Protein AF-A0A2S7PS88-F1 (afdb_monomer_lite)

Secondary structure (DSSP, 8-state):
--STTTSHHHHHHHHHHHTSS-GGGHHHHHHHHEEEEEEEEETTEEEEHHHHHHHHHHHHHHEEEEEEEEEEEEEETTEEEEEEEEEEEETTEEEEEEEEEEEEE-TTT--EEEEEEEEEEEETTS--SBS--------------PEEEEEEP-SS---EEEEEE--SSS----S-EEEEEE-SGGGGSTTHHHHHHHHHHHHTHHHHHHTS-S---EEEEEE----TT--HHHHHHHHHHHHHHHHHH--GGGPPP----TTS---EEEEEEEE-TTTTHHHHS-----SS-----SSSTTSTTSSS-TT--TT-GGGGG-TTEEEEEEE------HHHHHHHHHHTPPPPPTT---PBP---HHHHHHHHHHHHHHHHHHHHT--

Radius of gyration: 30.25 Å; chains: 1; bounding box: 58×51×87 Å

pLDDT: mean 73.88, std 21.84, range [32.78, 97.94]

Foldseek 3Di:
DQCCLPDPVNVQVLQQVLQDDALVCLVVSCVLAADQLEWECEQNDIGGSVRSSVVSSVNNVFWDDWDKDWPDWDDDDQKIWTKIKTWIQGNNAIKIKIKIKIFGADPPRRHTNYIYMYMWMDGPPDATPPDGPPPCPPDPPVPPQDWDKDFADFLVPFTKIKIWTQDDPPRQAQLAEQEEEEAAQCLPPPCPQVVVQHLCRVLLVVLQCVLAPNGTYMYMYTSNYDDLPDDPLNQLVVVVVRVVSCQVPDDDSNHYDPDDFLAWWDDKYKYFSWFAPVLSVLSVDDPPPPPDDDDDDPPCVVPPPPDPDPDDDQPDPCQVVPRGGFMWIFTADGPQHPVNVVVCVVVVNDDDDNSDGSTRGDDRPSVVSSVSNNSRVVRVCVVVVPD

Sequence (387 aa):
MSEYTSTLEGFQRAMEWSLTGPPEDSKLYAEATSLPTFYHIMNGQRLPYDDFIKGIVEWRGKISEYKPVVHEFLRDGDQLAARMSGTIKVDGADTEFESFMFAKVDKESGKMEWLKERSVWGPTGKAPEHGPRQTGGRAPRKIPREIITEEAPSHDGTLTVAAYRRQFEPLVRPLYAHRIYDTTPDAALPGRAVELAKVICEKTKEYREDYGPGESDRIEVVALPMLEAATTEERAEKCKVHHLAELATRTGDWRLPKTYVEDGYQRAIIVIDRLGEDWQEAFDRPSKIDKTGFEPKKVYLDWEWEGKSHRQNLNSPDWATNPYGTYFLAEWELKITGVRQARMDETGETVPSPEEVTPHALVHLDRDLARLRRDIDHAYHVMLGMD

Structure (mmCIF, N/CA/C/O backbone):
data_AF-A0A2S7PS88-F1
#
_entry.id   AF-A0A2S7PS88-F1
#
loop_
_atom_site.group_PDB
_atom_site.id
_atom_site.type_symbol
_atom_site.label_atom_id
_atom_site.label_alt_id
_atom_site.label_comp_id
_atom_site.label_asym_id
_atom_site.label_entity_id
_atom_site.label_seq_id
_atom_site.pdbx_PDB_ins_code
_atom_site.Cartn_x
_atom_site.Cartn_y
_atom_site.Cartn_z
_atom_site.occupancy
_atom_site.B_iso_or_equiv
_atom_site.auth_seq_id
_atom_site.auth_comp_id
_atom_site.auth_asym_id
_atom_site.auth_atom_id
_atom_site.pdbx_PDB_model_num
ATOM 1 N N . MET A 1 1 ? 16.160 11.782 -37.655 1.00 59.19 1 MET A N 1
ATOM 2 C CA . MET A 1 1 ? 14.962 10.920 -37.732 1.00 59.19 1 MET A CA 1
ATOM 3 C C . MET A 1 1 ? 13.894 11.512 -36.827 1.00 59.19 1 MET A C 1
ATOM 5 O O . MET A 1 1 ? 14.082 11.472 -35.623 1.00 59.19 1 MET A O 1
ATOM 9 N N . SER A 1 2 ? 12.832 12.109 -37.366 1.00 58.28 2 SER A N 1
ATOM 10 C CA . SER A 1 2 ? 11.826 12.833 -36.564 1.00 58.28 2 SER A CA 1
ATOM 11 C C . SER A 1 2 ? 10.768 11.941 -35.898 1.00 58.28 2 SER A C 1
ATOM 13 O O . SER A 1 2 ? 10.032 12.429 -35.055 1.00 58.28 2 SER A O 1
ATOM 15 N N . GLU A 1 3 ? 10.688 10.650 -36.243 1.00 75.25 3 GLU A N 1
ATOM 16 C CA . GLU A 1 3 ? 9.587 9.764 -35.808 1.00 75.25 3 GLU A CA 1
ATOM 17 C C . GLU A 1 3 ? 10.023 8.599 -34.909 1.00 75.25 3 GLU A C 1
ATOM 19 O O . GLU A 1 3 ? 9.207 7.744 -34.559 1.00 75.25 3 GLU A O 1
ATOM 24 N N . TYR A 1 4 ? 11.311 8.508 -34.566 1.00 84.12 4 TYR A N 1
ATOM 25 C CA . TYR A 1 4 ? 11.866 7.260 -34.039 1.00 84.12 4 TYR A CA 1
ATOM 26 C C . TYR A 1 4 ? 11.377 6.894 -32.626 1.00 84.12 4 TYR A C 1
ATOM 28 O O . TYR A 1 4 ? 11.338 5.721 -32.285 1.00 84.12 4 TYR A O 1
ATOM 36 N N . THR A 1 5 ? 10.953 7.867 -31.820 1.00 88.81 5 THR A N 1
ATOM 37 C CA . THR A 1 5 ? 10.310 7.653 -30.506 1.00 88.81 5 THR A CA 1
ATOM 38 C C . THR A 1 5 ? 8.798 7.821 -30.555 1.00 88.81 5 THR A C 1
ATOM 40 O O . THR A 1 5 ? 8.142 7.785 -29.516 1.00 88.81 5 THR A O 1
ATOM 43 N N . SER A 1 6 ? 8.228 8.045 -31.737 1.00 89.19 6 SER A N 1
ATOM 44 C CA . SER A 1 6 ? 6.815 8.398 -31.899 1.00 89.19 6 SER A CA 1
ATOM 45 C C . SER A 1 6 ? 5.989 7.266 -32.498 1.00 89.19 6 SER A C 1
ATOM 47 O O . SER A 1 6 ? 4.780 7.230 -32.298 1.00 89.19 6 SER A O 1
ATOM 49 N N . THR A 1 7 ? 6.627 6.345 -33.222 1.00 92.31 7 THR A N 1
ATOM 50 C CA . THR A 1 7 ? 5.966 5.247 -33.942 1.00 92.31 7 THR A CA 1
ATOM 51 C C . THR A 1 7 ? 6.737 3.945 -33.766 1.00 92.31 7 THR A C 1
ATOM 53 O O . THR A 1 7 ? 7.957 3.966 -33.588 1.00 92.31 7 THR A O 1
ATOM 56 N N . LEU A 1 8 ? 6.036 2.812 -33.864 1.00 92.31 8 LEU A N 1
ATOM 57 C CA . LEU A 1 8 ? 6.653 1.486 -33.843 1.00 92.31 8 LEU A CA 1
ATOM 58 C C . LEU A 1 8 ? 7.655 1.333 -34.998 1.00 92.31 8 LEU A C 1
ATOM 60 O O . LEU A 1 8 ? 8.772 0.876 -34.787 1.00 92.31 8 LEU A O 1
ATOM 64 N N . GLU A 1 9 ? 7.293 1.770 -36.204 1.00 94.69 9 GLU A N 1
ATOM 65 C CA . GLU A 1 9 ? 8.127 1.682 -37.407 1.00 94.69 9 GLU A CA 1
ATOM 66 C C . GLU A 1 9 ? 9.356 2.594 -37.314 1.00 94.69 9 GLU A C 1
ATOM 68 O O . GLU A 1 9 ? 10.456 2.245 -37.749 1.00 94.69 9 GLU A O 1
ATOM 73 N N . GLY A 1 10 ? 9.192 3.785 -36.736 1.00 94.19 10 GLY A N 1
ATOM 74 C CA . GLY A 1 10 ? 10.301 4.671 -36.408 1.00 94.19 10 GLY A CA 1
ATOM 75 C C . GLY A 1 10 ? 11.266 4.027 -35.417 1.00 94.19 10 GLY A C 1
ATOM 76 O O . GLY A 1 10 ? 12.477 4.061 -35.643 1.00 94.19 10 GLY A O 1
ATOM 77 N N . PHE A 1 11 ? 10.734 3.419 -34.356 1.00 95.56 11 PHE A N 1
ATOM 78 C CA . PHE A 1 11 ? 11.535 2.778 -33.320 1.00 95.56 11 PHE A CA 1
ATOM 79 C C . PHE A 1 11 ? 12.256 1.534 -33.845 1.00 95.56 11 PHE A C 1
ATOM 81 O O . PHE A 1 11 ? 13.454 1.395 -33.621 1.00 95.56 11 PHE A O 1
ATOM 88 N N . GLN A 1 12 ? 11.577 0.694 -34.631 1.00 96.31 12 GLN A N 1
ATOM 89 C CA . GLN A 1 12 ? 12.163 -0.459 -35.320 1.00 96.31 12 GLN A CA 1
ATOM 90 C C . GLN A 1 12 ? 13.373 -0.046 -36.172 1.00 96.31 12 GLN A C 1
ATOM 92 O O . GLN A 1 12 ? 14.453 -0.609 -36.011 1.00 96.31 12 GLN A O 1
ATOM 97 N N . ARG A 1 13 ? 13.237 0.995 -37.007 1.00 95.38 13 ARG A N 1
ATOM 98 C CA . ARG A 1 13 ? 14.349 1.513 -37.829 1.00 95.38 13 ARG A CA 1
ATOM 99 C C . ARG A 1 13 ? 15.512 2.038 -36.986 1.00 95.38 13 ARG A C 1
ATOM 101 O O . ARG A 1 13 ? 16.669 1.848 -37.350 1.00 95.38 13 ARG A O 1
ATOM 108 N N . ALA A 1 14 ? 15.227 2.703 -35.866 1.00 94.38 14 ALA A N 1
ATOM 109 C CA . ALA A 1 14 ? 16.278 3.161 -34.960 1.00 94.38 14 ALA A CA 1
ATOM 110 C C . ALA A 1 14 ? 16.996 1.997 -34.276 1.00 94.38 14 ALA A C 1
ATOM 112 O O . ALA A 1 14 ? 18.220 2.032 -34.172 1.00 94.38 14 ALA A O 1
ATOM 113 N N . MET A 1 15 ? 16.262 0.964 -33.855 1.00 95.44 15 MET A N 1
ATOM 114 C CA . MET A 1 15 ? 16.869 -0.237 -33.294 1.00 95.44 15 MET A CA 1
ATOM 115 C C . MET A 1 15 ? 17.762 -0.897 -34.334 1.00 95.44 15 MET A C 1
ATOM 117 O O . MET A 1 15 ? 18.936 -1.076 -34.048 1.00 95.44 15 MET A O 1
ATOM 121 N N . GLU A 1 16 ? 17.292 -1.129 -35.560 1.00 94.69 16 GLU A N 1
ATOM 122 C CA . GLU A 1 16 ? 18.122 -1.645 -36.660 1.00 94.69 16 GLU A CA 1
ATOM 123 C C . GLU A 1 16 ? 19.387 -0.808 -36.879 1.00 94.69 16 GLU A C 1
ATOM 125 O O . GLU A 1 16 ? 20.482 -1.365 -36.968 1.00 94.69 16 GLU A O 1
ATOM 130 N N . TRP A 1 17 ? 19.272 0.523 -36.898 1.00 94.75 17 TRP A N 1
ATOM 131 C CA . TRP A 1 17 ? 20.421 1.410 -37.090 1.00 94.75 17 TRP A CA 1
ATOM 132 C C . TRP A 1 17 ? 21.414 1.380 -35.922 1.00 94.75 17 TRP A C 1
ATOM 134 O O . TRP A 1 17 ? 22.608 1.572 -36.136 1.00 94.75 17 TRP A O 1
ATOM 144 N N . SER A 1 18 ? 20.974 1.106 -34.691 1.00 93.75 18 SER A N 1
ATOM 145 C CA . SER A 1 18 ? 21.830 1.177 -33.496 1.00 93.75 18 SER A CA 1
ATOM 146 C C . SER A 1 18 ? 23.130 0.383 -33.642 1.00 93.75 18 SER A C 1
ATOM 148 O O . SER A 1 18 ? 24.214 0.880 -33.335 1.00 93.75 18 SER A O 1
ATOM 150 N N . LEU A 1 19 ? 23.030 -0.804 -34.231 1.00 94.00 19 LEU A N 1
ATOM 151 C CA . LEU A 1 19 ? 24.105 -1.775 -34.358 1.00 94.00 19 LEU A CA 1
ATOM 152 C C . LEU A 1 19 ? 24.365 -2.171 -35.824 1.00 94.00 19 LEU A C 1
ATOM 154 O O . LEU A 1 19 ? 24.999 -3.184 -36.098 1.00 94.00 19 LEU A O 1
ATOM 158 N N . THR A 1 20 ? 23.905 -1.368 -36.786 1.00 90.06 20 THR A N 1
ATOM 159 C CA . THR A 1 20 ? 24.259 -1.533 -38.204 1.00 90.06 20 THR A CA 1
ATOM 160 C C . THR A 1 20 ? 25.022 -0.322 -38.727 1.00 90.06 20 THR A C 1
ATOM 162 O O . THR A 1 20 ? 24.834 0.811 -38.280 1.00 90.06 20 THR A O 1
ATOM 165 N N . GLY A 1 21 ? 25.907 -0.573 -39.690 1.00 90.62 21 GLY A N 1
ATOM 166 C CA . GLY A 1 21 ? 26.825 0.429 -40.220 1.00 90.62 21 GLY A CA 1
ATOM 167 C C . GLY A 1 21 ? 28.180 0.421 -39.511 1.00 90.62 21 GLY A C 1
ATOM 168 O O . GLY A 1 21 ? 28.402 -0.357 -38.579 1.00 90.62 21 GLY A O 1
ATOM 169 N N . PRO A 1 22 ? 29.116 1.254 -39.980 1.00 93.94 22 PRO A N 1
ATOM 170 C CA . PRO A 1 22 ? 30.483 1.200 -39.508 1.00 93.94 22 PRO A CA 1
ATOM 171 C C . PRO A 1 22 ? 30.628 1.832 -38.103 1.00 93.94 22 PRO A C 1
ATOM 173 O O . PRO A 1 22 ? 29.788 2.650 -37.692 1.00 93.94 22 PRO A O 1
ATOM 176 N N . PRO A 1 23 ? 31.659 1.452 -37.319 1.00 95.12 23 PRO A N 1
ATOM 177 C CA . PRO A 1 23 ? 31.848 1.949 -35.954 1.00 95.12 23 PRO A CA 1
ATOM 178 C C . PRO A 1 23 ? 31.985 3.475 -35.850 1.00 95.12 23 PRO A C 1
ATOM 180 O O . PRO A 1 23 ? 31.503 4.063 -34.882 1.00 95.12 23 PRO A O 1
ATOM 183 N N . GLU A 1 24 ? 32.577 4.140 -36.839 1.00 94.56 24 GLU A N 1
ATOM 184 C CA . GLU A 1 24 ? 32.734 5.599 -36.889 1.00 94.56 24 GLU A CA 1
ATOM 185 C C . GLU A 1 24 ? 31.399 6.363 -36.885 1.00 94.56 24 GLU A C 1
ATOM 187 O O . GLU A 1 24 ? 31.314 7.458 -36.324 1.00 94.56 24 GLU A O 1
ATOM 192 N N . ASP A 1 25 ? 30.326 5.751 -37.392 1.00 95.88 25 ASP A N 1
ATOM 193 C CA . ASP A 1 25 ? 28.991 6.356 -37.444 1.00 95.88 25 ASP A CA 1
ATOM 194 C C . ASP A 1 25 ? 28.229 6.242 -36.111 1.00 95.88 25 ASP A C 1
ATOM 196 O O . ASP A 1 25 ? 27.093 6.710 -35.993 1.00 95.88 25 ASP A O 1
ATOM 200 N N . SER A 1 26 ? 28.820 5.627 -35.079 1.00 95.94 26 SER A N 1
ATOM 201 C CA . SER A 1 26 ? 28.163 5.431 -33.774 1.00 95.94 26 SER A CA 1
ATOM 202 C C . SER A 1 26 ? 27.789 6.756 -33.113 1.00 95.94 26 SER A C 1
ATOM 204 O O . SER A 1 26 ? 26.730 6.879 -32.497 1.00 95.94 26 SER A O 1
ATOM 206 N N . LYS A 1 27 ? 28.644 7.774 -33.270 1.00 95.62 27 LYS A N 1
ATOM 207 C CA . LYS A 1 27 ? 28.384 9.115 -32.740 1.00 95.62 27 LYS A CA 1
ATOM 208 C C . LYS A 1 27 ? 27.206 9.779 -33.451 1.00 95.62 27 LYS A C 1
ATOM 210 O O . LYS A 1 27 ? 26.365 10.373 -32.786 1.00 95.62 27 LYS A O 1
ATOM 215 N N . LEU A 1 28 ? 27.112 9.622 -34.773 1.00 95.88 28 LEU A N 1
ATOM 216 C CA . LEU A 1 28 ? 26.000 10.153 -35.562 1.00 95.88 28 LEU A CA 1
ATOM 217 C C . LEU A 1 28 ? 24.666 9.528 -35.132 1.00 95.88 28 LEU A C 1
ATOM 219 O O . LEU A 1 28 ? 23.672 10.238 -34.987 1.00 95.88 28 LEU A O 1
ATOM 223 N N . TYR A 1 29 ? 24.654 8.215 -34.885 1.00 95.06 29 TYR A N 1
ATOM 224 C CA . TYR A 1 29 ? 23.490 7.533 -34.319 1.00 95.06 29 TYR A CA 1
ATOM 225 C C . TYR A 1 29 ? 23.108 8.124 -32.954 1.00 95.06 29 TYR A C 1
ATOM 227 O O . TYR A 1 29 ? 21.976 8.575 -32.783 1.00 95.06 29 TYR A O 1
ATOM 235 N N . ALA A 1 30 ? 24.055 8.201 -32.013 1.00 95.56 30 ALA A N 1
ATOM 236 C CA . ALA A 1 30 ? 23.791 8.711 -30.668 1.00 95.56 30 ALA A CA 1
ATOM 237 C C . ALA A 1 30 ? 23.268 10.158 -30.681 1.00 95.56 30 ALA A C 1
ATOM 239 O O . ALA A 1 30 ? 22.287 10.464 -30.007 1.00 95.56 30 ALA A O 1
ATOM 240 N N . GLU A 1 31 ? 23.848 11.031 -31.506 1.00 95.19 31 GLU A N 1
ATOM 241 C CA . GLU A 1 31 ? 23.392 12.416 -31.659 1.00 95.19 31 GLU A CA 1
ATOM 242 C C . GLU A 1 31 ? 21.992 12.510 -32.278 1.00 95.19 31 GLU A C 1
ATOM 244 O O . GLU A 1 31 ? 21.241 13.446 -31.984 1.00 95.19 31 GLU A O 1
ATOM 249 N N . ALA A 1 32 ? 21.614 11.554 -33.129 1.00 94.69 32 ALA A N 1
ATOM 250 C CA . ALA A 1 32 ? 20.290 11.497 -33.732 1.00 94.69 32 ALA A CA 1
ATOM 251 C C . ALA A 1 32 ? 19.213 10.980 -32.763 1.00 94.69 32 ALA A C 1
ATOM 253 O O . ALA A 1 32 ? 18.056 11.380 -32.905 1.00 94.69 32 ALA A O 1
ATOM 254 N N . THR A 1 33 ? 19.573 10.128 -31.796 1.00 95.44 33 THR A N 1
ATOM 255 C CA . THR A 1 33 ? 18.619 9.424 -30.919 1.00 95.44 33 THR A CA 1
ATOM 256 C C . THR A 1 33 ? 18.668 9.833 -29.448 1.00 95.44 33 THR A C 1
ATOM 258 O O . THR A 1 33 ? 17.853 9.367 -28.656 1.00 95.44 33 THR A O 1
ATOM 261 N N . SER A 1 34 ? 19.612 10.668 -29.034 1.00 96.12 34 SER A N 1
ATOM 262 C CA . SER A 1 34 ? 19.816 10.966 -27.617 1.00 96.12 34 SER A CA 1
ATOM 263 C C . SER A 1 34 ? 20.224 12.421 -27.410 1.00 96.12 34 SER A C 1
ATOM 265 O O . SER A 1 34 ? 20.839 13.049 -28.274 1.00 96.12 34 SER A O 1
ATOM 267 N N . LEU A 1 35 ? 19.857 12.984 -26.258 1.00 96.44 35 LEU A N 1
ATOM 268 C CA . LEU A 1 35 ? 20.371 14.285 -25.835 1.00 96.44 35 LEU A CA 1
ATOM 269 C C . LEU A 1 35 ? 21.851 14.189 -25.423 1.00 96.44 35 LEU A C 1
ATOM 271 O O . LEU A 1 35 ? 22.285 13.133 -24.973 1.00 96.44 35 LEU A O 1
ATOM 275 N N . PRO A 1 36 ? 22.616 15.296 -25.447 1.00 95.62 36 PRO A N 1
ATOM 276 C CA . PRO A 1 36 ? 23.980 15.317 -24.905 1.00 95.62 36 PRO A CA 1
ATOM 277 C C . PRO A 1 36 ? 24.070 14.975 -23.406 1.00 95.62 36 PRO A C 1
ATOM 279 O O . PRO A 1 36 ? 25.117 14.563 -22.921 1.00 95.62 36 PRO A O 1
ATOM 282 N N . THR A 1 37 ? 22.974 15.146 -22.660 1.00 96.38 37 THR A N 1
ATOM 283 C CA . THR A 1 37 ? 22.853 14.795 -21.234 1.00 96.38 37 THR A CA 1
ATOM 284 C C . THR A 1 37 ? 22.395 13.353 -21.000 1.00 96.38 37 THR A C 1
ATOM 286 O O . THR A 1 37 ? 22.178 12.956 -19.852 1.00 96.38 37 THR A O 1
ATOM 289 N N . PHE A 1 38 ? 22.228 12.571 -22.069 1.00 97.94 38 PHE A N 1
ATOM 290 C CA . PHE A 1 38 ? 21.701 11.218 -21.997 1.00 97.94 38 PHE A CA 1
ATOM 291 C C . PHE A 1 38 ? 22.575 10.284 -21.162 1.00 97.94 38 PHE A C 1
ATOM 293 O O . PHE A 1 38 ? 23.805 10.359 -21.155 1.00 97.94 38 PHE A O 1
ATOM 300 N N . TYR A 1 39 ? 21.918 9.343 -20.492 1.00 97.19 39 TYR A N 1
ATOM 301 C CA . TYR A 1 39 ? 22.574 8.203 -19.873 1.00 97.19 39 TYR A CA 1
ATOM 302 C C . TYR A 1 39 ? 21.769 6.925 -20.102 1.00 97.19 39 TYR A C 1
ATOM 304 O O . TYR A 1 39 ? 20.539 6.944 -20.201 1.00 97.19 39 TYR A O 1
ATOM 312 N N . HIS A 1 40 ? 22.479 5.803 -20.129 1.00 97.69 40 HIS A N 1
ATOM 313 C CA . HIS A 1 40 ? 21.907 4.480 -20.316 1.00 97.69 40 HIS A CA 1
ATOM 314 C C . HIS A 1 40 ? 22.121 3.630 -19.058 1.00 97.69 40 HIS A C 1
ATOM 316 O O . HIS A 1 40 ? 23.247 3.440 -18.622 1.00 97.69 40 HIS A O 1
ATOM 322 N N . ILE A 1 41 ? 21.060 3.105 -18.452 1.00 94.69 41 ILE A N 1
ATOM 323 C CA . ILE A 1 41 ? 21.144 2.057 -17.432 1.00 94.69 41 ILE A CA 1
ATOM 324 C C . ILE A 1 41 ? 20.990 0.702 -18.125 1.00 94.69 41 ILE A C 1
ATOM 326 O O . ILE A 1 41 ? 19.868 0.232 -18.302 1.00 94.69 41 ILE A O 1
ATOM 330 N N . MET A 1 42 ? 22.105 0.075 -18.490 1.00 91.38 42 MET A N 1
ATOM 331 C CA . MET A 1 42 ? 22.138 -1.246 -19.120 1.00 91.38 42 MET A CA 1
ATOM 332 C C . MET A 1 42 ? 22.350 -2.315 -18.052 1.00 91.38 42 MET A C 1
ATOM 334 O O . MET A 1 42 ? 23.355 -2.311 -17.343 1.00 91.38 42 MET A O 1
ATOM 338 N N . ASN A 1 43 ? 21.406 -3.244 -17.910 1.00 88.62 43 ASN A N 1
ATOM 339 C CA . ASN A 1 43 ? 21.508 -4.368 -16.974 1.00 88.62 43 ASN A CA 1
ATOM 340 C C . ASN A 1 43 ? 21.822 -3.978 -15.512 1.00 88.62 43 ASN A C 1
ATOM 342 O O . ASN A 1 43 ? 22.368 -4.780 -14.757 1.00 88.62 43 ASN A O 1
ATOM 346 N N . GLY A 1 44 ? 21.407 -2.777 -15.096 1.00 86.00 44 GLY A N 1
ATOM 347 C CA . GLY A 1 44 ? 21.631 -2.228 -13.753 1.00 86.00 44 GLY A CA 1
ATOM 348 C C . GLY A 1 44 ? 22.877 -1.346 -13.631 1.00 86.00 44 GLY A C 1
ATOM 349 O O . GLY A 1 44 ? 23.014 -0.639 -12.637 1.00 86.00 44 GLY A O 1
ATOM 350 N N . GLN A 1 45 ? 23.739 -1.316 -14.648 1.00 87.81 45 GLN A N 1
ATOM 351 C CA . GLN A 1 45 ? 24.907 -0.447 -14.698 1.00 87.81 45 GLN A CA 1
ATOM 352 C C . GLN A 1 45 ? 24.579 0.849 -15.436 1.00 87.81 45 GLN A C 1
ATOM 354 O O . GLN A 1 45 ? 24.090 0.832 -16.564 1.00 87.81 45 GLN A O 1
ATOM 359 N N . ARG A 1 46 ? 24.872 1.988 -14.805 1.00 92.38 46 ARG A N 1
ATOM 360 C CA . ARG A 1 46 ? 24.717 3.303 -15.429 1.00 92.38 46 ARG A CA 1
ATOM 361 C C . ARG A 1 46 ? 25.941 3.633 -16.285 1.00 92.38 46 ARG A C 1
ATOM 363 O O . ARG A 1 46 ? 27.058 3.644 -15.782 1.00 92.38 46 ARG A O 1
ATOM 370 N N . LEU A 1 47 ? 25.692 3.953 -17.546 1.00 93.06 47 LEU A N 1
ATOM 371 C CA . LEU A 1 47 ? 26.648 4.370 -18.561 1.00 93.06 47 LEU A CA 1
ATOM 372 C C . LEU A 1 47 ? 26.365 5.837 -18.926 1.00 93.06 47 LEU A C 1
ATOM 374 O O . LEU A 1 47 ? 25.264 6.148 -19.398 1.00 93.06 47 LEU A O 1
ATOM 378 N N . PRO A 1 48 ? 27.311 6.757 -18.683 1.00 95.62 48 PRO A N 1
ATOM 379 C CA . PRO A 1 48 ? 27.264 8.113 -19.227 1.00 95.62 48 PRO A CA 1
ATOM 380 C C . PRO A 1 48 ? 27.255 8.120 -20.765 1.00 95.62 48 PRO A C 1
ATOM 382 O O . PRO A 1 48 ? 27.613 7.125 -21.394 1.00 95.62 48 PRO A O 1
ATOM 385 N N . TYR A 1 49 ? 26.891 9.255 -21.369 1.00 96.50 49 TYR A N 1
ATOM 386 C CA . TYR A 1 49 ? 26.784 9.428 -22.826 1.00 96.50 49 TYR A CA 1
ATOM 387 C C . TYR A 1 49 ? 28.006 8.918 -23.611 1.00 96.50 49 TYR A C 1
ATOM 389 O O . TYR A 1 49 ? 27.860 8.138 -24.552 1.00 96.50 49 TYR A O 1
ATOM 397 N N . ASP A 1 50 ? 29.216 9.290 -23.190 1.00 96.25 50 ASP A N 1
ATOM 398 C CA . ASP A 1 50 ? 30.445 8.890 -23.885 1.00 96.25 50 ASP A CA 1
ATOM 399 C C . ASP A 1 50 ? 30.707 7.382 -23.792 1.00 96.25 50 ASP A C 1
ATOM 401 O O . ASP A 1 50 ? 31.161 6.769 -24.758 1.00 96.25 50 ASP A O 1
ATOM 405 N N . ASP A 1 51 ? 30.396 6.758 -22.654 1.00 96.00 51 ASP A N 1
ATOM 406 C CA . ASP A 1 51 ? 30.567 5.313 -22.475 1.00 96.00 51 ASP A CA 1
ATOM 407 C C . ASP A 1 51 ? 29.488 4.519 -23.220 1.00 96.00 51 ASP A C 1
ATOM 409 O O . ASP A 1 51 ? 29.764 3.442 -23.745 1.00 96.00 51 ASP A O 1
ATOM 413 N N . PHE A 1 52 ? 28.283 5.079 -23.351 1.00 95.50 52 PHE A N 1
ATOM 414 C CA . PHE A 1 52 ? 27.256 4.553 -24.245 1.00 95.50 52 PHE A CA 1
ATOM 415 C C . PHE A 1 52 ? 27.731 4.546 -25.707 1.00 95.50 52 PHE A C 1
ATOM 417 O O . PHE A 1 52 ? 27.615 3.518 -26.375 1.00 95.50 52 PHE A O 1
ATOM 424 N N . ILE A 1 53 ? 28.332 5.642 -26.188 1.00 96.75 53 ILE A N 1
ATOM 425 C CA . ILE A 1 53 ? 28.903 5.704 -27.544 1.00 96.75 53 ILE A CA 1
ATOM 426 C C . ILE A 1 53 ? 30.019 4.671 -27.710 1.00 96.75 53 ILE A C 1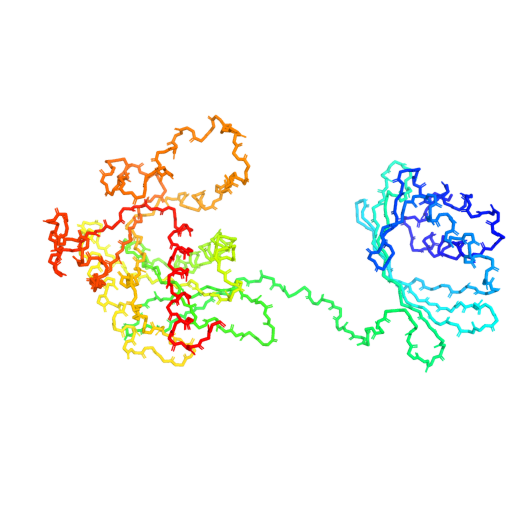
ATOM 428 O O . ILE A 1 53 ? 30.016 3.942 -28.701 1.00 96.75 53 ILE A O 1
ATOM 432 N N . LYS A 1 54 ? 30.947 4.562 -26.748 1.00 95.75 54 LYS A N 1
ATOM 433 C CA . LYS A 1 54 ? 32.013 3.542 -26.786 1.00 95.75 54 LYS A CA 1
ATOM 434 C C . LYS A 1 54 ? 31.443 2.129 -26.886 1.00 95.75 54 LYS A C 1
ATOM 436 O O . LYS A 1 54 ? 31.958 1.335 -27.664 1.00 95.75 54 LYS A O 1
ATOM 441 N N . GLY A 1 55 ? 30.366 1.840 -26.154 1.00 93.50 55 GLY A N 1
ATOM 442 C CA . GLY A 1 55 ? 29.666 0.562 -26.244 1.00 93.50 55 GLY A CA 1
ATOM 443 C C . GLY A 1 55 ? 29.136 0.286 -27.653 1.00 93.50 55 GLY A C 1
ATOM 444 O O . GLY A 1 55 ? 29.359 -0.797 -28.183 1.00 93.50 55 GLY A O 1
ATOM 445 N N . ILE A 1 56 ? 28.498 1.268 -28.299 1.00 95.88 56 ILE A N 1
ATOM 446 C CA . ILE A 1 56 ? 28.018 1.114 -29.684 1.00 95.88 56 ILE A CA 1
ATOM 447 C C . ILE A 1 56 ? 29.188 0.872 -30.648 1.00 95.88 56 ILE A C 1
ATOM 449 O O . ILE A 1 56 ? 29.105 -0.028 -31.482 1.00 95.88 56 ILE A O 1
ATOM 453 N N . VAL A 1 57 ? 30.284 1.629 -30.511 1.00 96.38 57 VAL A N 1
ATOM 454 C CA . VAL A 1 57 ? 31.503 1.463 -31.326 1.00 96.38 57 VAL A CA 1
ATOM 455 C C . VAL A 1 57 ? 32.054 0.045 -31.190 1.00 96.38 57 VAL A C 1
ATOM 457 O O . VAL A 1 57 ? 32.350 -0.601 -32.194 1.00 96.38 57 VAL A O 1
ATOM 460 N N . GLU A 1 58 ? 32.167 -0.453 -29.958 1.00 93.69 58 GLU A N 1
ATOM 461 C CA . GLU A 1 58 ? 32.644 -1.805 -29.679 1.00 93.69 58 GLU A CA 1
ATOM 462 C C . GLU A 1 58 ? 31.745 -2.861 -30.329 1.00 93.69 58 GLU A C 1
ATOM 464 O O . GLU A 1 58 ? 32.241 -3.750 -31.022 1.00 93.69 58 GLU A O 1
ATOM 469 N N . TRP A 1 59 ? 30.427 -2.750 -30.148 1.00 92.69 59 TRP A N 1
ATOM 470 C CA . TRP A 1 59 ? 29.480 -3.705 -30.714 1.00 92.69 59 TRP A CA 1
ATOM 471 C C . TRP A 1 59 ? 29.493 -3.685 -32.240 1.00 92.69 59 TRP A C 1
ATOM 473 O O . TRP A 1 59 ? 29.638 -4.744 -32.842 1.00 92.69 59 TRP A O 1
ATOM 483 N N . ARG A 1 60 ? 29.442 -2.509 -32.877 1.00 95.00 60 ARG A N 1
ATOM 484 C CA . ARG A 1 60 ? 29.543 -2.385 -34.343 1.00 95.00 60 ARG A CA 1
ATOM 485 C C . ARG A 1 60 ? 30.852 -2.946 -34.903 1.00 95.00 60 ARG A C 1
ATOM 487 O O . ARG A 1 60 ? 30.876 -3.388 -36.044 1.00 95.00 60 ARG A O 1
ATOM 494 N N . GLY A 1 61 ? 31.927 -2.962 -34.113 1.00 93.31 61 GLY A N 1
ATOM 495 C CA . GLY A 1 61 ? 33.199 -3.579 -34.498 1.00 93.31 61 GLY A CA 1
ATOM 496 C C . GLY A 1 61 ? 33.213 -5.112 -34.436 1.00 93.31 61 GLY A C 1
ATOM 497 O O . GLY A 1 61 ? 34.037 -5.730 -35.105 1.00 93.31 61 GLY A O 1
ATOM 498 N N . LYS A 1 62 ? 32.323 -5.728 -33.648 1.00 90.81 62 LYS A N 1
ATOM 499 C CA . LYS A 1 62 ? 32.283 -7.185 -33.397 1.00 90.81 62 LYS A CA 1
ATOM 500 C C . LYS A 1 62 ? 31.197 -7.922 -34.174 1.00 90.81 62 LYS A C 1
ATOM 502 O O . LYS A 1 62 ? 31.239 -9.148 -34.302 1.00 90.81 62 LYS A O 1
ATOM 507 N N . ILE A 1 63 ? 30.187 -7.198 -34.644 1.00 92.19 63 ILE A N 1
ATOM 508 C CA . ILE A 1 63 ? 28.980 -7.796 -35.209 1.00 92.19 63 ILE A CA 1
ATOM 509 C C . ILE A 1 63 ? 28.977 -7.725 -36.725 1.00 92.19 63 ILE A C 1
ATOM 511 O O . ILE A 1 63 ? 29.307 -6.710 -37.329 1.00 92.19 63 ILE A O 1
ATOM 515 N N . SER A 1 64 ? 28.574 -8.829 -37.342 1.00 91.62 64 SER A N 1
ATOM 516 C CA . SER A 1 64 ? 28.461 -8.941 -38.803 1.00 91.62 64 SER A CA 1
ATOM 517 C C . SER A 1 64 ? 27.011 -8.979 -39.282 1.00 91.62 64 SER A C 1
ATOM 519 O O . SER A 1 64 ? 26.729 -8.631 -40.425 1.00 91.62 64 SER A O 1
ATOM 521 N N . GLU A 1 65 ? 26.079 -9.361 -38.407 1.00 94.25 65 GLU A N 1
ATOM 522 C CA . GLU A 1 65 ? 24.641 -9.345 -38.666 1.00 94.25 65 GLU A CA 1
ATOM 523 C C . GLU A 1 65 ? 23.894 -8.920 -37.401 1.00 94.25 65 GLU A C 1
ATOM 525 O O . GLU A 1 65 ? 24.232 -9.363 -36.303 1.00 94.25 65 GLU A O 1
ATOM 530 N N . TYR A 1 66 ? 22.852 -8.105 -37.560 1.00 95.19 66 TYR A N 1
ATOM 531 C CA . TYR A 1 66 ? 21.960 -7.689 -36.483 1.00 95.19 66 TYR A CA 1
ATOM 532 C C . TYR A 1 66 ? 20.533 -7.555 -37.022 1.00 95.19 66 TYR A C 1
ATOM 534 O O . TYR A 1 66 ? 20.291 -6.806 -37.967 1.00 95.19 66 TYR A O 1
ATOM 542 N N . LYS A 1 67 ? 19.601 -8.333 -36.464 1.00 96.19 67 LYS A N 1
ATOM 543 C CA . LYS A 1 67 ? 18.203 -8.425 -36.920 1.00 96.19 67 LYS A CA 1
ATOM 544 C C . LYS A 1 67 ? 17.257 -8.296 -35.718 1.00 96.19 67 LYS A C 1
ATOM 546 O O . LYS A 1 67 ? 16.768 -9.318 -35.228 1.00 96.19 67 LYS A O 1
ATOM 551 N N . PRO A 1 68 ? 17.059 -7.079 -35.180 1.00 96.50 68 PRO A N 1
ATOM 552 C CA . PRO A 1 68 ? 16.101 -6.839 -34.110 1.00 96.50 68 PRO A CA 1
ATOM 553 C C . PRO A 1 68 ? 14.667 -6.892 -34.641 1.00 96.50 68 PRO A C 1
ATOM 555 O O . PRO A 1 68 ? 14.394 -6.499 -35.771 1.00 96.50 68 PRO A O 1
ATOM 558 N N . VAL A 1 69 ? 13.739 -7.322 -33.797 1.00 97.19 69 VAL A N 1
ATOM 559 C CA . VAL A 1 69 ? 12.294 -7.274 -34.027 1.00 97.19 69 VAL A CA 1
ATOM 560 C C . VAL A 1 69 ? 11.645 -6.693 -32.781 1.00 97.19 69 VAL A C 1
ATOM 562 O O . VAL A 1 69 ? 11.706 -7.289 -31.704 1.00 97.19 69 VAL A O 1
ATOM 565 N N . VAL A 1 70 ? 11.032 -5.523 -32.922 1.00 96.12 70 VAL A N 1
ATOM 566 C CA . VAL A 1 70 ? 10.247 -4.876 -31.871 1.00 96.12 70 VAL A CA 1
ATOM 567 C C . VAL A 1 70 ? 8.851 -5.496 -31.867 1.00 96.12 70 VAL A C 1
ATOM 569 O O . VAL A 1 70 ? 8.107 -5.384 -32.838 1.00 96.12 70 VAL A O 1
ATOM 572 N N . HIS A 1 71 ? 8.498 -6.165 -30.770 1.00 93.62 71 HIS A N 1
ATOM 573 C CA . HIS A 1 71 ? 7.197 -6.828 -30.606 1.00 93.62 71 HIS A CA 1
ATOM 574 C C . HIS A 1 71 ? 6.157 -5.899 -29.998 1.00 93.62 71 HIS A C 1
ATOM 576 O O . HIS A 1 71 ? 4.988 -5.925 -30.372 1.00 93.62 71 HIS A O 1
ATOM 582 N N . GLU A 1 72 ? 6.586 -5.095 -29.029 1.00 93.69 72 GLU A N 1
ATOM 583 C CA . GLU A 1 72 ? 5.723 -4.204 -28.265 1.00 93.69 72 GLU A CA 1
ATOM 584 C C . GLU A 1 72 ? 6.370 -2.824 -28.227 1.00 93.69 72 GLU A C 1
ATOM 586 O O . GLU A 1 72 ? 7.569 -2.698 -27.972 1.00 93.69 72 GLU A O 1
ATOM 591 N N . PHE A 1 73 ? 5.562 -1.794 -28.463 1.00 95.25 73 PHE A N 1
ATOM 592 C CA . PHE A 1 73 ? 5.961 -0.395 -28.395 1.00 95.25 73 PHE A CA 1
ATOM 593 C C . PHE A 1 73 ? 4.816 0.408 -27.787 1.00 95.25 73 PHE A C 1
ATOM 595 O O . PHE A 1 73 ? 3.688 0.375 -28.280 1.00 95.25 73 PHE A O 1
ATOM 602 N N . LEU A 1 74 ? 5.105 1.121 -26.704 1.00 94.69 74 LEU A N 1
ATOM 603 C CA . LEU A 1 74 ? 4.152 1.946 -25.979 1.00 94.69 74 LEU A CA 1
ATOM 604 C C . LEU A 1 74 ? 4.744 3.333 -25.772 1.00 94.69 74 LEU A C 1
ATOM 606 O O . LEU A 1 74 ? 5.879 3.481 -25.313 1.00 94.69 74 LEU A O 1
ATOM 610 N N . ARG A 1 75 ? 3.939 4.350 -26.070 1.00 91.94 75 ARG A N 1
ATOM 611 C CA . ARG A 1 75 ? 4.290 5.755 -25.906 1.00 91.94 75 ARG A CA 1
ATOM 612 C C . ARG A 1 75 ? 3.188 6.462 -25.126 1.00 91.94 75 ARG A C 1
ATOM 614 O O . ARG A 1 75 ? 2.044 6.463 -25.564 1.00 91.94 75 ARG A O 1
ATOM 621 N N . ASP A 1 76 ? 3.544 7.068 -23.996 1.00 91.75 76 ASP A N 1
ATOM 622 C CA . ASP A 1 76 ? 2.630 7.858 -23.162 1.00 91.75 76 ASP A CA 1
ATOM 623 C C . ASP A 1 76 ? 3.336 9.123 -22.655 1.00 91.75 76 ASP A C 1
ATOM 625 O O . ASP A 1 76 ? 4.362 9.039 -21.984 1.00 91.75 76 ASP A O 1
ATOM 629 N N . GLY A 1 77 ? 2.838 10.310 -23.010 1.00 92.19 77 GLY A N 1
ATOM 630 C CA . GLY A 1 77 ? 3.389 11.585 -22.536 1.00 92.19 77 GLY A CA 1
ATOM 631 C C . GLY A 1 77 ? 4.852 11.804 -22.928 1.00 92.19 77 GLY A C 1
ATOM 632 O O . GLY A 1 77 ? 5.147 12.072 -24.086 1.00 92.19 77 GLY A O 1
ATOM 633 N N . ASP A 1 78 ? 5.792 11.667 -21.994 1.00 95.19 78 ASP A N 1
ATOM 634 C CA . ASP A 1 78 ? 7.253 11.673 -22.207 1.00 95.19 78 ASP A CA 1
ATOM 635 C C . ASP A 1 78 ? 7.908 10.299 -21.945 1.00 95.19 78 ASP A C 1
ATOM 637 O O . ASP A 1 78 ? 9.122 10.171 -22.023 1.00 95.19 78 ASP A O 1
ATOM 641 N N . GLN A 1 79 ? 7.119 9.261 -21.666 1.00 96.50 79 GLN A N 1
ATOM 642 C CA . GLN A 1 79 ? 7.577 7.900 -21.403 1.00 96.50 79 GLN A CA 1
ATOM 643 C C . GLN A 1 79 ? 7.469 7.013 -22.648 1.00 96.50 79 GLN A C 1
ATOM 645 O O . GLN A 1 79 ? 6.510 7.106 -23.424 1.00 96.50 79 GLN A O 1
ATOM 650 N N . LEU A 1 80 ? 8.439 6.118 -22.814 1.00 96.81 80 LEU A N 1
ATOM 651 C CA . LEU A 1 80 ? 8.476 5.079 -23.840 1.00 96.81 80 LEU A CA 1
ATOM 652 C C . LEU A 1 80 ? 8.784 3.732 -23.183 1.00 96.81 80 LEU A C 1
ATOM 654 O O . LEU A 1 80 ? 9.671 3.647 -22.334 1.00 96.81 80 LEU A O 1
ATOM 658 N N . ALA A 1 81 ? 8.079 2.682 -23.597 1.00 97.31 81 ALA A N 1
ATOM 659 C CA . ALA A 1 81 ? 8.407 1.304 -23.256 1.00 97.31 81 ALA A CA 1
ATOM 660 C C . ALA A 1 81 ? 8.413 0.437 -24.518 1.00 97.31 81 ALA A C 1
ATOM 662 O O . ALA A 1 81 ? 7.533 0.577 -25.367 1.00 97.31 81 ALA A O 1
ATOM 663 N N . ALA A 1 82 ? 9.390 -0.458 -24.640 1.00 96.94 82 ALA A N 1
ATOM 664 C CA . ALA A 1 82 ? 9.472 -1.377 -25.765 1.00 96.94 82 ALA A CA 1
ATOM 665 C C . ALA A 1 82 ? 10.012 -2.746 -25.349 1.00 96.94 82 ALA A C 1
ATOM 667 O O . ALA A 1 82 ? 10.842 -2.860 -24.443 1.00 96.94 82 ALA A O 1
ATOM 668 N N . ARG A 1 83 ? 9.558 -3.783 -26.051 1.00 96.88 83 ARG A N 1
ATOM 669 C CA . ARG A 1 83 ? 10.119 -5.133 -25.990 1.00 96.88 83 ARG A CA 1
ATOM 670 C C . ARG A 1 83 ? 10.597 -5.514 -27.377 1.00 96.88 83 ARG A C 1
ATOM 672 O O . ARG A 1 83 ? 9.824 -5.451 -28.333 1.00 96.88 83 ARG A O 1
ATOM 679 N N . MET A 1 84 ? 11.837 -5.972 -27.474 1.00 96.19 84 MET A N 1
ATOM 680 C CA . MET A 1 84 ? 12.380 -6.497 -28.719 1.00 96.19 84 MET A CA 1
ATOM 681 C C . MET A 1 84 ? 13.154 -7.786 -28.493 1.00 96.19 84 MET A C 1
ATOM 683 O O . MET A 1 84 ? 13.728 -8.009 -27.431 1.00 96.19 84 MET A O 1
ATOM 687 N N . SER A 1 85 ? 13.200 -8.626 -29.514 1.00 96.44 85 SER A N 1
ATOM 688 C CA . SER A 1 85 ? 14.109 -9.766 -29.562 1.00 96.44 85 SER A CA 1
ATOM 689 C C . SER A 1 85 ? 14.770 -9.824 -30.923 1.00 96.44 85 SER A C 1
ATOM 691 O O . SER A 1 85 ? 14.314 -9.187 -31.868 1.00 96.44 85 SER A O 1
ATOM 693 N N . GLY A 1 86 ? 15.822 -10.611 -31.065 1.00 95.12 86 GLY A N 1
ATOM 694 C CA . GLY A 1 86 ? 16.438 -10.767 -32.368 1.00 95.12 86 GLY A CA 1
ATOM 695 C C . GLY A 1 86 ? 17.635 -11.684 -32.355 1.00 95.12 86 GLY A C 1
ATOM 696 O O . GLY A 1 86 ? 17.976 -12.302 -31.345 1.00 95.12 86 GLY A O 1
ATOM 697 N N . THR A 1 87 ? 18.277 -11.738 -33.512 1.00 94.88 87 THR A N 1
ATOM 698 C CA . THR A 1 87 ? 19.528 -12.464 -33.708 1.00 94.88 87 THR A CA 1
ATOM 699 C C . THR A 1 87 ? 20.649 -11.486 -34.008 1.00 94.88 87 THR A C 1
ATOM 701 O O . THR A 1 87 ? 20.464 -10.535 -34.775 1.00 94.88 87 THR A O 1
ATOM 704 N N . ILE A 1 88 ? 21.816 -11.750 -33.441 1.00 94.25 88 ILE A N 1
ATOM 705 C CA . ILE A 1 88 ? 23.046 -11.003 -33.669 1.00 94.25 88 ILE A CA 1
ATOM 706 C C . ILE A 1 88 ? 24.192 -11.986 -33.908 1.00 94.25 88 ILE A C 1
ATOM 708 O O . ILE A 1 88 ? 24.280 -13.011 -33.237 1.00 94.25 88 ILE A O 1
ATOM 712 N N . LYS A 1 89 ? 25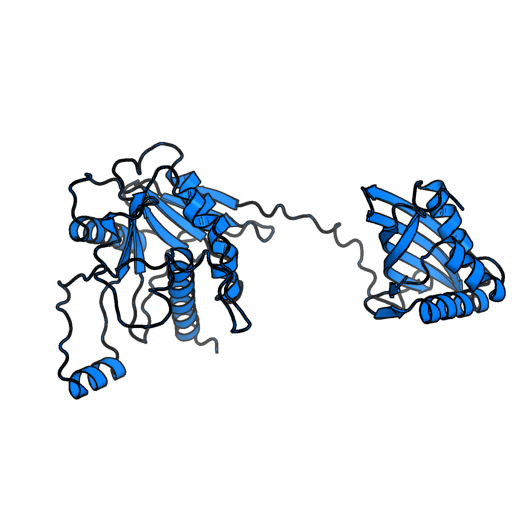.058 -11.699 -34.881 1.00 93.25 89 LYS A N 1
ATOM 713 C CA . LYS A 1 89 ? 26.231 -12.527 -35.177 1.00 93.25 89 LYS A CA 1
ATOM 714 C C . LYS A 1 89 ? 27.483 -11.857 -34.633 1.00 93.25 89 LYS A C 1
ATOM 716 O O . LYS A 1 89 ? 28.009 -10.946 -35.273 1.00 93.25 89 LYS A O 1
ATOM 721 N N . VAL A 1 90 ? 27.932 -12.311 -33.466 1.00 88.69 90 VAL A N 1
ATOM 722 C CA . VAL A 1 90 ? 29.085 -11.772 -32.725 1.00 88.69 90 VAL A CA 1
ATOM 723 C C . VAL A 1 90 ? 30.287 -12.660 -32.999 1.00 88.69 90 VAL A C 1
ATOM 725 O O . VAL A 1 90 ? 30.206 -13.864 -32.769 1.00 88.69 90 VAL A O 1
ATOM 728 N N . ASP A 1 91 ? 31.369 -12.101 -33.544 1.00 86.75 91 ASP A N 1
ATOM 729 C CA . ASP A 1 91 ? 32.593 -12.855 -33.864 1.00 86.75 91 ASP A CA 1
ATOM 730 C C . ASP A 1 91 ? 32.325 -14.139 -34.689 1.00 86.75 91 ASP A C 1
ATOM 732 O O . ASP A 1 91 ? 32.976 -15.172 -34.539 1.00 86.75 91 ASP A O 1
ATOM 736 N N . GLY A 1 92 ? 31.318 -14.081 -35.570 1.00 86.06 92 GLY A N 1
ATOM 737 C CA . GLY A 1 92 ? 30.897 -15.188 -36.434 1.00 86.06 92 GLY A CA 1
ATOM 738 C C . GLY A 1 92 ? 29.902 -16.182 -35.815 1.00 86.06 92 GLY A C 1
ATOM 739 O O . GLY A 1 92 ? 29.414 -17.049 -36.539 1.00 86.06 92 GLY A O 1
ATOM 740 N N . ALA A 1 93 ? 29.557 -16.054 -34.530 1.00 88.31 93 ALA A N 1
ATOM 741 C CA . ALA A 1 93 ? 28.627 -16.941 -33.831 1.00 88.31 93 ALA A CA 1
ATOM 742 C C . ALA A 1 93 ? 27.209 -16.353 -33.710 1.00 88.31 93 ALA A C 1
ATOM 744 O O . ALA A 1 93 ? 27.035 -15.192 -33.331 1.00 88.31 93 ALA A O 1
ATOM 745 N N . ASP A 1 94 ? 26.190 -17.178 -33.974 1.00 91.38 94 ASP A N 1
ATOM 746 C CA . ASP A 1 94 ? 24.781 -16.786 -33.856 1.00 91.38 94 ASP A CA 1
ATOM 747 C C . ASP A 1 94 ? 24.335 -16.713 -32.389 1.00 91.38 94 ASP A C 1
ATOM 749 O O . ASP A 1 94 ? 24.302 -17.710 -31.655 1.00 91.38 94 ASP A O 1
ATOM 753 N N . THR A 1 95 ? 23.936 -15.514 -31.986 1.00 90.69 95 THR A N 1
ATOM 754 C CA . THR A 1 95 ? 23.518 -15.157 -30.633 1.00 90.69 95 THR A CA 1
ATOM 755 C C . THR A 1 95 ? 22.080 -14.649 -30.677 1.00 90.69 95 THR A C 1
ATOM 757 O O . THR A 1 95 ? 21.735 -13.792 -31.490 1.00 90.69 95 THR A O 1
ATOM 760 N N . GLU A 1 96 ? 21.228 -15.165 -29.800 1.00 93.00 96 GLU A N 1
ATOM 761 C CA . GLU A 1 96 ? 19.873 -14.649 -29.602 1.00 93.00 96 GLU A CA 1
ATOM 762 C C . GLU A 1 96 ? 19.889 -13.605 -28.493 1.00 93.00 96 GLU A C 1
ATOM 764 O O . GLU A 1 96 ? 20.612 -13.762 -27.504 1.00 93.00 96 GLU A O 1
ATOM 769 N N . PHE A 1 97 ? 19.055 -12.576 -28.619 1.00 93.19 97 PHE A N 1
ATOM 770 C CA . PHE A 1 97 ? 18.835 -11.615 -27.546 1.00 93.19 97 PHE A CA 1
ATOM 771 C C . PHE A 1 97 ? 17.354 -11.291 -27.353 1.00 93.19 97 PHE A C 1
ATOM 773 O O . PHE A 1 97 ? 16.551 -11.352 -28.286 1.00 93.19 97 PHE A O 1
ATOM 780 N N . GLU A 1 98 ? 17.015 -10.897 -26.131 1.00 94.50 98 GLU A N 1
ATOM 781 C CA . GLU A 1 98 ? 15.754 -10.258 -25.770 1.00 94.50 98 GLU A CA 1
ATOM 782 C C . GLU A 1 98 ? 16.055 -9.042 -24.892 1.00 94.50 98 GLU A C 1
ATOM 784 O O . GLU A 1 98 ? 16.877 -9.117 -23.976 1.00 94.50 98 GLU A O 1
ATOM 789 N N . SER A 1 99 ? 15.397 -7.925 -25.194 1.00 94.56 99 SER A N 1
ATOM 790 C CA . SER A 1 99 ? 15.587 -6.635 -24.543 1.00 94.56 99 SER A CA 1
ATOM 791 C C . SER A 1 99 ? 14.250 -6.020 -24.142 1.00 94.56 99 SER A C 1
ATOM 793 O O . SER A 1 99 ? 13.287 -6.007 -24.916 1.00 94.56 99 SER A O 1
ATOM 795 N N . PHE A 1 100 ? 14.213 -5.487 -22.923 1.00 96.25 100 PHE A N 1
ATOM 796 C CA . PHE A 1 100 ? 13.126 -4.672 -22.393 1.00 96.25 100 PHE A CA 1
ATOM 797 C C . PHE A 1 100 ? 13.653 -3.270 -22.114 1.00 96.25 100 PHE A C 1
ATOM 799 O O . PHE A 1 100 ? 14.579 -3.093 -21.318 1.00 96.25 100 PHE A O 1
ATOM 806 N N . MET A 1 101 ? 13.037 -2.278 -22.743 1.00 97.44 101 MET A N 1
ATOM 807 C CA . MET A 1 101 ? 13.480 -0.892 -22.742 1.00 97.44 101 MET A CA 1
ATOM 808 C C . MET A 1 101 ? 12.423 0.008 -22.116 1.00 97.44 101 MET A C 1
ATOM 810 O O . MET A 1 101 ? 11.247 -0.071 -22.462 1.00 97.44 101 MET A O 1
ATOM 814 N N . PHE A 1 102 ? 12.863 0.901 -21.237 1.00 97.88 102 PHE A N 1
ATOM 815 C CA . PHE A 1 102 ? 12.079 2.011 -20.707 1.00 97.88 102 PHE A CA 1
ATOM 816 C C . PHE A 1 102 ? 12.880 3.287 -20.896 1.00 97.88 102 PHE A C 1
ATOM 818 O O . PHE A 1 102 ? 14.050 3.328 -20.525 1.00 97.88 102 PHE A O 1
ATOM 825 N N . ALA A 1 103 ? 12.277 4.329 -21.444 1.00 97.25 103 ALA A N 1
ATOM 826 C CA . ALA A 1 103 ? 12.973 5.576 -21.709 1.00 97.25 103 ALA A CA 1
ATOM 827 C C . ALA A 1 103 ? 12.106 6.783 -21.375 1.00 97.25 103 ALA A C 1
ATOM 829 O O . ALA A 1 103 ? 10.876 6.722 -21.441 1.00 97.25 103 ALA A O 1
ATOM 830 N N . LYS A 1 104 ? 12.777 7.899 -21.088 1.00 97.38 104 LYS A N 1
ATOM 831 C CA . LYS A 1 104 ? 12.165 9.225 -21.143 1.00 97.38 104 LYS A CA 1
ATOM 832 C C . LYS A 1 104 ? 12.605 9.934 -22.411 1.00 97.38 104 LYS A C 1
ATOM 834 O O . LYS A 1 104 ? 13.783 9.910 -22.769 1.00 97.38 104 LYS A O 1
ATOM 839 N N . VAL A 1 105 ? 11.647 10.565 -23.068 1.00 96.56 105 VAL A N 1
ATOM 840 C CA . VAL A 1 105 ? 11.789 11.268 -24.335 1.00 96.56 105 VAL A CA 1
ATOM 841 C C . VAL A 1 105 ? 11.571 12.751 -24.086 1.00 96.56 105 VAL A C 1
ATOM 843 O O . VAL A 1 105 ? 10.531 13.153 -23.566 1.00 96.56 105 VAL A O 1
ATOM 846 N N . ASP A 1 106 ? 12.543 13.559 -24.485 1.00 95.00 106 ASP A N 1
ATOM 847 C CA . ASP A 1 106 ? 12.431 15.007 -24.457 1.00 95.00 106 ASP A CA 1
ATOM 848 C C . ASP A 1 106 ? 11.313 15.468 -25.398 1.00 95.00 106 ASP A C 1
ATOM 850 O O . ASP A 1 106 ? 11.252 15.074 -26.567 1.00 95.00 106 ASP A O 1
ATOM 854 N N . LYS A 1 107 ? 10.405 16.298 -24.878 1.00 90.06 107 LYS A N 1
ATOM 855 C CA . LYS A 1 107 ? 9.177 16.681 -25.588 1.00 90.06 107 LYS A CA 1
ATOM 856 C C . LYS A 1 107 ? 9.449 17.546 -26.814 1.00 90.06 107 LYS A C 1
ATOM 858 O O . LYS A 1 107 ? 8.684 17.473 -27.769 1.00 90.06 107 LYS A O 1
ATOM 863 N N . GLU A 1 108 ? 10.496 18.365 -26.774 1.00 90.25 108 GLU A N 1
ATOM 864 C CA . GLU A 1 108 ? 10.798 19.318 -27.844 1.00 90.25 108 GLU A CA 1
ATOM 865 C C . GLU A 1 108 ? 11.536 18.646 -29.000 1.00 90.25 108 GLU A C 1
ATOM 867 O O . GLU A 1 108 ? 11.166 18.809 -30.162 1.00 90.25 108 GLU A O 1
ATOM 872 N N . SER A 1 109 ? 12.575 17.871 -28.690 1.00 92.38 109 SER A N 1
ATOM 873 C CA . SER A 1 109 ? 13.436 17.256 -29.703 1.00 92.38 109 SER A CA 1
ATOM 874 C C . SER A 1 109 ? 12.994 15.860 -30.138 1.00 92.38 109 SER A C 1
ATOM 876 O O . SER A 1 109 ? 13.449 15.378 -31.177 1.00 92.38 109 SER A O 1
ATOM 878 N N . GLY A 1 110 ? 12.167 15.177 -29.339 1.00 92.81 110 GLY A N 1
ATOM 879 C CA . GLY A 1 110 ? 11.835 13.766 -29.532 1.00 92.81 110 GLY A CA 1
ATOM 880 C C . GLY A 1 110 ? 13.002 12.811 -29.250 1.00 92.81 110 GLY A C 1
ATOM 881 O O . GLY A 1 110 ? 12.888 11.619 -29.537 1.00 92.81 110 GLY A O 1
ATOM 882 N N . LYS A 1 111 ? 14.124 13.305 -28.706 1.00 95.19 111 LYS A N 1
ATOM 883 C CA . LYS A 1 111 ? 15.310 12.502 -28.380 1.00 95.19 111 LYS A CA 1
ATOM 884 C C . LYS A 1 111 ? 15.210 11.884 -26.989 1.00 95.19 111 LYS A C 1
ATOM 886 O O . LYS A 1 111 ? 14.488 12.382 -26.131 1.00 95.19 111 LYS A O 1
ATOM 891 N N . MET A 1 112 ? 15.961 10.816 -26.729 1.00 96.50 112 MET A N 1
ATOM 892 C CA . MET A 1 112 ? 15.984 10.206 -25.398 1.00 96.50 112 MET A CA 1
ATOM 893 C C . MET A 1 112 ? 16.768 11.072 -24.403 1.00 96.50 112 MET A C 1
ATOM 895 O O . MET A 1 112 ? 17.919 11.438 -24.654 1.00 96.50 112 MET A O 1
ATOM 899 N N . GLU A 1 113 ? 16.159 11.345 -23.249 1.00 96.69 113 GLU A N 1
ATOM 900 C CA . GLU A 1 113 ? 16.829 11.894 -22.064 1.00 96.69 113 GLU A CA 1
ATOM 901 C C . GLU A 1 113 ? 17.554 10.796 -21.281 1.00 96.69 113 GLU A C 1
ATOM 903 O O . GLU A 1 113 ? 18.637 11.010 -20.749 1.00 96.69 113 GLU A O 1
ATOM 908 N N . TRP A 1 114 ? 16.956 9.609 -21.189 1.00 97.88 114 TRP A N 1
ATOM 909 C CA . TRP A 1 114 ? 17.578 8.435 -20.589 1.00 97.88 114 TRP A CA 1
ATOM 910 C C . TRP A 1 114 ? 16.921 7.158 -21.092 1.00 97.88 114 TRP A C 1
ATOM 912 O O . TRP A 1 114 ? 15.755 7.162 -21.486 1.00 97.88 114 TRP A O 1
ATOM 922 N N . LEU A 1 115 ? 17.676 6.063 -21.034 1.00 97.75 115 LEU A N 1
ATOM 923 C CA . LEU A 1 115 ? 17.217 4.711 -21.337 1.00 97.75 115 LEU A CA 1
ATOM 924 C C . LEU A 1 115 ? 17.568 3.796 -20.165 1.00 97.75 115 LEU A C 1
ATOM 926 O O . LEU A 1 115 ? 18.664 3.867 -19.614 1.00 97.75 115 LEU A O 1
ATOM 930 N N . LYS A 1 116 ? 16.646 2.924 -19.785 1.00 97.44 116 LYS A N 1
ATOM 931 C CA . LYS A 1 116 ? 16.872 1.790 -18.900 1.00 97.44 116 LYS A CA 1
ATOM 932 C C . LYS A 1 116 ? 16.545 0.529 -19.676 1.00 97.44 116 LYS A C 1
ATOM 934 O O . LYS A 1 116 ? 15.396 0.312 -20.051 1.00 97.44 116 LYS A O 1
ATOM 939 N N . GLU A 1 117 ? 17.556 -0.296 -19.876 1.00 95.06 117 GLU A N 1
ATOM 940 C CA . GLU A 1 117 ? 17.470 -1.506 -20.671 1.00 95.06 117 GLU A CA 1
ATOM 941 C C . GLU A 1 117 ? 17.838 -2.721 -19.826 1.00 95.06 117 GLU A C 1
ATOM 943 O O . GLU A 1 117 ? 18.826 -2.734 -19.079 1.00 95.06 117 GLU A O 1
ATOM 948 N N . ARG A 1 118 ? 17.028 -3.768 -19.951 1.00 92.00 118 ARG A N 1
ATOM 949 C CA . ARG A 1 118 ? 17.377 -5.106 -19.493 1.00 92.00 118 ARG A CA 1
ATOM 950 C C . ARG A 1 118 ? 17.493 -6.001 -20.712 1.00 92.00 118 ARG A C 1
ATOM 952 O O . ARG A 1 118 ? 16.473 -6.329 -21.309 1.00 92.00 118 ARG A O 1
ATOM 959 N N . SER A 1 119 ? 18.716 -6.429 -20.999 1.00 90.12 119 SER A N 1
ATOM 960 C CA . SER A 1 119 ? 19.028 -7.283 -22.139 1.00 90.12 119 SER A CA 1
ATOM 961 C C . SER A 1 119 ? 19.643 -8.591 -21.688 1.00 90.12 119 SER A C 1
ATOM 963 O O . SER A 1 119 ? 20.573 -8.615 -20.879 1.00 90.12 119 SER A O 1
ATOM 965 N N . VAL A 1 120 ? 19.102 -9.679 -22.220 1.00 87.62 120 VAL A N 1
ATOM 966 C CA . VAL A 1 120 ? 19.592 -11.042 -22.036 1.00 87.62 120 VAL A CA 1
ATOM 967 C C . VAL A 1 120 ? 20.017 -11.550 -23.400 1.00 87.62 120 VAL A C 1
ATOM 969 O O . VAL A 1 120 ? 19.243 -11.460 -24.350 1.00 87.62 120 VAL A O 1
ATOM 972 N N . TRP A 1 121 ? 21.230 -12.088 -23.505 1.00 86.12 121 TRP A N 1
ATOM 973 C CA . TRP A 1 121 ? 21.727 -12.664 -24.752 1.00 86.12 121 TRP A CA 1
ATOM 974 C C . TRP A 1 121 ? 22.627 -13.873 -24.511 1.00 86.12 121 TRP A C 1
ATOM 976 O O . TRP A 1 121 ? 23.174 -14.068 -23.421 1.00 86.12 121 TRP A O 1
ATOM 986 N N . GLY A 1 122 ? 22.759 -14.708 -25.536 1.00 86.00 122 GLY A N 1
ATOM 987 C CA . GLY A 1 122 ? 23.689 -15.833 -25.558 1.00 86.00 122 GLY A CA 1
ATOM 988 C C . GLY A 1 122 ? 23.518 -16.712 -26.796 1.00 86.00 122 GLY A C 1
ATOM 989 O O . GLY A 1 122 ? 22.652 -16.437 -27.632 1.00 86.00 122 GLY A O 1
ATOM 990 N N . PRO A 1 123 ? 24.329 -17.774 -26.926 1.00 83.50 123 PRO A N 1
ATOM 991 C CA . PRO A 1 123 ? 24.310 -18.629 -28.101 1.00 83.50 123 PRO A CA 1
ATOM 992 C C . PRO A 1 123 ? 22.934 -19.258 -28.321 1.00 83.50 123 PRO A C 1
ATOM 994 O O . PRO A 1 123 ? 22.277 -19.704 -27.374 1.00 83.50 123 PRO A O 1
ATOM 997 N N . THR A 1 124 ? 22.526 -19.340 -29.585 1.00 77.00 124 THR A N 1
ATOM 998 C CA . THR A 1 124 ? 21.249 -19.948 -29.982 1.00 77.00 124 THR A CA 1
ATOM 999 C C . THR A 1 124 ? 21.106 -21.358 -29.394 1.00 77.00 124 THR A C 1
ATOM 1001 O O . THR A 1 124 ? 22.002 -22.196 -29.519 1.00 77.00 124 THR A O 1
ATOM 1004 N N . GLY A 1 125 ? 19.984 -21.626 -28.719 1.00 73.88 125 GLY A N 1
ATOM 1005 C CA . GLY A 1 125 ? 19.702 -22.931 -28.105 1.00 73.88 125 GLY A CA 1
ATOM 1006 C C . GLY A 1 125 ? 20.506 -23.271 -26.838 1.00 73.88 125 GLY A C 1
ATOM 1007 O O . GLY A 1 125 ? 20.375 -24.386 -26.333 1.00 73.88 125 GLY A O 1
ATOM 1008 N N . LYS A 1 126 ? 21.311 -22.344 -26.297 1.00 75.50 126 LYS A N 1
ATOM 1009 C CA . LYS A 1 126 ? 22.035 -22.513 -25.024 1.00 75.50 126 LYS A CA 1
ATOM 1010 C C . LYS A 1 126 ? 21.490 -21.585 -23.933 1.00 75.50 126 LYS A C 1
ATOM 1012 O O . LYS A 1 126 ? 20.655 -20.713 -24.178 1.00 75.50 126 LYS A O 1
ATOM 1017 N N . ALA A 1 127 ? 21.946 -21.802 -22.698 1.00 71.00 127 ALA A N 1
ATOM 1018 C CA . ALA A 1 127 ? 21.716 -20.845 -21.622 1.00 71.00 127 ALA A CA 1
ATOM 1019 C C . ALA A 1 127 ? 22.345 -19.488 -21.997 1.00 71.00 127 ALA A C 1
ATOM 1021 O O . ALA A 1 127 ? 23.415 -19.472 -22.610 1.00 71.00 127 ALA A O 1
ATOM 1022 N N . PRO A 1 128 ? 21.694 -18.362 -21.666 1.00 69.56 128 PRO A N 1
ATOM 1023 C CA . PRO A 1 128 ? 22.242 -17.042 -21.942 1.00 69.56 128 PRO A CA 1
ATOM 1024 C C . PRO A 1 128 ? 23.537 -16.828 -21.158 1.00 69.56 128 PRO A C 1
ATOM 1026 O O . PRO A 1 128 ? 23.662 -17.264 -20.013 1.00 69.56 128 PRO A O 1
ATOM 1029 N N . GLU A 1 129 ? 24.483 -16.131 -21.773 1.00 68.94 129 GLU A N 1
ATOM 1030 C CA . GLU A 1 129 ? 25.765 -15.793 -21.149 1.00 68.94 129 GLU A CA 1
ATOM 1031 C C . GLU A 1 129 ? 25.617 -14.598 -20.200 1.00 68.94 129 GLU A C 1
ATOM 1033 O O . GLU A 1 129 ? 26.330 -14.497 -19.203 1.00 68.94 129 GLU A O 1
ATOM 1038 N N . HIS A 1 130 ? 24.631 -13.729 -20.454 1.00 61.72 130 HIS A N 1
ATOM 1039 C CA . HIS A 1 130 ? 24.373 -12.541 -19.648 1.00 61.72 130 HIS A CA 1
ATOM 1040 C C . HIS A 1 130 ? 22.933 -12.483 -19.138 1.00 61.72 130 HIS A C 1
ATOM 1042 O O . HIS A 1 130 ? 21.988 -12.307 -19.903 1.00 61.72 130 HIS A O 1
ATOM 1048 N N . GLY A 1 131 ? 22.797 -12.573 -17.808 1.00 49.22 131 GLY A N 1
ATOM 1049 C CA . GLY A 1 131 ? 21.523 -12.575 -17.085 1.00 49.22 131 GLY A CA 1
ATOM 1050 C C . GLY A 1 131 ? 20.780 -13.915 -17.207 1.00 49.22 131 GLY A C 1
ATOM 1051 O O . GLY A 1 131 ? 20.782 -14.517 -18.275 1.00 49.22 131 GLY A O 1
ATOM 1052 N N . PRO A 1 132 ? 20.128 -14.427 -16.147 1.00 44.88 132 PRO A N 1
ATOM 1053 C CA . PRO A 1 132 ? 19.302 -15.621 -16.293 1.00 44.88 132 PRO A CA 1
ATOM 1054 C C . PRO A 1 132 ? 18.183 -15.343 -17.308 1.00 44.88 132 PRO A C 1
ATOM 1056 O O . PRO A 1 132 ? 17.504 -14.318 -17.206 1.00 44.88 132 PRO A O 1
ATOM 1059 N N . ARG A 1 133 ? 17.973 -16.263 -18.265 1.00 45.97 133 ARG A N 1
ATOM 1060 C CA . ARG A 1 133 ? 16.763 -16.305 -19.106 1.00 45.97 133 ARG A CA 1
ATOM 1061 C C . ARG A 1 133 ? 15.621 -16.402 -18.102 1.00 45.97 133 ARG A C 1
ATOM 1063 O O . ARG A 1 133 ? 15.453 -17.450 -17.480 1.00 45.97 133 ARG A O 1
ATOM 1070 N N . GLN A 1 134 ? 14.870 -15.324 -17.885 1.00 46.97 134 GLN A N 1
ATOM 1071 C CA . GLN A 1 134 ? 13.601 -15.456 -17.187 1.00 46.97 134 GLN A CA 1
ATOM 1072 C C . GLN A 1 134 ? 12.693 -16.215 -18.147 1.00 46.97 134 GLN A C 1
ATOM 1074 O O . GLN A 1 134 ? 12.093 -15.638 -19.044 1.00 46.97 134 GLN A O 1
ATOM 1079 N N . THR A 1 135 ? 12.668 -17.539 -18.006 1.00 40.94 135 THR A N 1
ATOM 1080 C CA . THR A 1 135 ? 11.735 -18.429 -18.686 1.00 40.94 135 THR A CA 1
ATOM 1081 C C . THR A 1 135 ? 10.327 -17.960 -18.368 1.00 40.94 135 THR A C 1
ATOM 1083 O O . THR A 1 135 ? 9.807 -18.313 -17.313 1.00 40.94 135 THR A O 1
ATOM 1086 N N . GLY A 1 136 ? 9.752 -17.117 -19.230 1.00 36.19 136 GLY A N 1
ATOM 1087 C CA . GLY A 1 136 ? 8.351 -16.712 -19.182 1.00 36.19 136 GLY A CA 1
ATOM 1088 C C . GLY A 1 136 ? 7.831 -16.474 -17.770 1.00 36.19 136 GLY A C 1
ATOM 1089 O O . GLY A 1 136 ? 6.761 -16.982 -17.431 1.00 36.19 136 GLY A O 1
ATOM 1090 N N . GLY A 1 137 ? 8.591 -15.757 -16.929 1.00 37.00 137 GLY A N 1
ATOM 1091 C CA . GLY A 1 137 ? 8.036 -15.254 -15.683 1.00 37.00 137 GLY A CA 1
ATOM 1092 C C . GLY A 1 137 ? 6.796 -14.485 -16.100 1.00 37.00 137 GLY A C 1
ATOM 1093 O O . GLY A 1 137 ? 6.918 -13.563 -16.908 1.00 37.00 137 GLY A O 1
ATOM 1094 N N . ARG A 1 138 ? 5.605 -14.947 -15.683 1.00 42.72 138 ARG A N 1
ATOM 1095 C CA . ARG A 1 138 ? 4.337 -14.274 -16.000 1.00 42.72 138 ARG A CA 1
ATOM 1096 C C . ARG A 1 138 ? 4.596 -12.781 -15.868 1.00 42.72 138 ARG A C 1
ATOM 1098 O O . ARG A 1 138 ? 5.093 -12.386 -14.810 1.00 42.72 138 ARG A O 1
ATOM 1105 N N . ALA A 1 139 ? 4.306 -12.016 -16.933 1.00 42.19 139 ALA A N 1
ATOM 1106 C CA . ALA A 1 139 ? 4.415 -10.557 -16.935 1.00 42.19 139 ALA A CA 1
ATOM 1107 C C . ALA A 1 139 ? 4.015 -10.072 -15.545 1.00 42.19 139 ALA A C 1
ATOM 1109 O O . ALA A 1 139 ? 2.963 -10.555 -15.100 1.00 42.19 139 ALA A O 1
ATOM 1110 N N . PRO A 1 140 ? 4.842 -9.260 -14.845 1.00 45.72 140 PRO A N 1
ATOM 1111 C CA . PRO A 1 140 ? 4.594 -8.883 -13.465 1.00 45.72 140 PRO A CA 1
ATOM 1112 C C . PRO A 1 140 ? 3.131 -8.520 -13.366 1.00 45.72 140 PRO A C 1
ATOM 1114 O O . PRO A 1 140 ? 2.694 -7.509 -13.922 1.00 45.72 140 PRO A O 1
ATOM 1117 N N . ARG A 1 141 ? 2.336 -9.418 -12.776 1.00 47.53 141 ARG A N 1
ATOM 1118 C CA . ARG A 1 141 ? 0.937 -9.106 -12.584 1.00 47.53 141 ARG A CA 1
ATOM 1119 C C . ARG A 1 141 ? 1.039 -7.911 -11.668 1.00 47.53 141 ARG A C 1
ATOM 1121 O O . ARG A 1 141 ? 1.634 -8.024 -10.595 1.00 47.53 141 ARG A O 1
ATOM 1128 N N . LYS A 1 142 ? 0.540 -6.754 -12.107 1.00 48.06 142 LYS A N 1
ATOM 1129 C CA . LYS A 1 142 ? 0.125 -5.741 -11.149 1.00 48.06 142 LYS A CA 1
ATOM 1130 C C . LYS A 1 142 ? -0.871 -6.491 -10.284 1.00 48.06 142 LYS A C 1
ATOM 1132 O O . LYS A 1 142 ? -2.011 -6.649 -10.699 1.00 48.06 142 LYS A O 1
ATOM 1137 N N . ILE A 1 143 ? -0.409 -7.073 -9.178 1.00 52.59 143 ILE A N 1
ATOM 1138 C CA . ILE A 1 143 ? -1.293 -7.569 -8.144 1.00 52.59 143 ILE A CA 1
ATOM 1139 C C . ILE A 1 143 ? -1.984 -6.282 -7.733 1.00 52.59 143 ILE A C 1
ATOM 1141 O O . ILE A 1 143 ? -1.288 -5.370 -7.263 1.00 52.59 143 ILE A O 1
ATOM 1145 N N . PRO A 1 144 ? -3.280 -6.119 -8.056 1.00 55.09 144 PRO A N 1
ATOM 1146 C CA . PRO A 1 144 ? -3.987 -4.927 -7.655 1.00 55.09 144 PRO A CA 1
ATOM 1147 C C . PRO A 1 144 ? -3.776 -4.835 -6.153 1.00 55.09 144 PRO A C 1
ATOM 1149 O O . PRO A 1 144 ? -4.062 -5.785 -5.422 1.00 55.09 144 PRO A O 1
ATOM 1152 N N . ARG A 1 145 ? -3.153 -3.741 -5.713 1.00 70.12 145 ARG A N 1
ATOM 1153 C CA . ARG A 1 145 ? -2.971 -3.452 -4.295 1.00 70.12 145 ARG A CA 1
ATOM 1154 C C . ARG A 1 145 ? -4.333 -3.023 -3.773 1.00 70.12 145 ARG A C 1
ATOM 1156 O O . ARG A 1 145 ? -4.595 -1.841 -3.596 1.00 70.12 145 ARG A O 1
ATOM 1163 N N . GLU A 1 146 ? -5.207 -4.002 -3.646 1.00 86.69 146 GLU A N 1
ATOM 1164 C CA . GLU A 1 146 ? -6.584 -3.847 -3.230 1.00 86.69 146 GLU A CA 1
ATOM 1165 C C . GLU A 1 146 ? -6.661 -4.048 -1.720 1.00 86.69 146 GLU A C 1
ATOM 1167 O O . GLU A 1 146 ? -5.999 -4.931 -1.158 1.00 86.69 146 GLU A O 1
ATOM 1172 N N . ILE A 1 147 ? -7.447 -3.197 -1.068 1.00 90.38 147 ILE A N 1
ATOM 1173 C CA . ILE A 1 147 ? -7.850 -3.407 0.316 1.00 90.38 147 ILE A CA 1
ATOM 1174 C C . ILE A 1 147 ? -9.103 -4.257 0.271 1.00 90.38 147 ILE A C 1
ATOM 1176 O O . ILE A 1 147 ? -10.118 -3.848 -0.287 1.00 90.38 147 ILE A O 1
ATOM 1180 N N . ILE A 1 148 ? -9.001 -5.440 0.852 1.00 93.62 148 ILE A N 1
ATOM 1181 C CA . ILE A 1 148 ? -10.113 -6.356 1.007 1.00 93.62 148 ILE A CA 1
ATOM 1182 C C . ILE A 1 148 ? -10.775 -6.029 2.325 1.00 93.62 148 ILE A C 1
ATOM 1184 O O . ILE A 1 148 ? -10.098 -5.913 3.345 1.00 93.62 148 ILE A O 1
ATOM 1188 N N . THR A 1 149 ? -12.092 -5.896 2.276 1.00 95.31 149 THR A N 1
ATOM 1189 C CA . THR A 1 149 ? -12.945 -5.767 3.448 1.00 95.31 149 THR A CA 1
ATOM 1190 C C . THR A 1 149 ? -13.866 -6.974 3.525 1.00 95.31 149 THR A C 1
ATOM 1192 O O . THR A 1 149 ? -14.514 -7.305 2.532 1.00 95.31 149 THR A O 1
ATOM 1195 N N . GLU A 1 150 ? -13.952 -7.611 4.683 1.00 95.81 150 GLU A N 1
ATOM 1196 C CA . GLU A 1 150 ? -14.866 -8.730 4.923 1.00 95.81 150 GLU A CA 1
ATOM 1197 C C . GLU A 1 150 ? -15.359 -8.725 6.373 1.00 95.81 150 GLU A C 1
ATOM 1199 O O . GLU A 1 150 ? -14.704 -8.182 7.265 1.00 95.81 150 GLU A O 1
ATOM 1204 N N . GLU A 1 151 ? -16.519 -9.326 6.615 1.00 96.38 151 GLU A N 1
ATOM 1205 C CA . GLU A 1 151 ? -17.039 -9.481 7.972 1.00 96.38 151 GLU A CA 1
ATOM 1206 C C . GLU A 1 151 ? -16.206 -10.506 8.749 1.00 96.38 151 GLU A C 1
ATOM 1208 O O . GLU A 1 151 ? -15.965 -11.628 8.298 1.00 96.38 151 GLU A O 1
ATOM 1213 N N . ALA A 1 152 ? -15.771 -10.105 9.940 1.00 94.56 152 ALA A N 1
ATOM 1214 C CA . ALA A 1 152 ? -15.132 -10.973 10.907 1.00 94.56 152 ALA A CA 1
ATOM 1215 C C . ALA A 1 152 ? -16.197 -11.573 11.836 1.00 94.56 152 ALA A C 1
ATOM 1217 O O . ALA A 1 152 ? -17.123 -10.865 12.239 1.00 94.56 152 ALA A O 1
ATOM 1218 N N . PRO A 1 153 ? -16.060 -12.846 12.242 1.00 95.44 153 PRO A N 1
ATOM 1219 C CA . PRO A 1 153 ? -16.979 -13.451 13.191 1.00 95.44 153 PRO A CA 1
ATOM 1220 C C . PRO A 1 153 ? -16.930 -12.691 14.513 1.00 95.44 153 PRO A C 1
ATOM 1222 O O . PRO A 1 153 ? -15.861 -12.271 14.955 1.00 95.44 153 PRO A O 1
ATOM 1225 N N . SER A 1 154 ? -18.074 -12.554 15.164 1.00 95.44 154 SER A N 1
ATOM 1226 C CA . SER A 1 154 ? -18.164 -12.011 16.512 1.00 95.44 154 SER A CA 1
ATOM 1227 C C . SER A 1 154 ? -18.915 -12.981 17.410 1.00 95.44 154 SER A C 1
ATOM 1229 O O . SER A 1 154 ? -19.819 -13.686 16.958 1.00 95.44 154 SER A O 1
ATOM 1231 N N . HIS A 1 155 ? -18.507 -13.050 18.671 1.00 95.94 155 HIS A N 1
ATOM 1232 C CA . HIS A 1 155 ? -19.031 -13.998 19.648 1.00 95.94 155 HIS A CA 1
ATOM 1233 C C . HIS A 1 155 ? -20.520 -13.784 19.973 1.00 95.94 155 HIS A C 1
ATOM 1235 O O . HIS A 1 155 ? -21.202 -14.742 20.332 1.00 95.94 155 HIS A O 1
ATOM 1241 N N . ASP A 1 156 ? -21.018 -12.553 19.841 1.00 96.00 156 ASP A N 1
ATOM 1242 C CA . ASP A 1 156 ? -22.397 -12.149 20.141 1.00 96.00 156 ASP A CA 1
ATOM 1243 C C . ASP A 1 156 ? -23.154 -11.629 18.902 1.00 96.00 156 ASP A C 1
ATOM 1245 O O . ASP A 1 156 ? -24.300 -11.193 19.006 1.00 96.00 156 ASP A O 1
ATOM 1249 N N . GLY A 1 157 ? -22.535 -11.708 17.720 1.00 95.88 157 GLY A N 1
ATOM 1250 C CA . GLY A 1 157 ? -23.088 -11.184 16.472 1.00 95.88 157 GLY A CA 1
ATOM 1251 C C . GLY A 1 157 ? -22.864 -9.684 16.256 1.00 95.88 157 GLY A C 1
ATOM 1252 O O . GLY A 1 157 ? -23.400 -9.143 15.288 1.00 95.88 157 GLY A O 1
ATOM 1253 N N . THR A 1 158 ? -22.074 -9.009 17.100 1.00 96.69 158 THR A N 1
ATOM 1254 C CA . THR A 1 158 ? -21.675 -7.612 16.882 1.00 96.69 158 THR A CA 1
ATOM 1255 C C . THR A 1 158 ? -20.954 -7.465 15.542 1.00 96.69 158 THR A C 1
ATOM 1257 O O . THR A 1 158 ? -19.991 -8.180 15.246 1.00 96.69 158 THR A O 1
ATOM 1260 N N . LEU A 1 159 ? -21.395 -6.508 14.716 1.00 97.38 159 LEU A N 1
ATOM 1261 C CA . LEU A 1 159 ? -20.784 -6.260 13.412 1.00 97.38 159 LEU A CA 1
ATOM 1262 C C . LEU A 1 159 ? -19.298 -5.930 13.592 1.00 97.38 159 LEU A C 1
ATOM 1264 O O . LEU A 1 159 ? -18.933 -4.911 14.177 1.00 97.38 159 LEU A O 1
ATOM 1268 N N . THR A 1 160 ? -18.439 -6.797 13.061 1.00 97.31 160 THR A N 1
ATOM 1269 C CA . THR A 1 160 ? -16.995 -6.584 13.021 1.00 97.31 160 THR A CA 1
ATOM 1270 C C . THR A 1 160 ? -16.532 -6.685 11.579 1.00 97.31 160 THR A C 1
ATOM 1272 O O . THR A 1 160 ? -16.785 -7.690 10.923 1.00 97.31 160 THR A O 1
ATOM 1275 N N . VAL A 1 161 ? -15.832 -5.671 11.081 1.00 97.44 161 VAL A N 1
ATOM 1276 C CA . VAL A 1 161 ? -15.291 -5.669 9.718 1.00 97.44 161 VAL A CA 1
ATOM 1277 C C . VAL A 1 161 ? -13.776 -5.700 9.771 1.00 97.44 161 VAL A C 1
ATOM 1279 O O . VAL A 1 161 ? -13.157 -4.856 10.413 1.00 97.44 161 VAL A O 1
ATOM 1282 N N . ALA A 1 162 ? -13.178 -6.664 9.079 1.00 95.88 162 ALA A N 1
ATOM 1283 C CA . ALA A 1 162 ? -11.746 -6.728 8.857 1.00 95.88 162 ALA A CA 1
ATOM 1284 C C . ALA A 1 162 ? -11.374 -6.050 7.535 1.00 95.88 162 ALA A C 1
ATOM 1286 O O . ALA A 1 162 ? -12.049 -6.247 6.527 1.00 95.88 162 ALA A O 1
ATOM 1287 N N . ALA A 1 163 ? -10.271 -5.307 7.527 1.00 95.00 163 ALA A N 1
ATOM 1288 C CA . ALA A 1 163 ? -9.661 -4.721 6.346 1.00 95.00 163 ALA A CA 1
ATOM 1289 C C . ALA A 1 163 ? -8.169 -5.058 6.284 1.00 95.00 163 ALA A C 1
ATOM 1291 O O . ALA A 1 163 ? -7.442 -4.879 7.262 1.00 95.00 163 ALA A O 1
ATOM 1292 N N . TYR A 1 164 ? -7.700 -5.541 5.135 1.00 91.81 164 TYR A N 1
ATOM 1293 C CA . TYR A 1 164 ? -6.288 -5.854 4.910 1.00 91.81 164 TYR A CA 1
ATOM 1294 C C . TYR A 1 164 ? -5.926 -5.808 3.430 1.00 91.81 164 TYR A C 1
ATOM 1296 O O . TYR A 1 164 ? -6.783 -5.868 2.549 1.00 91.81 164 TYR A O 1
ATOM 1304 N N . ARG A 1 165 ? -4.630 -5.694 3.129 1.00 86.81 165 ARG A N 1
ATOM 1305 C CA . ARG A 1 165 ? -4.162 -5.630 1.740 1.00 86.81 165 ARG A CA 1
ATOM 1306 C C . ARG A 1 165 ? -3.960 -7.012 1.152 1.00 86.81 165 ARG A C 1
ATOM 1308 O O . ARG A 1 165 ? -3.304 -7.869 1.741 1.00 86.81 165 ARG A O 1
ATOM 1315 N N . ARG A 1 166 ? -4.397 -7.174 -0.093 1.00 8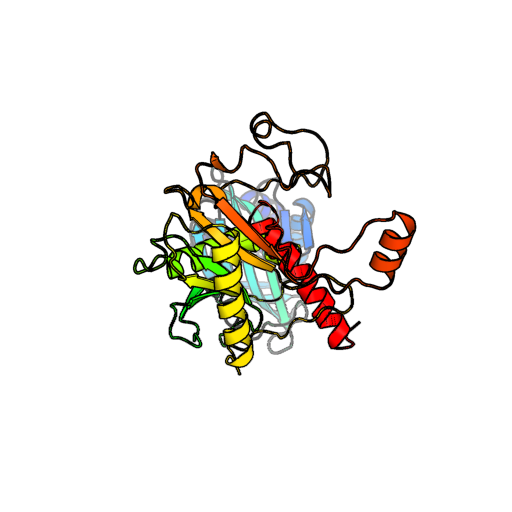2.06 166 ARG A N 1
ATOM 1316 C CA . ARG A 1 166 ? -3.971 -8.293 -0.927 1.00 82.06 166 ARG A CA 1
ATOM 1317 C C . ARG A 1 166 ? -2.517 -8.091 -1.348 1.00 82.06 166 ARG A C 1
ATOM 1319 O O . ARG A 1 166 ? -2.233 -7.280 -2.227 1.00 82.06 166 ARG A O 1
ATOM 1326 N N . GLN A 1 167 ? -1.596 -8.815 -0.714 1.00 68.50 167 GLN A N 1
ATOM 1327 C CA . GLN A 1 167 ? -0.178 -8.776 -1.088 1.00 68.50 167 GLN A CA 1
ATOM 1328 C C . GLN A 1 167 ? 0.207 -9.892 -2.073 1.00 68.50 167 GLN A C 1
ATOM 1330 O O . GLN A 1 167 ? 0.924 -9.624 -3.035 1.00 68.50 167 GLN A O 1
ATOM 1335 N N . PHE A 1 168 ? -0.313 -11.113 -1.891 1.00 66.25 168 PHE A N 1
ATOM 1336 C CA . PHE A 1 168 ? 0.070 -12.294 -2.679 1.00 66.25 168 PHE A CA 1
ATOM 1337 C C . PHE A 1 168 ? -1.142 -13.151 -3.098 1.00 66.25 168 PHE A C 1
ATOM 1339 O O . PHE A 1 168 ? -2.238 -13.016 -2.550 1.00 66.25 168 PHE A O 1
ATOM 1346 N N . GLU A 1 169 ? -0.949 -14.009 -4.108 1.00 66.00 169 GLU A N 1
ATOM 1347 C CA . GLU A 1 169 ? -1.853 -15.122 -4.441 1.00 66.00 169 GLU A CA 1
ATOM 1348 C C . GLU A 1 169 ? -1.217 -16.443 -3.958 1.00 66.00 169 GLU A C 1
ATOM 1350 O O . GLU A 1 169 ? -0.049 -16.672 -4.277 1.00 66.00 169 GLU A O 1
ATOM 1355 N N . PRO A 1 170 ? -1.946 -17.329 -3.248 1.00 70.25 170 PRO A N 1
ATOM 1356 C CA . PRO A 1 170 ? -3.338 -17.190 -2.817 1.00 70.25 170 PRO A CA 1
ATOM 1357 C C . PRO A 1 170 ? -3.508 -16.093 -1.760 1.00 70.25 170 PRO A C 1
ATOM 1359 O O . PRO A 1 170 ? -2.565 -15.735 -1.059 1.00 70.25 170 PRO A O 1
ATOM 1362 N N . LEU A 1 171 ? -4.722 -15.548 -1.668 1.00 72.19 171 LEU A N 1
ATOM 1363 C CA . LEU A 1 171 ? -5.051 -14.579 -0.633 1.00 72.19 171 LEU A CA 1
ATOM 1364 C C . LEU A 1 171 ? -4.979 -15.270 0.732 1.00 72.19 171 LEU A C 1
ATOM 1366 O O . LEU A 1 171 ? -5.822 -16.109 1.040 1.00 72.19 171 LEU A O 1
ATOM 1370 N N . VAL A 1 172 ? -3.992 -14.900 1.541 1.00 78.25 172 VAL A N 1
ATOM 1371 C CA . VAL A 1 172 ? -3.888 -15.342 2.932 1.00 78.25 172 VAL A CA 1
ATOM 1372 C C . VAL A 1 172 ? -4.301 -14.178 3.820 1.00 78.25 172 VAL A C 1
ATOM 1374 O O . VAL A 1 172 ? -3.712 -13.099 3.740 1.00 78.25 172 VAL A O 1
ATOM 1377 N N . ARG A 1 173 ? -5.337 -14.382 4.642 1.00 86.06 173 ARG A N 1
ATOM 1378 C CA . ARG A 1 173 ? -5.736 -13.400 5.651 1.00 86.06 173 ARG A CA 1
ATOM 1379 C C . ARG A 1 173 ? -4.595 -13.255 6.662 1.00 86.06 173 ARG A C 1
ATOM 1381 O O . ARG A 1 173 ? -4.139 -14.269 7.193 1.00 86.06 173 ARG A O 1
ATOM 1388 N N . PRO A 1 174 ? -4.146 -12.030 6.967 1.00 84.44 174 PRO A N 1
ATOM 1389 C CA . PRO A 1 174 ? -3.165 -11.815 8.020 1.00 84.44 174 PRO A CA 1
ATOM 1390 C C . PRO A 1 174 ? -3.711 -12.331 9.341 1.00 84.44 174 PRO A C 1
ATOM 1392 O O . PRO A 1 174 ? -4.833 -11.980 9.688 1.00 84.44 174 PRO A O 1
ATOM 1395 N N . LEU A 1 175 ? -2.956 -13.146 10.079 1.00 78.25 175 LEU A N 1
ATOM 1396 C CA . LEU A 1 175 ? -3.404 -13.681 11.373 1.00 78.25 175 LEU A CA 1
ATOM 1397 C C . LEU A 1 175 ? -3.517 -12.585 12.437 1.00 78.25 175 LEU A C 1
ATOM 1399 O O . LEU A 1 175 ? -4.387 -12.649 13.306 1.00 78.25 175 LEU A O 1
ATOM 1403 N N . TYR A 1 176 ? -2.657 -11.576 12.341 1.00 77.56 176 TYR A N 1
ATOM 1404 C CA . TYR A 1 176 ? -2.585 -10.473 13.280 1.00 77.56 176 TYR A CA 1
ATOM 1405 C C . TYR A 1 176 ? -3.596 -9.373 12.944 1.00 77.56 176 TYR A C 1
ATOM 1407 O O . TYR A 1 176 ? -3.680 -8.933 11.795 1.00 77.56 176 TYR A O 1
ATOM 1415 N N . ALA A 1 177 ? -4.333 -8.922 13.963 1.00 83.06 177 ALA A N 1
ATOM 1416 C CA . ALA A 1 177 ? -5.361 -7.898 13.846 1.00 83.06 177 ALA A CA 1
ATOM 1417 C C . ALA A 1 177 ? -5.185 -6.774 14.870 1.00 83.06 177 ALA A C 1
ATOM 1419 O O . ALA A 1 177 ? -5.146 -7.034 16.075 1.00 83.06 177 ALA A O 1
ATOM 1420 N N . HIS A 1 178 ? -5.195 -5.530 14.399 1.00 82.75 178 HIS A N 1
ATOM 1421 C CA . HIS A 1 178 ? -5.438 -4.362 15.238 1.00 82.75 178 HIS A CA 1
ATOM 1422 C C . HIS A 1 178 ? -6.942 -4.171 15.406 1.00 82.75 178 HIS A C 1
ATOM 1424 O O . HIS A 1 178 ? -7.641 -3.968 14.416 1.00 82.75 178 HIS A O 1
ATOM 1430 N N . ARG A 1 179 ? -7.449 -4.228 16.638 1.00 86.81 179 ARG A N 1
ATOM 1431 C CA . ARG A 1 179 ? -8.881 -4.053 16.909 1.00 86.81 179 ARG A CA 1
ATOM 1432 C C . ARG A 1 179 ? -9.190 -2.634 17.360 1.00 86.81 179 ARG A C 1
ATOM 1434 O O . ARG A 1 179 ? -8.588 -2.139 18.308 1.00 86.81 179 ARG A O 1
ATOM 1441 N N . ILE A 1 180 ? -10.172 -2.036 16.704 1.00 89.12 180 ILE A N 1
ATOM 1442 C CA . ILE A 1 180 ? -10.658 -0.682 16.936 1.00 89.12 180 ILE A CA 1
ATOM 1443 C C . ILE A 1 180 ? -12.156 -0.779 17.200 1.00 89.12 180 ILE A C 1
ATOM 1445 O O . ILE A 1 180 ? -12.879 -1.414 16.438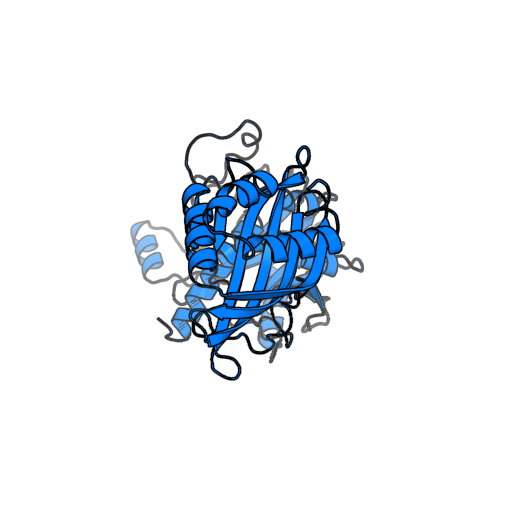 1.00 89.12 180 ILE A O 1
ATOM 1449 N N . TYR A 1 181 ? -12.627 -0.182 18.285 1.00 90.56 181 TYR A N 1
ATOM 1450 C CA . TYR A 1 181 ? -14.036 -0.185 18.656 1.00 90.56 181 TYR A CA 1
ATOM 1451 C C . TYR A 1 181 ? -14.648 1.163 18.314 1.00 90.56 181 TYR A C 1
ATOM 1453 O O . TYR A 1 181 ? -14.261 2.171 18.895 1.00 90.56 181 TYR A O 1
ATOM 1461 N N . ASP A 1 182 ? -15.608 1.187 17.395 1.00 92.75 182 ASP A N 1
ATOM 1462 C CA . ASP A 1 182 ? -16.462 2.352 17.207 1.00 92.75 182 ASP A CA 1
ATOM 1463 C C . ASP A 1 182 ? -17.593 2.290 18.233 1.00 92.75 182 ASP A C 1
ATOM 1465 O O . ASP A 1 182 ? -18.491 1.454 18.121 1.00 92.75 182 ASP A O 1
ATOM 1469 N N . THR A 1 183 ? -17.518 3.139 19.260 1.00 93.50 183 THR A N 1
ATOM 1470 C CA . THR A 1 183 ? -18.552 3.221 20.302 1.00 93.50 183 THR A CA 1
ATOM 1471 C C . THR A 1 183 ? -19.513 4.383 20.100 1.00 93.50 183 THR A C 1
ATOM 1473 O O . THR A 1 183 ? -20.410 4.594 20.921 1.00 93.50 183 THR A O 1
ATOM 1476 N N . THR A 1 184 ? -19.365 5.139 19.010 1.00 89.75 184 THR A N 1
ATOM 1477 C CA . THR A 1 184 ? -20.281 6.237 18.702 1.00 89.75 184 THR A CA 1
ATOM 1478 C C . THR A 1 184 ? -21.723 5.714 18.581 1.00 89.75 184 THR A C 1
ATOM 1480 O O . THR A 1 184 ? -21.925 4.557 18.194 1.00 89.75 184 THR A O 1
ATOM 1483 N N . PRO A 1 185 ? -22.752 6.520 18.900 1.00 92.12 185 PRO A N 1
ATOM 1484 C CA . PRO A 1 185 ? -24.151 6.100 18.744 1.00 92.12 185 PRO A CA 1
ATOM 1485 C C . PRO A 1 185 ? -24.470 5.583 17.332 1.00 92.12 185 PRO A C 1
ATOM 1487 O O . PRO A 1 185 ? -25.261 4.656 17.158 1.00 92.12 185 PRO A O 1
ATOM 1490 N N . ASP A 1 186 ? -23.769 6.134 16.342 1.00 91.81 186 ASP A N 1
ATOM 1491 C CA . ASP A 1 186 ? -23.919 5.852 14.919 1.00 91.81 186 ASP A CA 1
ATOM 1492 C C . ASP A 1 186 ? -23.044 4.693 14.415 1.00 91.81 186 ASP A C 1
ATOM 1494 O O . ASP A 1 186 ? -23.033 4.404 13.218 1.00 91.81 186 ASP A O 1
ATOM 1498 N N . ALA A 1 187 ? -22.320 3.991 15.294 1.00 92.38 187 ALA A N 1
ATOM 1499 C CA . ALA A 1 187 ? -21.423 2.898 14.908 1.00 92.38 187 ALA A CA 1
ATOM 1500 C C . ALA A 1 187 ? -22.129 1.795 14.095 1.00 92.38 187 ALA A C 1
ATOM 1502 O O . ALA A 1 187 ? -21.517 1.155 13.241 1.00 92.38 187 ALA A O 1
ATOM 1503 N N . ALA A 1 188 ? -23.430 1.592 14.330 1.00 92.50 188 ALA A N 1
ATOM 1504 C CA . ALA A 1 188 ? -24.254 0.608 13.628 1.00 92.50 188 ALA A CA 1
ATOM 1505 C C . ALA A 1 188 ? -24.795 1.077 12.262 1.00 92.50 188 ALA A C 1
ATOM 1507 O O . ALA A 1 188 ? -25.522 0.321 11.612 1.00 92.50 188 ALA A O 1
ATOM 1508 N N . LEU A 1 189 ? -24.479 2.298 11.808 1.00 93.62 189 LEU A N 1
ATOM 1509 C CA . LEU A 1 189 ? -24.895 2.765 10.485 1.00 93.62 189 LEU A CA 1
ATOM 1510 C C . LEU A 1 189 ? -24.344 1.834 9.384 1.00 93.62 189 LEU A C 1
ATOM 1512 O O . LEU A 1 189 ? -23.139 1.553 9.360 1.00 93.62 189 LEU A O 1
ATOM 1516 N N . PRO A 1 190 ? -25.189 1.362 8.443 1.00 92.94 190 PRO A N 1
ATOM 1517 C CA . PRO A 1 190 ? -24.752 0.461 7.381 1.00 92.94 190 PRO A CA 1
ATOM 1518 C C . PRO A 1 190 ? -23.571 1.025 6.583 1.00 92.94 190 PRO A C 1
ATOM 1520 O O . PRO A 1 190 ? -23.610 2.157 6.112 1.00 92.94 190 PRO A O 1
ATOM 1523 N N . GLY A 1 191 ? -22.519 0.221 6.417 1.00 92.62 191 GLY A N 1
ATOM 1524 C CA . GLY A 1 191 ? -21.320 0.589 5.655 1.00 92.62 191 GLY A CA 1
ATOM 1525 C C . GLY A 1 191 ? -20.262 1.381 6.432 1.00 92.62 191 GLY A C 1
ATOM 1526 O O . GLY A 1 191 ? -19.097 1.337 6.042 1.00 92.62 191 GLY A O 1
ATOM 1527 N N . ARG A 1 192 ? -20.601 2.005 7.568 1.00 92.69 192 ARG A N 1
ATOM 1528 C CA . ARG A 1 192 ? -19.662 2.822 8.360 1.00 92.69 192 ARG A CA 1
ATOM 1529 C C . ARG A 1 192 ? -18.444 2.029 8.833 1.00 92.69 192 ARG A C 1
ATOM 1531 O O . ARG A 1 192 ? -17.312 2.452 8.625 1.00 92.69 192 ARG A O 1
ATOM 1538 N N . ALA A 1 193 ? -18.661 0.848 9.413 1.00 93.94 193 ALA A N 1
ATOM 1539 C CA . ALA A 1 193 ? -17.569 -0.014 9.874 1.00 93.94 193 ALA A CA 1
ATOM 1540 C C . ALA A 1 193 ? -16.649 -0.466 8.722 1.00 93.94 193 ALA A C 1
ATOM 1542 O O . ALA A 1 193 ? -15.436 -0.563 8.899 1.00 93.94 193 ALA A O 1
ATOM 1543 N N . VAL A 1 194 ? -17.217 -0.696 7.530 1.00 95.19 194 VAL A N 1
ATOM 1544 C CA . VAL A 1 194 ? -16.463 -1.057 6.318 1.00 95.19 194 VAL A CA 1
ATOM 1545 C C . VAL A 1 194 ? -15.580 0.098 5.870 1.00 95.19 194 VAL A C 1
ATOM 1547 O O . VAL A 1 194 ? -14.395 -0.095 5.597 1.00 95.19 194 VAL A O 1
ATOM 1550 N N . GLU A 1 195 ? -16.147 1.299 5.818 1.00 91.81 195 GLU A N 1
ATOM 1551 C CA . GLU A 1 195 ? -15.431 2.509 5.440 1.00 91.81 195 GLU A CA 1
ATOM 1552 C C . GLU A 1 195 ? -14.310 2.835 6.430 1.00 91.81 195 GLU A C 1
ATOM 1554 O O . GLU A 1 195 ? -13.166 3.010 6.009 1.00 91.81 195 GLU A O 1
ATOM 1559 N N . LEU A 1 196 ? -14.601 2.816 7.734 1.00 88.94 196 LEU A N 1
ATOM 1560 C CA . LEU A 1 196 ? -13.608 3.015 8.790 1.00 88.94 196 LEU A CA 1
ATOM 1561 C C . LEU A 1 196 ? -12.458 2.016 8.670 1.00 88.94 196 LEU A C 1
ATOM 1563 O O . LEU A 1 196 ? -11.297 2.419 8.610 1.00 88.94 196 LEU A O 1
ATOM 1567 N N . ALA A 1 197 ? -12.760 0.717 8.576 1.00 92.25 197 ALA A N 1
ATOM 1568 C CA . ALA A 1 197 ? -11.731 -0.313 8.480 1.00 92.25 197 ALA A CA 1
ATOM 1569 C C . ALA A 1 197 ? -10.847 -0.097 7.244 1.00 92.25 197 ALA A C 1
ATOM 1571 O O . ALA A 1 197 ? -9.619 -0.174 7.333 1.00 92.25 197 ALA A O 1
ATOM 1572 N N . LYS A 1 198 ? -11.460 0.231 6.100 1.00 91.81 198 LYS A N 1
ATOM 1573 C CA . LYS A 1 198 ? -10.753 0.494 4.845 1.00 91.81 198 LYS A CA 1
ATOM 1574 C C . LYS A 1 198 ? -9.846 1.719 4.942 1.00 91.81 198 LYS A C 1
ATOM 1576 O O . LYS A 1 198 ? -8.662 1.598 4.634 1.00 91.81 198 LYS A O 1
ATOM 1581 N N . VAL A 1 199 ? -10.374 2.866 5.376 1.00 85.50 199 VAL A N 1
ATOM 1582 C CA . VAL A 1 199 ? -9.623 4.129 5.470 1.00 85.50 199 VAL A CA 1
ATOM 1583 C C . VAL A 1 199 ? -8.474 3.989 6.460 1.00 85.50 199 VAL A C 1
ATOM 1585 O O . VAL A 1 199 ? -7.339 4.313 6.119 1.00 85.50 199 VAL A O 1
ATOM 1588 N N . ILE A 1 200 ? -8.725 3.428 7.645 1.00 84.50 200 ILE A N 1
ATOM 1589 C CA . ILE A 1 200 ? -7.675 3.223 8.647 1.00 84.50 200 ILE A CA 1
ATOM 1590 C C . ILE A 1 200 ? -6.605 2.281 8.091 1.00 84.50 200 ILE A C 1
ATOM 1592 O O . ILE A 1 200 ? -5.418 2.598 8.163 1.00 84.50 200 ILE A O 1
ATOM 1596 N N . CYS A 1 201 ? -6.991 1.159 7.474 1.00 87.44 201 CYS A N 1
ATOM 1597 C CA . CYS A 1 201 ? -6.038 0.229 6.867 1.00 87.44 201 CYS A CA 1
ATOM 1598 C C . CYS A 1 201 ? -5.184 0.900 5.779 1.00 87.44 201 CYS A C 1
ATOM 1600 O O . CYS A 1 201 ? -3.983 0.631 5.699 1.00 87.44 201 CYS A O 1
ATOM 1602 N N . GLU A 1 202 ? -5.792 1.741 4.941 1.00 84.19 202 GLU A N 1
ATOM 1603 C CA . GLU A 1 202 ? -5.125 2.442 3.843 1.00 84.19 202 GLU A CA 1
ATOM 1604 C C . GLU A 1 202 ? -4.138 3.492 4.343 1.00 84.19 202 GLU A C 1
ATOM 1606 O O . GLU A 1 202 ? -2.976 3.499 3.936 1.00 84.19 202 GLU A O 1
ATOM 1611 N N . LYS A 1 203 ? -4.607 4.370 5.229 1.00 80.62 203 LYS A N 1
ATOM 1612 C CA . LYS A 1 203 ? -3.913 5.603 5.603 1.00 80.62 203 LYS A CA 1
ATOM 1613 C C . LYS A 1 203 ? -2.840 5.384 6.661 1.00 80.62 203 LYS A C 1
ATOM 1615 O O . LYS A 1 203 ? -1.832 6.073 6.660 1.00 80.62 203 LYS A O 1
ATOM 1620 N N . THR A 1 204 ? -2.996 4.372 7.512 1.00 76.81 204 THR A N 1
ATOM 1621 C CA . THR A 1 204 ? -1.999 4.037 8.548 1.00 76.81 204 THR A CA 1
ATOM 1622 C C . THR A 1 204 ? -0.917 3.082 8.038 1.00 76.81 204 THR A C 1
ATOM 1624 O O . THR A 1 204 ? -0.022 2.688 8.781 1.00 76.81 204 THR A O 1
ATOM 1627 N N . LYS A 1 205 ? -0.991 2.677 6.764 1.00 77.19 205 LYS A N 1
ATOM 1628 C CA . LYS A 1 205 ? -0.128 1.655 6.164 1.00 77.19 205 LYS A CA 1
ATOM 1629 C C . LYS A 1 205 ? 1.354 1.988 6.267 1.00 77.19 205 LYS A C 1
ATOM 1631 O O . LYS A 1 205 ? 2.114 1.140 6.709 1.00 77.19 205 LYS A O 1
ATOM 1636 N N . GLU A 1 206 ? 1.766 3.165 5.795 1.00 69.56 206 GLU A N 1
ATOM 1637 C CA . GLU A 1 206 ? 3.190 3.529 5.749 1.00 69.56 206 GLU A CA 1
ATOM 1638 C C . GLU A 1 206 ? 3.792 3.487 7.150 1.00 69.56 206 GLU A C 1
ATOM 1640 O O . GLU A 1 206 ? 4.853 2.915 7.348 1.00 69.56 206 GLU A O 1
ATOM 1645 N N . TYR A 1 207 ? 3.040 3.959 8.142 1.00 66.62 207 TYR A N 1
ATOM 1646 C CA . TYR A 1 207 ? 3.455 3.922 9.534 1.00 66.62 207 TYR A CA 1
ATOM 1647 C C . TYR A 1 207 ? 3.543 2.489 10.090 1.00 66.62 207 TYR A C 1
ATOM 1649 O O . TYR A 1 207 ? 4.512 2.134 10.759 1.00 66.62 207 TYR A O 1
ATOM 1657 N N . ARG A 1 208 ? 2.562 1.632 9.780 1.00 73.44 208 ARG A N 1
ATOM 1658 C CA . ARG A 1 208 ? 2.571 0.220 10.198 1.00 73.44 208 ARG A CA 1
ATOM 1659 C C . ARG A 1 208 ? 3.660 -0.606 9.500 1.00 73.44 208 ARG A C 1
ATOM 1661 O O . ARG A 1 208 ? 4.195 -1.524 10.113 1.00 73.44 208 ARG A O 1
ATOM 1668 N N . GLU A 1 209 ? 4.013 -0.277 8.257 1.00 69.44 209 GLU A N 1
ATOM 1669 C CA . GLU A 1 209 ? 5.090 -0.937 7.505 1.00 69.44 209 GLU A CA 1
ATOM 1670 C C . GLU A 1 209 ? 6.487 -0.441 7.905 1.00 69.44 209 GLU A C 1
ATOM 1672 O O . GLU A 1 209 ? 7.376 -1.266 8.080 1.00 69.44 209 GLU A O 1
ATOM 1677 N N . ASP A 1 210 ? 6.692 0.870 8.079 1.00 62.12 210 ASP A N 1
ATOM 1678 C CA . ASP A 1 210 ? 8.012 1.459 8.365 1.00 62.12 210 ASP A CA 1
ATOM 1679 C C . ASP A 1 210 ? 8.540 1.101 9.763 1.00 62.12 210 ASP A C 1
ATOM 1681 O O . ASP A 1 210 ? 9.752 1.079 9.991 1.00 62.12 210 ASP A O 1
ATOM 1685 N N . TYR A 1 211 ? 7.638 0.837 10.711 1.00 54.53 211 TYR A N 1
ATOM 1686 C CA . TYR A 1 211 ? 7.977 0.518 12.099 1.00 54.53 211 TYR A CA 1
ATOM 1687 C C . TYR A 1 211 ? 7.743 -0.952 12.479 1.00 54.53 211 TYR A C 1
ATOM 1689 O O . TYR A 1 211 ? 7.973 -1.307 13.638 1.00 54.53 211 TYR A O 1
ATOM 1697 N N . GLY A 1 212 ? 7.315 -1.784 11.525 1.00 57.00 212 GLY A N 1
ATOM 1698 C CA . GLY A 1 212 ? 7.182 -3.236 11.660 1.00 57.00 212 GLY A CA 1
ATOM 1699 C C . GLY A 1 212 ? 8.107 -3.989 10.689 1.00 57.00 212 GLY A C 1
ATOM 1700 O O . GLY A 1 212 ? 8.716 -3.381 9.811 1.00 57.00 212 GLY A O 1
ATOM 1701 N N . PRO A 1 213 ? 8.220 -5.324 10.780 1.00 53.16 213 PRO A N 1
ATOM 1702 C CA . PRO A 1 213 ? 9.098 -6.131 9.919 1.00 53.16 213 PRO A CA 1
ATOM 1703 C C . PRO A 1 213 ? 8.589 -6.290 8.467 1.00 53.16 213 PRO A C 1
ATOM 1705 O O . PRO A 1 213 ? 9.0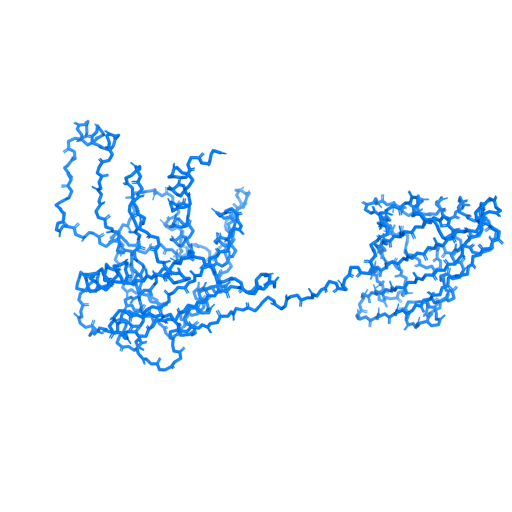23 -7.186 7.746 1.00 53.16 213 PRO A O 1
ATOM 1708 N N . GLY A 1 214 ? 7.649 -5.449 8.015 1.00 60.44 214 GLY A N 1
ATOM 1709 C CA . GLY A 1 214 ? 6.972 -5.590 6.718 1.00 60.44 214 GLY A CA 1
ATOM 1710 C C . GLY A 1 214 ? 5.956 -6.740 6.663 1.00 60.44 214 GLY A C 1
ATOM 1711 O O . GLY A 1 214 ? 5.493 -7.114 5.584 1.00 60.44 214 GLY A O 1
ATOM 1712 N N . GLU A 1 215 ? 5.601 -7.314 7.813 1.00 67.62 215 GLU A N 1
ATOM 1713 C CA . GLU A 1 215 ? 4.624 -8.393 7.909 1.00 67.62 215 GLU A CA 1
ATOM 1714 C C . GLU A 1 215 ? 3.186 -7.896 7.718 1.00 67.62 215 GLU A C 1
ATOM 1716 O O . GLU A 1 215 ? 2.771 -6.866 8.258 1.00 67.62 215 GLU A O 1
ATOM 1721 N N . SER A 1 216 ? 2.391 -8.689 6.997 1.00 76.19 216 SER A N 1
ATOM 1722 C CA . SER A 1 216 ? 0.983 -8.381 6.753 1.00 76.19 216 SER A CA 1
ATOM 1723 C C . SER A 1 216 ? 0.171 -8.363 8.052 1.00 76.19 216 SER A C 1
ATOM 1725 O O . SER A 1 216 ? 0.312 -9.242 8.899 1.00 76.19 216 SER A O 1
ATOM 1727 N N . ASP A 1 217 ? -0.738 -7.402 8.167 1.00 83.38 217 ASP A N 1
ATOM 1728 C CA . ASP A 1 217 ? -1.701 -7.250 9.255 1.00 83.38 217 ASP A CA 1
ATOM 1729 C C . ASP A 1 217 ? -3.098 -6.907 8.730 1.00 83.38 217 ASP A C 1
ATOM 1731 O O . ASP A 1 217 ? -3.290 -6.574 7.556 1.00 83.38 217 ASP A O 1
ATOM 1735 N N . ARG A 1 218 ? -4.093 -7.000 9.616 1.00 89.81 218 ARG A N 1
ATOM 1736 C CA . ARG A 1 218 ? -5.452 -6.524 9.358 1.00 89.81 218 ARG A CA 1
ATOM 1737 C C . ARG A 1 218 ? -5.895 -5.502 10.401 1.00 89.81 218 ARG A C 1
ATOM 1739 O O . ARG A 1 218 ? -5.513 -5.584 11.564 1.00 89.81 218 ARG A O 1
ATOM 1746 N N . ILE A 1 219 ? -6.721 -4.552 9.986 1.00 90.75 219 ILE A N 1
ATOM 1747 C CA . ILE A 1 219 ? -7.504 -3.702 10.885 1.00 90.75 219 ILE A CA 1
ATOM 1748 C C . ILE A 1 219 ? -8.860 -4.371 11.077 1.00 90.75 219 ILE A C 1
ATOM 1750 O O . ILE A 1 219 ? -9.469 -4.788 10.102 1.00 90.75 219 ILE A O 1
ATOM 1754 N N . GLU A 1 220 ? -9.346 -4.476 12.305 1.00 94.12 220 GLU A N 1
ATOM 1755 C CA . GLU A 1 220 ? -10.706 -4.902 12.621 1.00 94.12 220 GLU A CA 1
ATOM 1756 C C . GLU A 1 220 ? -11.449 -3.759 13.306 1.00 94.12 220 GLU A C 1
ATOM 1758 O O . GLU A 1 220 ? -11.067 -3.355 14.402 1.00 94.12 220 GLU A O 1
ATOM 1763 N N . VAL A 1 221 ? -12.519 -3.264 12.686 1.00 95.25 221 VAL A N 1
ATOM 1764 C CA . VAL A 1 221 ? -13.423 -2.280 13.292 1.00 95.25 221 VAL A CA 1
ATOM 1765 C C . VAL A 1 221 ? -14.649 -2.999 13.835 1.00 95.25 221 VAL A C 1
ATOM 1767 O O . VAL A 1 221 ? -15.347 -3.687 13.093 1.00 95.25 221 VAL A O 1
ATOM 1770 N N . VAL A 1 222 ? -14.900 -2.842 15.131 1.00 96.75 222 VAL A N 1
ATOM 1771 C CA . VAL A 1 222 ? -16.044 -3.402 15.856 1.00 96.75 222 VAL A CA 1
ATOM 1772 C C . VAL A 1 222 ? -17.070 -2.291 16.051 1.00 96.75 222 VAL A C 1
ATOM 1774 O O . VAL A 1 222 ? -16.784 -1.310 16.734 1.00 96.75 222 VAL A O 1
ATOM 1777 N N . ALA A 1 223 ? -18.255 -2.436 15.467 1.00 97.00 223 ALA A N 1
ATOM 1778 C CA . ALA A 1 223 ? -19.352 -1.490 15.633 1.00 97.00 223 ALA A CA 1
ATOM 1779 C C . ALA A 1 223 ? -20.100 -1.780 16.940 1.00 97.00 223 ALA A C 1
ATOM 1781 O O . ALA A 1 223 ? -21.011 -2.607 16.974 1.00 97.00 223 ALA A O 1
ATOM 1782 N N . LEU A 1 224 ? -19.713 -1.104 18.021 1.00 96.31 224 LEU A N 1
ATOM 1783 C CA . LEU A 1 224 ? -20.223 -1.334 19.371 1.00 96.31 224 LEU A CA 1
ATOM 1784 C C . LEU A 1 224 ? -20.941 -0.079 19.894 1.00 96.31 224 LEU A C 1
ATOM 1786 O O . LEU A 1 224 ? -20.460 0.537 20.846 1.00 96.31 224 LEU A O 1
ATOM 1790 N N . PRO A 1 225 ? -22.092 0.312 19.314 1.00 96.00 225 PRO A N 1
ATOM 1791 C CA . PRO A 1 225 ? -22.736 1.579 19.636 1.00 96.00 225 PRO A CA 1
ATOM 1792 C C . PRO A 1 225 ? -23.062 1.694 21.127 1.00 96.00 225 PRO A C 1
ATOM 1794 O O . PRO A 1 225 ? -23.487 0.734 21.794 1.00 96.00 225 PRO A O 1
ATOM 1797 N N . MET A 1 226 ? -22.852 2.894 21.655 1.00 95.06 226 MET A N 1
ATOM 1798 C CA . MET A 1 226 ? -23.165 3.276 23.027 1.00 95.06 226 MET A CA 1
ATOM 1799 C C . MET A 1 226 ? -23.883 4.623 23.039 1.00 95.06 226 MET A C 1
ATOM 1801 O O . MET A 1 226 ? -23.800 5.391 22.083 1.00 95.06 226 MET A O 1
ATOM 1805 N N . LEU A 1 227 ? -24.623 4.894 24.116 1.00 93.56 227 LEU A N 1
ATOM 1806 C CA . LEU A 1 227 ? -25.298 6.178 24.292 1.00 93.56 227 LEU A CA 1
ATOM 1807 C C . LEU A 1 227 ? -24.265 7.304 24.328 1.00 93.56 227 LEU A C 1
ATOM 1809 O O . LEU A 1 227 ? -23.202 7.133 24.911 1.00 93.56 227 LEU A O 1
ATOM 1813 N N . GLU A 1 228 ? -24.598 8.466 23.768 1.00 88.62 228 GLU A N 1
ATOM 1814 C CA . GLU A 1 228 ? -23.709 9.637 23.768 1.00 88.62 228 GLU A CA 1
ATOM 1815 C C . GLU A 1 228 ? -23.266 10.027 25.188 1.00 88.62 228 GLU A C 1
ATOM 1817 O O . GLU A 1 228 ? -22.108 10.359 25.402 1.00 88.62 228 GLU A O 1
ATOM 1822 N N . ALA A 1 229 ? -24.159 9.877 26.171 1.00 89.62 229 ALA A N 1
ATOM 1823 C CA . ALA A 1 229 ? -23.894 10.157 27.581 1.00 89.62 229 ALA A CA 1
ATOM 1824 C C . ALA A 1 229 ? -23.019 9.110 28.302 1.00 89.62 229 ALA A C 1
ATOM 1826 O O . ALA A 1 229 ? -22.719 9.309 29.477 1.00 89.62 229 ALA A O 1
ATOM 1827 N N . ALA A 1 230 ? -22.655 7.998 27.650 1.00 86.56 230 ALA A N 1
ATOM 1828 C CA . ALA A 1 230 ? -21.817 6.974 28.266 1.00 86.56 230 ALA A CA 1
ATOM 1829 C C . ALA A 1 230 ? -20.409 7.513 28.532 1.00 86.56 230 ALA A C 1
ATOM 1831 O O . ALA A 1 230 ? -19.805 8.132 27.649 1.00 86.56 230 ALA A O 1
ATOM 1832 N N . THR A 1 231 ? -19.880 7.252 29.726 1.00 82.06 231 THR A N 1
ATOM 1833 C CA . THR A 1 231 ? -18.548 7.736 30.103 1.00 82.06 231 THR A CA 1
ATOM 1834 C C . THR A 1 231 ? -17.446 6.949 29.396 1.00 82.06 231 THR A C 1
ATOM 1836 O O . THR A 1 231 ? -17.651 5.835 28.902 1.00 82.06 231 THR A O 1
ATOM 1839 N N . THR A 1 232 ? -16.241 7.515 29.367 1.00 73.94 232 THR A N 1
ATOM 1840 C CA . THR A 1 232 ? -15.041 6.851 28.841 1.00 73.94 232 THR A CA 1
ATOM 1841 C C . THR A 1 232 ? -14.801 5.500 29.520 1.00 73.94 232 THR A C 1
ATOM 1843 O O . THR A 1 232 ? -14.467 4.523 28.853 1.00 73.94 232 THR A O 1
ATOM 1846 N N . GLU A 1 233 ? -15.026 5.415 30.831 1.00 73.31 233 GLU A N 1
ATOM 1847 C CA . GLU A 1 233 ? -14.856 4.199 31.632 1.00 73.31 233 GLU A CA 1
ATOM 1848 C C . GLU A 1 233 ? -15.891 3.132 31.261 1.00 73.31 233 GLU A C 1
ATOM 1850 O O . GLU A 1 233 ? -15.534 1.971 31.055 1.00 73.31 233 GLU A O 1
ATOM 1855 N N . GLU A 1 234 ? -17.162 3.516 31.103 1.00 80.69 234 GLU A N 1
ATOM 1856 C CA . GLU A 1 234 ? -18.221 2.602 30.658 1.00 80.69 234 GLU A CA 1
ATOM 1857 C C . GLU A 1 234 ? -17.923 2.048 29.258 1.00 80.69 234 GLU A C 1
ATOM 1859 O O . GLU A 1 234 ? -18.091 0.850 28.999 1.00 80.69 234 GLU A O 1
ATOM 1864 N N . ARG A 1 235 ? -17.444 2.909 28.351 1.00 84.12 235 ARG A N 1
ATOM 1865 C CA . ARG A 1 235 ? -17.030 2.528 26.993 1.00 84.12 235 ARG A CA 1
ATOM 1866 C C . ARG A 1 235 ? -15.848 1.573 27.009 1.00 84.12 235 ARG A C 1
ATOM 1868 O O . ARG A 1 235 ? -15.897 0.536 26.341 1.00 84.12 235 ARG A O 1
ATOM 1875 N N . ALA A 1 236 ? -14.819 1.887 27.791 1.00 76.56 236 ALA A N 1
ATOM 1876 C CA . ALA A 1 236 ? -13.641 1.046 27.955 1.00 76.56 236 ALA A CA 1
ATOM 1877 C C . ALA A 1 236 ? -14.019 -0.350 28.472 1.00 76.56 236 ALA A C 1
ATOM 1879 O O . ALA A 1 236 ? -13.623 -1.357 27.878 1.00 76.56 236 ALA A O 1
ATOM 1880 N N . GLU A 1 237 ? -14.837 -0.419 29.526 1.00 78.56 237 GLU A N 1
ATOM 1881 C CA . GLU A 1 237 ? -15.247 -1.686 30.132 1.00 78.56 237 GLU A CA 1
ATOM 1882 C C . GLU A 1 237 ? -16.080 -2.531 29.159 1.00 78.56 237 GLU A C 1
ATOM 1884 O O . GLU A 1 237 ? -15.814 -3.723 28.989 1.00 78.56 237 GLU A O 1
ATOM 1889 N N . LYS A 1 238 ? -17.020 -1.925 28.419 1.00 86.56 238 LYS A N 1
ATOM 1890 C CA . LYS A 1 238 ? -17.799 -2.651 27.402 1.00 86.56 238 LYS A CA 1
ATOM 1891 C C . LYS A 1 238 ? -16.905 -3.224 26.295 1.00 86.56 238 LYS A C 1
ATOM 1893 O O . LYS A 1 238 ? -17.046 -4.395 25.933 1.00 86.56 238 LYS A O 1
ATOM 1898 N N . CYS A 1 239 ? -15.961 -2.431 25.779 1.00 86.06 239 CYS A N 1
ATOM 1899 C CA . CYS A 1 239 ? -15.016 -2.878 24.749 1.00 86.06 239 CYS A CA 1
ATOM 1900 C C . CYS A 1 239 ? -14.121 -4.019 25.249 1.00 86.06 239 CYS A C 1
ATOM 1902 O O . CYS A 1 239 ? -13.836 -4.965 24.508 1.00 86.06 239 CYS A O 1
ATOM 1904 N N . LYS A 1 240 ? -13.703 -3.957 26.517 1.00 79.69 240 LYS A N 1
ATOM 1905 C CA . LYS A 1 240 ? -12.895 -4.984 27.179 1.00 79.69 240 LYS A CA 1
ATOM 1906 C C . LYS A 1 240 ? -13.657 -6.293 27.332 1.00 79.69 240 LYS A C 1
ATOM 1908 O O . LYS A 1 240 ? -13.150 -7.331 26.905 1.00 79.69 240 LYS A O 1
ATOM 1913 N N . VAL A 1 241 ? -14.865 -6.255 27.896 1.00 84.88 241 VAL A N 1
ATOM 1914 C CA . VAL A 1 241 ? -15.719 -7.444 28.055 1.00 84.88 241 VAL A CA 1
ATOM 1915 C C . VAL A 1 241 ? -15.922 -8.125 26.704 1.00 84.88 241 VAL A C 1
ATOM 1917 O O . VAL A 1 241 ? -15.679 -9.327 26.575 1.00 84.88 241 VAL A O 1
ATOM 1920 N N . HIS A 1 242 ? -16.253 -7.341 25.674 1.00 92.81 242 HIS A N 1
ATOM 1921 C CA . HIS A 1 242 ? -16.391 -7.848 24.315 1.00 92.81 242 HIS A CA 1
ATOM 1922 C C . HIS A 1 242 ? -15.079 -8.472 23.806 1.00 92.81 242 HIS A C 1
ATOM 1924 O O . HIS A 1 242 ? -15.065 -9.603 23.328 1.00 92.81 242 HIS A O 1
ATOM 1930 N N . HIS A 1 243 ? -13.942 -7.783 23.933 1.00 87.62 243 HIS A N 1
ATOM 1931 C CA . HIS A 1 243 ? -12.649 -8.297 23.471 1.00 87.62 243 HIS A CA 1
ATOM 1932 C C . HIS A 1 243 ? -12.247 -9.620 24.137 1.00 87.62 243 HIS A C 1
ATOM 1934 O O . HIS A 1 243 ? -11.745 -10.523 23.466 1.00 87.62 243 HIS A O 1
ATOM 1940 N N . LEU A 1 244 ? -12.460 -9.749 25.448 1.00 84.06 244 LEU A N 1
ATOM 1941 C CA . LEU A 1 244 ? -12.144 -10.970 26.189 1.00 84.06 244 LEU A CA 1
ATOM 1942 C C . LEU A 1 244 ? -12.988 -12.156 25.710 1.00 84.06 244 LEU A C 1
ATOM 1944 O O . LEU A 1 244 ? -12.460 -13.258 25.549 1.00 84.06 244 LEU A O 1
ATOM 1948 N N . ALA A 1 245 ? -14.267 -11.927 25.420 1.00 89.06 245 ALA A N 1
ATOM 1949 C CA . ALA A 1 245 ? -15.140 -12.952 24.864 1.00 89.06 245 ALA A CA 1
ATOM 1950 C C . ALA A 1 245 ? -14.720 -13.374 23.441 1.00 89.06 245 ALA A C 1
ATOM 1952 O O . ALA A 1 245 ? -14.713 -14.564 23.118 1.00 89.06 245 ALA A O 1
ATOM 1953 N N . GLU A 1 246 ? -14.272 -12.435 22.607 1.00 91.69 246 GLU A N 1
ATOM 1954 C CA . GLU A 1 246 ? -13.725 -12.727 21.273 1.00 91.69 246 GLU A CA 1
ATOM 1955 C C . GLU A 1 246 ? -12.457 -13.586 21.338 1.00 91.69 246 GLU A C 1
ATOM 1957 O O . GLU A 1 246 ? -12.307 -14.541 20.581 1.00 91.69 246 GLU A O 1
ATOM 1962 N N . LEU A 1 247 ? -11.549 -13.306 22.276 1.00 83.88 247 LEU A N 1
ATOM 1963 C CA . LEU A 1 247 ? -10.352 -14.131 22.485 1.00 83.88 247 LEU A CA 1
ATOM 1964 C C . LEU A 1 247 ? -10.679 -15.564 22.907 1.00 83.88 247 LEU A C 1
ATOM 1966 O O . LEU A 1 247 ? -9.932 -16.490 22.583 1.00 83.88 247 LEU A O 1
ATOM 1970 N N . ALA A 1 248 ? -11.754 -15.741 23.676 1.00 85.81 248 ALA A N 1
ATOM 1971 C CA . ALA A 1 248 ? -12.186 -17.051 24.141 1.00 85.81 248 ALA A CA 1
ATOM 1972 C C . ALA A 1 248 ? -12.817 -17.884 23.016 1.00 85.81 248 ALA A C 1
ATOM 1974 O O . ALA A 1 248 ? -12.734 -19.111 23.044 1.00 85.81 248 ALA A O 1
ATOM 1975 N N . THR A 1 249 ? -13.435 -17.226 22.034 1.00 90.69 249 THR A N 1
ATOM 1976 C CA . THR A 1 249 ? -14.286 -17.875 21.028 1.00 90.69 249 THR A CA 1
ATOM 1977 C C . THR A 1 249 ? -13.636 -17.984 19.651 1.00 90.69 249 THR A C 1
ATOM 1979 O O . THR A 1 249 ? -13.882 -18.956 18.934 1.00 90.69 249 THR A O 1
ATOM 1982 N N . ARG A 1 250 ? -12.776 -17.037 19.261 1.00 87.44 250 ARG A N 1
ATOM 1983 C CA . ARG A 1 250 ? -12.174 -17.020 17.924 1.00 87.44 250 ARG A CA 1
ATOM 1984 C C . ARG A 1 250 ? -11.058 -18.046 17.761 1.00 87.44 250 ARG A C 1
ATOM 1986 O O . ARG A 1 250 ? -10.084 -18.083 18.513 1.00 87.44 250 ARG A O 1
ATOM 1993 N N . THR A 1 251 ? -11.163 -18.835 16.695 1.00 85.31 251 THR A N 1
ATOM 1994 C CA . THR A 1 251 ? -10.225 -19.910 16.340 1.00 85.31 251 THR A CA 1
ATOM 1995 C C . THR A 1 251 ? -9.883 -19.877 14.843 1.00 85.31 251 THR A C 1
ATOM 1997 O O . THR A 1 251 ? -10.442 -19.081 14.088 1.00 85.31 251 THR A O 1
ATOM 2000 N N . GLY A 1 252 ? -8.926 -20.709 14.411 1.00 85.50 252 GLY A N 1
ATOM 2001 C CA . GLY A 1 252 ? -8.519 -20.814 13.003 1.00 85.50 252 GLY A CA 1
ATOM 2002 C C . GLY A 1 252 ? -7.979 -19.500 12.428 1.00 85.50 252 GLY A C 1
ATOM 2003 O O . GLY A 1 252 ? -7.230 -18.790 13.098 1.00 85.50 252 GLY A O 1
ATOM 2004 N N . ASP A 1 253 ? -8.403 -19.163 11.210 1.00 83.06 253 ASP A N 1
ATOM 2005 C CA . ASP A 1 253 ? -7.953 -17.975 10.463 1.00 83.06 253 ASP A CA 1
ATOM 2006 C C . ASP A 1 253 ? -8.417 -16.640 11.069 1.00 83.06 253 ASP A C 1
ATOM 2008 O O . ASP A 1 253 ? -7.973 -15.573 10.651 1.00 83.06 253 ASP A O 1
ATOM 2012 N N . TRP A 1 254 ? -9.326 -16.689 12.044 1.00 87.31 254 TRP A N 1
ATOM 2013 C CA . TRP A 1 254 ? -9.826 -15.528 12.783 1.00 87.31 254 TRP A CA 1
ATOM 2014 C C . TRP A 1 254 ? -9.257 -15.429 14.190 1.00 87.31 254 TRP A C 1
ATOM 2016 O O . TRP A 1 254 ? -9.612 -14.510 14.932 1.00 87.31 254 TRP A O 1
ATOM 2026 N N . ARG A 1 255 ? -8.380 -16.365 14.568 1.00 83.31 255 ARG A N 1
ATOM 2027 C CA . ARG A 1 255 ? -7.759 -16.395 15.886 1.00 83.31 255 ARG A CA 1
ATOM 2028 C C . ARG A 1 255 ? -7.159 -15.032 16.205 1.00 83.31 255 ARG A C 1
ATOM 2030 O O . ARG A 1 255 ? -6.363 -14.486 15.446 1.00 83.31 255 ARG A O 1
ATOM 2037 N N . LEU A 1 256 ? -7.526 -14.520 17.369 1.00 79.75 256 LEU A N 1
ATOM 2038 C CA . LEU A 1 256 ? -6.869 -13.374 17.967 1.00 79.75 256 LEU A CA 1
ATOM 2039 C C . LEU A 1 256 ? -5.750 -13.905 18.869 1.00 79.75 256 LEU A C 1
ATOM 2041 O O . LEU A 1 256 ? -5.999 -14.803 19.686 1.00 79.75 256 LEU A O 1
ATOM 2045 N N . PRO A 1 257 ? -4.502 -13.439 18.709 1.00 67.25 257 PRO A N 1
ATOM 2046 C CA . PRO A 1 257 ? -3.414 -13.905 19.548 1.00 67.25 257 PRO A CA 1
ATOM 2047 C C . PRO A 1 257 ? -3.712 -13.582 21.016 1.00 67.25 257 PRO A C 1
ATOM 2049 O O . PRO A 1 257 ? -4.106 -12.471 21.367 1.00 67.25 257 PRO A O 1
ATOM 2052 N N . LYS A 1 258 ? -3.502 -14.575 21.888 1.00 60.81 258 LYS A N 1
ATOM 2053 C CA . LYS A 1 258 ? -3.535 -14.402 23.343 1.00 60.81 258 LYS A CA 1
ATOM 2054 C C . LYS A 1 258 ? -2.259 -13.664 23.756 1.00 60.81 258 LYS A C 1
ATOM 2056 O O . LYS A 1 258 ? -1.364 -14.263 24.326 1.00 60.81 258 LYS A O 1
ATOM 2061 N N . THR A 1 259 ? -2.120 -12.390 23.417 1.00 52.81 259 THR A N 1
ATOM 2062 C CA . THR A 1 259 ? -0.928 -11.594 23.742 1.00 52.81 259 THR A CA 1
ATOM 2063 C C . THR A 1 259 ? -0.806 -11.413 25.257 1.00 52.81 259 THR A C 1
ATOM 2065 O O . THR A 1 259 ? -1.569 -10.665 25.859 1.00 52.81 259 THR A O 1
ATOM 2068 N N . TYR A 1 260 ? 0.080 -12.190 25.870 1.00 47.44 260 TYR A N 1
ATOM 2069 C CA . TYR A 1 260 ? 0.785 -11.873 27.108 1.00 47.44 260 TYR A CA 1
ATOM 2070 C C . TYR A 1 260 ? 2.192 -11.463 26.656 1.00 47.44 260 TYR A C 1
ATOM 2072 O O . TYR A 1 260 ? 2.763 -12.155 25.816 1.00 47.44 260 TYR A O 1
ATOM 2080 N N . VAL A 1 261 ? 2.724 -10.352 27.161 1.00 45.84 261 VAL A N 1
ATOM 2081 C CA . VAL A 1 261 ? 4.117 -9.943 26.917 1.00 45.84 261 VAL A CA 1
ATOM 2082 C C . VAL A 1 261 ? 4.871 -10.091 28.235 1.00 45.84 261 VAL A C 1
ATOM 2084 O O . VAL A 1 261 ? 4.385 -9.616 29.264 1.00 45.84 261 VAL A O 1
ATOM 2087 N N . GLU A 1 262 ? 6.018 -10.777 28.228 1.00 38.91 262 GLU A N 1
ATOM 2088 C CA . GLU A 1 262 ? 6.839 -11.018 29.430 1.00 38.91 262 GLU A CA 1
ATOM 2089 C C . GLU A 1 262 ? 7.435 -9.726 30.033 1.00 38.91 262 GLU A C 1
ATOM 2091 O O . GLU A 1 262 ? 7.699 -9.692 31.233 1.00 38.91 262 GLU A O 1
ATOM 2096 N N . ASP A 1 263 ? 7.503 -8.631 29.264 1.00 43.84 263 ASP A N 1
ATOM 2097 C CA . ASP A 1 263 ? 8.141 -7.360 29.655 1.00 43.84 263 ASP A CA 1
ATOM 2098 C C . ASP A 1 263 ? 7.174 -6.198 29.991 1.00 43.84 263 ASP A C 1
ATOM 2100 O O . ASP A 1 263 ? 7.547 -5.024 30.002 1.00 43.84 263 ASP A O 1
ATOM 2104 N N . GLY A 1 264 ? 5.933 -6.523 30.370 1.00 39.22 264 GLY A N 1
ATOM 2105 C CA . GLY A 1 264 ? 5.087 -5.655 31.208 1.00 39.22 264 GLY A CA 1
ATOM 2106 C C . GLY A 1 264 ? 4.424 -4.438 30.564 1.00 39.22 264 GLY A C 1
ATOM 2107 O O . GLY A 1 264 ? 4.144 -3.466 31.266 1.00 39.22 264 GLY A O 1
ATOM 2108 N N . TYR A 1 265 ? 4.074 -4.521 29.281 1.00 37.25 265 TYR A N 1
ATOM 2109 C CA . TYR A 1 265 ? 2.948 -3.762 28.730 1.00 37.25 265 TYR A CA 1
ATOM 2110 C C . TYR A 1 265 ? 1.993 -4.698 27.995 1.00 37.25 265 TYR A C 1
ATOM 2112 O O . TYR A 1 265 ? 2.400 -5.683 27.378 1.00 37.25 265 TYR A O 1
ATOM 2120 N N . GLN A 1 266 ? 0.702 -4.411 28.130 1.00 51.75 266 GLN A N 1
ATOM 2121 C CA . GLN A 1 266 ? -0.386 -5.230 27.632 1.00 51.75 266 GLN A CA 1
ATOM 2122 C C . GLN A 1 266 ? -1.123 -4.533 26.498 1.00 51.75 266 GLN A C 1
ATOM 2124 O O . GLN A 1 266 ? -1.089 -3.316 26.346 1.00 51.75 266 GLN A O 1
ATOM 2129 N N . ARG A 1 267 ? -1.773 -5.377 25.699 1.00 53.38 267 ARG A N 1
ATOM 2130 C CA . ARG A 1 267 ? -2.710 -5.045 24.628 1.00 53.38 267 ARG A CA 1
ATOM 2131 C C . ARG A 1 267 ? -3.429 -3.716 24.869 1.00 53.38 267 ARG A C 1
ATOM 2133 O O . ARG A 1 267 ? -3.967 -3.467 25.944 1.00 53.38 267 ARG A O 1
ATOM 2140 N N . ALA A 1 268 ? -3.503 -2.928 23.812 1.00 58.66 268 ALA A N 1
ATOM 2141 C CA . ALA A 1 268 ? -4.253 -1.698 23.813 1.00 58.66 268 ALA A CA 1
ATOM 2142 C C . ALA A 1 268 ? -5.484 -1.868 22.916 1.00 58.66 268 ALA A C 1
ATOM 2144 O O . ALA A 1 268 ? -5.368 -2.297 21.764 1.00 58.66 268 ALA A O 1
ATOM 2145 N N . ILE A 1 269 ? -6.669 -1.587 23.457 1.00 63.78 269 ILE A N 1
ATOM 2146 C CA . ILE A 1 269 ? -7.874 -1.415 22.647 1.00 63.78 269 ILE A CA 1
ATOM 2147 C C . ILE A 1 269 ? -7.974 0.060 22.294 1.00 63.78 269 ILE A C 1
ATOM 2149 O O . ILE A 1 269 ? -7.942 0.923 23.167 1.00 63.78 269 ILE A O 1
ATOM 2153 N N . ILE A 1 270 ? -8.130 0.333 21.006 1.00 70.56 270 ILE A N 1
ATOM 2154 C CA . ILE A 1 270 ? -8.405 1.678 20.523 1.00 70.56 270 ILE A CA 1
ATOM 2155 C C . ILE A 1 270 ? -9.920 1.847 20.495 1.00 70.56 270 ILE A C 1
ATOM 2157 O O . ILE A 1 270 ? -10.614 1.069 19.835 1.00 70.56 270 ILE A O 1
ATOM 2161 N N . VAL A 1 271 ? -10.428 2.853 21.200 1.00 72.19 271 VAL A N 1
ATOM 2162 C CA . VAL A 1 271 ? -11.852 3.195 21.227 1.00 72.19 271 VAL A CA 1
ATOM 2163 C C . VAL A 1 271 ? -12.068 4.523 20.512 1.00 72.19 271 VAL A C 1
ATOM 2165 O O . VAL A 1 271 ? -11.395 5.511 20.798 1.00 72.19 271 VAL A O 1
ATOM 2168 N N . ILE A 1 272 ? -13.019 4.546 19.582 1.00 73.44 272 ILE A N 1
ATOM 2169 C CA . ILE A 1 272 ? -13.568 5.761 18.984 1.00 73.44 272 ILE A CA 1
ATOM 2170 C C . ILE A 1 272 ? -14.756 6.177 19.849 1.00 73.44 272 ILE A C 1
ATOM 2172 O O . ILE A 1 272 ? -15.774 5.479 19.906 1.00 73.44 272 ILE A O 1
ATOM 2176 N N . ASP A 1 273 ? -14.596 7.294 20.547 1.00 66.06 273 ASP A N 1
ATOM 2177 C CA . ASP A 1 273 ? -15.614 7.885 21.417 1.00 66.06 273 ASP A CA 1
ATOM 2178 C C . ASP A 1 273 ? -16.497 8.865 20.638 1.00 66.06 273 ASP A C 1
ATOM 2180 O O . ASP A 1 273 ? -17.726 8.804 20.669 1.00 66.06 273 ASP A O 1
ATOM 2184 N N . ARG A 1 274 ? -15.846 9.717 19.840 1.00 62.34 274 ARG A N 1
ATOM 2185 C CA . ARG A 1 274 ? -16.484 10.700 18.965 1.00 62.34 274 ARG A CA 1
ATOM 2186 C C . ARG A 1 274 ? -15.783 10.708 17.617 1.00 62.34 274 ARG A C 1
ATOM 2188 O O . ARG A 1 274 ? -14.561 10.615 17.559 1.00 62.34 274 ARG A O 1
ATOM 2195 N N . LEU A 1 275 ? -16.539 10.899 16.545 1.00 67.88 275 LEU A N 1
ATOM 2196 C CA . LEU A 1 275 ? -16.009 11.038 15.194 1.00 67.88 275 LEU A CA 1
ATOM 2197 C C . LEU A 1 275 ? -16.672 12.253 14.540 1.00 67.88 275 LEU A C 1
ATOM 2199 O O . LEU A 1 275 ? -17.898 12.300 14.479 1.00 67.88 275 LEU A O 1
ATOM 2203 N N . GLY A 1 276 ? -15.883 13.244 14.123 1.00 64.50 276 GLY A N 1
ATOM 2204 C CA . GLY A 1 276 ? -16.400 14.411 13.399 1.00 64.50 276 GLY A CA 1
ATOM 2205 C C . GLY A 1 276 ? -16.803 14.051 11.967 1.00 64.50 276 GLY A C 1
ATOM 2206 O O . GLY A 1 276 ? -16.405 13.001 11.471 1.00 64.50 276 GLY A O 1
ATOM 2207 N N . GLU A 1 277 ? -17.563 14.909 11.284 1.00 68.31 277 GLU A N 1
ATOM 2208 C CA . GLU A 1 277 ? -17.956 14.672 9.880 1.00 68.31 277 GLU A CA 1
ATOM 2209 C C . GLU A 1 277 ? -16.729 14.597 8.950 1.00 68.31 277 GLU A C 1
ATOM 2211 O O . GLU A 1 277 ? -16.662 13.723 8.090 1.00 68.31 277 GLU A O 1
ATOM 2216 N N . ASP A 1 278 ? -15.703 15.409 9.221 1.00 65.25 278 ASP A N 1
ATOM 2217 C CA . ASP A 1 278 ? -14.473 15.503 8.420 1.00 65.25 278 ASP A CA 1
ATOM 2218 C C . ASP A 1 278 ? -13.346 14.577 8.916 1.00 65.25 278 ASP A C 1
ATOM 2220 O O . ASP A 1 278 ? -12.163 14.812 8.667 1.00 65.25 278 ASP A O 1
ATOM 2224 N N . TRP A 1 279 ? -13.668 13.516 9.663 1.00 67.94 279 TRP A N 1
ATOM 2225 C CA . TRP A 1 279 ? -12.668 12.645 10.299 1.00 67.94 279 TRP A CA 1
ATOM 2226 C C . TRP A 1 279 ? -11.649 12.041 9.322 1.00 67.94 279 TRP A C 1
ATOM 2228 O O . TRP A 1 279 ? -10.511 11.767 9.705 1.00 67.94 279 TRP A O 1
ATOM 2238 N N . GLN A 1 280 ? -12.037 11.845 8.061 1.00 63.31 280 GLN A N 1
ATOM 2239 C CA . GLN A 1 280 ? -11.168 11.329 7.002 1.00 63.31 280 GLN A CA 1
ATOM 2240 C C . GLN A 1 280 ? -9.990 12.276 6.738 1.00 63.31 280 GLN A C 1
ATOM 2242 O O . GLN A 1 280 ? -8.870 11.814 6.528 1.00 63.31 280 GLN A O 1
ATOM 2247 N N . GLU A 1 281 ? -10.206 13.592 6.838 1.00 64.31 281 GLU A N 1
ATOM 2248 C CA . GLU A 1 281 ? -9.158 14.596 6.635 1.00 64.31 281 GLU A CA 1
ATOM 2249 C C . GLU A 1 281 ? -8.048 14.493 7.684 1.00 64.31 281 GLU A C 1
ATOM 2251 O O . GLU A 1 281 ? -6.894 14.833 7.409 1.00 64.31 281 GLU A O 1
ATOM 2256 N N . ALA A 1 282 ? -8.361 13.980 8.881 1.00 63.59 282 ALA A N 1
ATOM 2257 C CA . ALA A 1 282 ? -7.355 13.724 9.907 1.00 63.59 282 ALA A CA 1
ATOM 2258 C C . ALA A 1 282 ? -6.305 12.702 9.435 1.00 63.59 282 ALA A C 1
ATOM 2260 O O . ALA A 1 282 ? -5.153 12.774 9.862 1.00 63.59 282 ALA A O 1
ATOM 2261 N N . PHE A 1 283 ? -6.682 11.803 8.520 1.00 60.06 283 PHE A N 1
ATOM 2262 C CA . PHE A 1 283 ? -5.806 10.795 7.925 1.00 60.06 283 PHE A CA 1
ATOM 2263 C C . PHE A 1 283 ? -5.084 11.259 6.651 1.00 60.06 283 PHE A C 1
ATOM 2265 O O . PHE A 1 283 ? -4.140 10.602 6.216 1.00 60.06 283 PHE A O 1
ATOM 2272 N N . ASP A 1 284 ? -5.506 12.370 6.043 1.00 58.94 284 ASP A N 1
ATOM 2273 C CA . ASP A 1 284 ? -4.906 12.918 4.817 1.00 58.94 284 ASP A CA 1
ATOM 2274 C C . ASP A 1 284 ? -3.745 13.883 5.083 1.00 58.94 284 ASP A C 1
ATOM 2276 O O . ASP A 1 284 ? -3.048 14.315 4.157 1.00 58.94 284 ASP A O 1
ATOM 2280 N N . ARG A 1 285 ? -3.505 14.230 6.351 1.00 54.28 285 ARG A N 1
ATOM 2281 C CA . ARG A 1 285 ? -2.438 15.157 6.726 1.00 54.28 285 ARG A CA 1
ATOM 2282 C C . ARG A 1 285 ? -1.072 14.504 6.492 1.00 54.28 285 ARG A C 1
ATOM 2284 O O . ARG A 1 285 ? -0.790 13.459 7.072 1.00 54.28 285 ARG A O 1
ATOM 2291 N N . PRO A 1 286 ? -0.188 15.112 5.678 1.00 44.69 286 PRO A N 1
ATOM 2292 C CA . PRO A 1 286 ? 1.114 14.532 5.393 1.00 44.69 286 PRO A CA 1
ATOM 2293 C C . PRO A 1 286 ? 1.941 14.464 6.677 1.00 44.69 286 PRO A C 1
ATOM 2295 O O . PRO A 1 286 ? 2.368 15.492 7.206 1.00 44.69 286 PRO A O 1
ATOM 2298 N N . SER A 1 287 ? 2.221 13.251 7.150 1.00 45.50 287 SER A N 1
ATOM 2299 C CA . SER A 1 287 ? 3.184 12.997 8.215 1.00 45.50 287 SER A CA 1
ATOM 2300 C C . SER A 1 287 ? 4.593 13.265 7.679 1.00 45.50 287 SER A C 1
ATOM 2302 O O . SER A 1 287 ? 5.327 12.353 7.295 1.00 45.50 287 SER A O 1
ATOM 2304 N N . LYS A 1 288 ? 5.011 14.533 7.603 1.00 40.38 288 LYS A N 1
ATOM 2305 C CA . LYS A 1 288 ? 6.435 14.835 7.427 1.00 40.38 288 LYS A CA 1
ATOM 2306 C C . LYS A 1 288 ? 7.140 14.577 8.749 1.00 40.38 288 LYS A C 1
ATOM 2308 O O . LYS A 1 288 ? 7.376 15.491 9.529 1.00 40.38 288 LYS A O 1
ATOM 2313 N N . ILE A 1 289 ? 7.490 13.315 8.977 1.00 43.53 289 ILE A N 1
ATOM 2314 C CA . ILE A 1 289 ? 8.536 12.968 9.930 1.00 43.53 289 ILE A CA 1
ATOM 2315 C C . ILE A 1 289 ? 9.828 13.490 9.310 1.00 43.53 289 ILE A C 1
ATOM 2317 O O . ILE A 1 289 ? 10.345 12.942 8.335 1.00 43.53 289 ILE A O 1
ATOM 2321 N N . ASP A 1 290 ? 10.286 14.623 9.823 1.00 40.44 290 ASP A N 1
ATOM 2322 C CA . ASP A 1 290 ? 11.569 15.199 9.467 1.00 40.44 290 ASP A CA 1
ATOM 2323 C C . ASP A 1 290 ? 12.678 14.186 9.799 1.00 40.44 290 ASP A C 1
ATOM 2325 O O . ASP A 1 290 ? 12.969 13.914 10.963 1.00 40.44 290 ASP A O 1
ATOM 2329 N N . LYS A 1 291 ? 13.277 13.582 8.765 1.00 43.22 291 LYS A N 1
ATOM 2330 C CA . LYS A 1 291 ? 14.438 12.686 8.906 1.00 43.22 291 LYS A CA 1
ATOM 2331 C C . LYS A 1 291 ? 15.745 13.466 9.120 1.00 43.22 291 LYS A C 1
ATOM 2333 O O . LYS A 1 291 ? 16.803 12.853 9.235 1.00 43.22 291 LYS A O 1
ATOM 2338 N N . THR A 1 292 ? 15.703 14.795 9.153 1.00 44.12 292 THR A N 1
ATOM 2339 C CA . THR A 1 292 ? 16.871 15.673 9.076 1.00 44.12 292 THR A CA 1
ATOM 2340 C C . THR A 1 292 ? 16.606 16.972 9.835 1.00 44.12 292 THR A C 1
ATOM 2342 O O . THR A 1 292 ? 16.249 17.967 9.217 1.00 44.12 292 THR A O 1
ATOM 2345 N N . GLY A 1 293 ? 16.785 16.963 11.161 1.00 40.59 293 GLY A N 1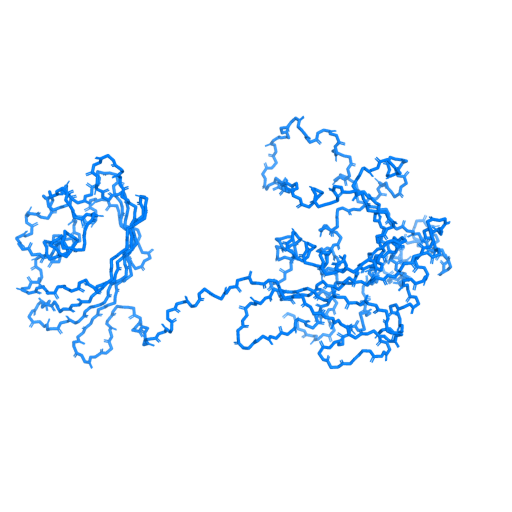
ATOM 2346 C CA . GLY A 1 293 ? 16.491 18.116 12.019 1.00 40.59 293 GLY A CA 1
ATOM 2347 C C . GLY A 1 293 ? 16.867 19.481 11.412 1.00 40.59 293 GLY A C 1
ATOM 2348 O O . GLY A 1 293 ? 17.985 19.627 10.920 1.00 40.59 293 GLY A O 1
ATOM 2349 N N . PHE A 1 294 ? 15.927 20.436 11.538 1.00 38.12 294 PHE A N 1
ATOM 2350 C CA . PHE A 1 294 ? 15.875 21.856 11.098 1.00 38.12 294 PHE A CA 1
ATOM 2351 C C . PHE A 1 294 ? 15.051 22.077 9.810 1.00 38.12 294 PHE A C 1
ATOM 2353 O O . PHE A 1 294 ? 15.436 21.623 8.742 1.00 38.12 294 PHE A O 1
ATOM 2360 N N . GLU A 1 295 ? 13.937 22.820 9.745 1.00 35.59 295 GLU A N 1
ATOM 2361 C CA . GLU A 1 295 ? 13.121 23.646 10.658 1.00 35.59 295 GLU A CA 1
ATOM 2362 C C . GLU A 1 295 ? 11.629 23.499 10.250 1.00 35.59 295 GLU A C 1
ATOM 2364 O O . GLU A 1 295 ? 11.338 23.228 9.075 1.00 35.59 295 GLU A O 1
ATOM 2369 N N . PRO A 1 296 ? 10.653 23.756 11.145 1.00 38.59 296 PRO A N 1
ATOM 2370 C CA . PRO A 1 296 ? 9.237 23.656 10.816 1.00 38.59 296 PRO A CA 1
ATOM 2371 C C . PRO A 1 296 ? 8.768 24.865 9.992 1.00 38.59 296 PRO A C 1
ATOM 2373 O O . PRO A 1 296 ? 8.738 26.007 10.454 1.00 38.59 296 PRO A O 1
ATOM 2376 N N . LYS A 1 297 ? 8.299 24.621 8.762 1.00 36.25 297 LYS A N 1
ATOM 2377 C CA . LYS A 1 297 ? 7.513 25.612 8.012 1.00 36.25 297 LYS A CA 1
ATOM 2378 C C . LYS A 1 297 ? 6.172 25.824 8.719 1.00 36.25 297 LYS A C 1
ATOM 2380 O O . LYS A 1 297 ? 5.283 25.011 8.520 1.00 36.25 297 LYS A O 1
ATOM 2385 N N . LYS A 1 298 ? 6.070 26.896 9.514 1.00 33.69 298 LYS A N 1
ATOM 2386 C CA . LYS A 1 298 ? 4.944 27.790 9.912 1.00 33.69 298 LYS A CA 1
ATOM 2387 C C . LYS A 1 298 ? 3.464 27.325 9.972 1.00 33.69 298 LYS A C 1
ATOM 2389 O O . LYS A 1 298 ? 2.649 28.101 10.445 1.00 33.69 298 LYS A O 1
ATOM 2394 N N . VAL A 1 299 ? 3.096 26.121 9.543 1.00 39.03 299 VAL A N 1
ATOM 2395 C CA . VAL A 1 299 ? 1.747 25.521 9.631 1.00 39.03 299 VAL A CA 1
ATOM 2396 C C . VAL A 1 299 ? 1.700 24.426 10.715 1.00 39.03 299 VAL A C 1
ATOM 2398 O O . VAL A 1 299 ? 0.640 23.930 11.058 1.00 39.03 299 VAL A O 1
ATOM 2401 N N . TYR A 1 300 ? 2.852 24.077 11.299 1.00 36.91 300 TYR A N 1
ATOM 2402 C CA . TYR A 1 300 ? 2.977 23.068 12.362 1.00 36.91 300 TYR A CA 1
ATOM 2403 C C . TYR A 1 300 ? 2.875 23.634 13.788 1.00 36.91 300 TYR A C 1
ATOM 2405 O O . TYR A 1 300 ? 2.904 22.868 14.746 1.00 36.91 300 TYR A O 1
ATOM 2413 N N . LEU A 1 301 ? 2.745 24.956 13.946 1.00 34.69 301 LEU A N 1
ATOM 2414 C CA . LEU A 1 301 ? 2.751 25.599 15.266 1.00 34.69 301 LEU A CA 1
ATOM 2415 C C . LEU A 1 301 ? 1.457 25.399 16.067 1.00 34.69 301 LEU A C 1
ATOM 2417 O O . LEU A 1 301 ? 1.492 25.557 17.281 1.00 34.69 301 LEU A O 1
ATOM 2421 N N . ASP A 1 302 ? 0.360 24.975 15.438 1.00 37.97 302 ASP A N 1
ATOM 2422 C CA . ASP A 1 302 ? -0.887 24.717 16.172 1.00 37.97 302 ASP A CA 1
ATOM 2423 C C . ASP A 1 302 ? -0.901 23.334 16.859 1.00 37.97 302 ASP A C 1
ATOM 2425 O O . ASP A 1 302 ? -1.790 23.061 17.656 1.00 37.97 302 ASP A O 1
ATOM 2429 N N . TRP A 1 303 ? 0.067 22.450 16.566 1.00 40.25 303 TRP A N 1
ATOM 2430 C CA . TRP A 1 303 ? 0.115 21.064 17.076 1.00 40.25 303 TRP A CA 1
ATOM 2431 C C . TRP A 1 303 ? 1.493 20.671 17.644 1.00 40.25 303 TRP A C 1
ATOM 2433 O O . TRP A 1 303 ? 1.753 19.499 17.915 1.00 40.25 303 TRP A O 1
ATOM 2443 N N . GLU A 1 304 ? 2.405 21.626 17.852 1.00 33.97 304 GLU A N 1
ATOM 2444 C CA . GLU A 1 304 ? 3.804 21.349 18.227 1.00 33.97 304 GLU A CA 1
ATOM 2445 C C . GLU A 1 304 ? 4.006 20.882 19.689 1.00 33.97 304 GLU A C 1
ATOM 2447 O O . GLU A 1 304 ? 5.128 20.877 20.200 1.00 33.97 304 GLU A O 1
ATOM 2452 N N . TRP A 1 305 ? 2.947 20.466 20.387 1.00 33.59 305 TRP A N 1
ATOM 2453 C CA . TRP A 1 305 ? 2.993 20.268 21.836 1.00 33.59 305 TRP A CA 1
ATOM 2454 C C . TRP A 1 305 ? 3.173 18.820 22.322 1.00 33.59 305 TRP A C 1
ATOM 2456 O O . TRP A 1 305 ? 3.545 18.614 23.473 1.00 33.59 305 TRP A O 1
ATOM 2466 N N . GLU A 1 306 ? 3.030 17.800 21.470 1.00 39.78 306 GLU A N 1
ATOM 2467 C CA . GLU A 1 306 ? 2.969 16.400 21.949 1.00 39.78 306 GLU A CA 1
ATOM 2468 C C . GLU A 1 306 ? 4.191 15.527 21.624 1.00 39.78 306 GLU A C 1
ATOM 2470 O O . GLU A 1 306 ? 4.262 14.364 22.018 1.00 39.78 306 GLU A O 1
ATOM 2475 N N . GLY A 1 307 ? 5.186 16.059 20.912 1.00 36.50 307 GLY A N 1
ATOM 2476 C CA . GLY A 1 307 ? 6.332 15.260 20.460 1.00 36.50 307 GLY A CA 1
ATOM 2477 C C . GLY A 1 307 ? 7.493 15.136 21.453 1.00 36.50 307 GLY A C 1
ATOM 2478 O O . GLY A 1 307 ? 8.346 14.270 21.273 1.00 36.50 307 GLY A O 1
ATOM 2479 N N . LYS A 1 308 ? 7.588 16.008 22.469 1.00 33.34 308 LYS A N 1
ATOM 2480 C CA . LYS A 1 308 ? 8.855 16.211 23.208 1.00 33.34 308 LYS A CA 1
ATOM 2481 C C . LYS A 1 308 ? 8.895 15.722 24.654 1.00 33.34 308 LYS A C 1
ATOM 2483 O O . LYS A 1 308 ? 9.949 15.828 25.274 1.00 33.34 308 LYS A O 1
ATOM 2488 N N . SER A 1 309 ? 7.831 15.135 25.199 1.00 37.12 309 SER A N 1
ATOM 2489 C CA . SER A 1 309 ? 7.928 14.499 26.516 1.00 37.12 309 SER A CA 1
ATOM 2490 C C . SER A 1 309 ? 7.209 13.153 26.539 1.00 37.12 309 SER A C 1
ATOM 2492 O O . SER A 1 309 ? 6.004 13.056 26.349 1.00 37.12 309 SER A O 1
ATOM 2494 N N . HIS A 1 310 ? 7.953 12.084 26.810 1.00 36.03 310 HIS A N 1
ATOM 2495 C CA . HIS A 1 310 ? 7.431 10.720 26.935 1.00 36.03 310 HIS A CA 1
ATOM 2496 C C . HIS A 1 310 ? 6.518 10.509 28.163 1.00 36.03 310 HIS A C 1
ATOM 2498 O O . HIS A 1 310 ? 6.265 9.367 28.539 1.00 36.03 310 HIS A O 1
ATOM 2504 N N . ARG A 1 311 ? 6.085 11.579 28.851 1.00 34.19 311 ARG A N 1
ATOM 2505 C CA . ARG A 1 311 ? 5.402 11.497 30.155 1.00 34.19 311 ARG A CA 1
ATOM 2506 C C . ARG A 1 311 ? 4.365 12.581 30.452 1.00 34.19 311 ARG A C 1
ATOM 2508 O O . ARG A 1 311 ? 3.704 12.465 31.476 1.00 34.19 311 ARG A O 1
ATOM 2515 N N . GLN A 1 312 ? 4.203 13.625 29.640 1.00 32.78 312 GLN A N 1
ATOM 2516 C CA . GLN A 1 312 ? 3.317 14.739 30.001 1.00 32.78 312 GLN A CA 1
ATOM 2517 C C . GLN A 1 312 ? 2.419 15.128 28.829 1.00 32.78 312 GLN A C 1
ATOM 2519 O O . GLN A 1 312 ? 2.814 15.918 27.980 1.00 32.78 312 GLN A O 1
ATOM 2524 N N . ASN A 1 313 ? 1.226 14.531 28.774 1.00 33.84 313 ASN A N 1
ATOM 2525 C CA . ASN A 1 313 ? -0.050 15.245 28.927 1.00 33.84 313 ASN A CA 1
ATOM 2526 C C . ASN A 1 313 ? -1.226 14.331 28.586 1.00 33.84 313 ASN A C 1
ATOM 2528 O O . ASN A 1 313 ? -1.911 14.493 27.585 1.00 33.84 313 ASN A O 1
ATOM 2532 N N . LEU A 1 314 ? -1.505 13.399 29.497 1.00 33.19 314 LEU A N 1
ATOM 2533 C CA . LEU A 1 314 ? -2.720 12.587 29.449 1.00 33.19 314 LEU A CA 1
ATOM 2534 C C . LEU A 1 314 ? -3.991 13.383 29.840 1.00 33.19 314 LEU A C 1
ATOM 2536 O O . LEU A 1 314 ? -5.071 12.817 29.883 1.00 33.19 314 LEU A O 1
ATOM 2540 N N . ASN A 1 315 ? -3.873 14.690 30.122 1.00 34.41 315 ASN A N 1
ATOM 2541 C CA . ASN A 1 315 ? -4.929 15.540 30.693 1.00 34.41 315 ASN A CA 1
ATOM 2542 C C . ASN A 1 315 ? -5.079 16.906 29.981 1.00 34.41 315 ASN A C 1
ATOM 2544 O O . ASN A 1 315 ? -5.470 17.882 30.619 1.00 34.41 315 ASN A O 1
ATOM 2548 N N . SER A 1 316 ? -4.728 17.032 28.695 1.00 37.50 316 SER A N 1
ATOM 2549 C CA . SER A 1 316 ? -4.892 18.317 27.986 1.00 37.50 316 SER A CA 1
ATOM 2550 C C . SER A 1 316 ? -6.382 18.693 27.874 1.00 37.50 316 SER A C 1
ATOM 2552 O O . SER A 1 316 ? -7.131 17.918 27.307 1.00 37.50 316 SER A O 1
ATOM 2554 N N . PRO A 1 317 ? -6.866 19.845 28.360 1.00 35.41 317 PRO A N 1
ATOM 2555 C CA . PRO A 1 317 ? -8.287 20.213 28.273 1.00 35.41 317 PRO A CA 1
ATOM 2556 C C . PRO A 1 317 ? -8.794 20.458 26.835 1.00 35.41 317 PRO A C 1
ATOM 2558 O O . PRO A 1 317 ? -10.003 20.517 26.614 1.00 35.41 317 PRO A O 1
ATOM 2561 N N . ASP A 1 318 ? -7.895 20.551 25.854 1.00 40.75 318 ASP A N 1
ATOM 2562 C CA . ASP A 1 318 ? -8.215 20.895 24.464 1.00 40.75 318 ASP A CA 1
ATOM 2563 C C . ASP A 1 318 ? -8.694 19.698 23.610 1.00 40.75 318 ASP A C 1
ATOM 2565 O O . ASP A 1 318 ? -9.070 19.868 22.453 1.00 40.75 318 ASP A O 1
ATOM 2569 N N . TRP A 1 319 ? -8.745 18.464 24.135 1.00 50.19 319 TRP A N 1
ATOM 2570 C CA . TRP A 1 319 ? -9.237 17.316 23.345 1.00 50.19 319 TRP A CA 1
ATOM 2571 C C . TRP A 1 319 ? -10.756 17.341 23.131 1.00 50.19 319 TRP A C 1
ATOM 2573 O O . TRP A 1 319 ? -11.243 16.888 22.090 1.00 50.19 319 TRP A O 1
ATOM 2583 N N . ALA A 1 320 ? -11.518 17.921 24.066 1.00 44.69 320 ALA A N 1
ATOM 2584 C CA . ALA A 1 320 ? -12.968 18.075 23.933 1.00 44.69 320 ALA A CA 1
ATOM 2585 C C . ALA A 1 320 ? -13.342 18.929 22.706 1.00 44.69 320 ALA A C 1
ATOM 2587 O O . ALA A 1 320 ? -14.432 18.780 22.146 1.00 44.69 320 ALA A O 1
ATOM 2588 N N . THR A 1 321 ? -12.417 19.765 22.228 1.00 48.94 321 THR A N 1
ATOM 2589 C CA . THR A 1 321 ? -12.607 20.674 21.094 1.00 48.94 321 THR A CA 1
ATOM 2590 C C . THR A 1 321 ? -11.983 20.171 19.785 1.00 48.94 321 THR A C 1
ATOM 2592 O O . THR A 1 321 ? -12.067 20.885 18.788 1.00 48.94 321 THR A O 1
ATOM 2595 N N . ASN A 1 322 ? -11.424 18.948 19.730 1.00 51.16 322 ASN A N 1
ATOM 2596 C CA . ASN A 1 322 ? -10.908 18.386 18.473 1.00 51.16 322 ASN A CA 1
ATOM 2597 C C . ASN A 1 322 ? -12.051 18.212 17.446 1.00 51.16 322 ASN A C 1
ATOM 2599 O O . ASN A 1 322 ? -12.965 17.417 17.690 1.00 51.16 322 ASN A O 1
ATOM 2603 N N . PRO A 1 323 ? -12.004 18.907 16.293 1.00 44.41 323 PRO A N 1
ATOM 2604 C CA . PRO A 1 323 ? -13.093 18.891 15.318 1.00 44.41 323 PRO A CA 1
ATOM 2605 C C . PRO A 1 323 ? -13.234 17.552 14.577 1.00 44.41 323 PRO A C 1
ATOM 2607 O O . PRO A 1 323 ? -14.284 17.285 14.004 1.00 44.41 323 PRO A O 1
ATOM 2610 N N . TYR A 1 324 ? -12.213 16.691 14.606 1.00 46.31 324 TYR A N 1
ATOM 2611 C CA . TYR A 1 324 ? -12.191 15.432 13.854 1.00 46.31 324 TYR A CA 1
ATOM 2612 C C . TYR A 1 324 ? -12.664 14.220 14.662 1.00 46.31 324 TYR A C 1
ATOM 2614 O O . TYR A 1 324 ? -12.891 13.151 14.096 1.00 46.31 324 TYR A O 1
ATOM 2622 N N . GLY A 1 325 ? -12.837 14.375 15.976 1.00 52.09 325 GLY A N 1
ATOM 2623 C CA . GLY A 1 325 ? -13.243 13.299 16.874 1.00 52.09 325 GLY A CA 1
ATOM 2624 C C . GLY A 1 325 ? -12.306 13.103 18.062 1.00 52.09 325 GLY A C 1
ATOM 2625 O O . GLY A 1 325 ? -11.273 13.759 18.192 1.00 52.09 325 GLY A O 1
ATOM 2626 N N . THR A 1 326 ? -12.700 12.189 18.940 1.00 54.75 326 THR A N 1
ATOM 2627 C CA . THR A 1 326 ? -11.970 11.808 20.146 1.00 54.75 326 THR A CA 1
ATOM 2628 C C . THR A 1 326 ? -11.753 10.300 20.109 1.00 54.75 326 THR A C 1
ATOM 2630 O O . THR A 1 326 ? -12.703 9.528 19.961 1.00 54.75 326 THR A O 1
ATOM 2633 N N . TYR A 1 327 ? -10.497 9.890 20.244 1.00 62.81 327 TYR A N 1
ATOM 2634 C CA . TYR A 1 327 ? -10.091 8.499 20.402 1.00 62.81 327 TYR A CA 1
ATOM 2635 C C . TYR A 1 327 ? -9.532 8.338 21.812 1.00 62.81 327 TYR A C 1
ATOM 2637 O O . TYR A 1 327 ? -9.055 9.306 22.398 1.00 62.81 327 TYR A O 1
ATOM 2645 N N . PHE A 1 328 ? -9.562 7.144 22.377 1.00 50.84 328 PHE A N 1
ATOM 2646 C CA . PHE A 1 328 ? -8.778 6.880 23.574 1.00 50.84 328 PHE A CA 1
ATOM 2647 C C . PHE A 1 328 ? -8.256 5.457 23.567 1.00 50.84 328 PHE A C 1
ATOM 2649 O O . PHE A 1 328 ? -8.857 4.542 22.992 1.00 50.84 328 PHE A O 1
ATOM 2656 N N . LEU A 1 329 ? -7.103 5.294 24.203 1.00 51.75 329 LEU A N 1
ATOM 2657 C CA . LEU A 1 329 ? -6.467 4.009 24.359 1.00 51.75 329 LEU A CA 1
ATOM 2658 C C . LEU A 1 329 ? -6.898 3.414 25.698 1.00 51.75 329 LEU A C 1
ATOM 2660 O O . LEU A 1 329 ? -6.569 3.933 26.767 1.00 51.75 329 LEU A O 1
ATOM 2664 N N . ALA A 1 330 ? -7.644 2.317 25.636 1.00 47.06 330 ALA A N 1
ATOM 2665 C CA . ALA A 1 330 ? -7.879 1.465 26.788 1.00 47.06 330 ALA A CA 1
ATOM 2666 C C . ALA A 1 330 ? -6.695 0.490 26.897 1.00 47.06 330 ALA A C 1
ATOM 2668 O O . ALA A 1 330 ? -6.708 -0.589 26.296 1.00 47.06 330 ALA A O 1
ATOM 2669 N N . GLU A 1 331 ? -5.640 0.902 27.606 1.00 50.25 331 GLU A N 1
ATOM 2670 C CA . GLU A 1 331 ? -4.563 -0.000 28.039 1.00 50.25 331 GLU A CA 1
ATOM 2671 C C . GLU A 1 331 ? -5.039 -0.778 29.279 1.00 50.25 331 GLU A C 1
ATOM 2673 O O . GLU A 1 331 ? -5.705 -0.211 30.148 1.00 50.25 331 GLU A O 1
ATOM 2678 N N . TRP A 1 332 ? -4.730 -2.076 29.372 1.00 49.84 332 TRP A N 1
ATOM 2679 C CA . TRP A 1 332 ? -5.059 -2.881 30.558 1.00 49.84 332 TRP A CA 1
ATOM 2680 C C . TRP A 1 332 ? -3.833 -3.329 31.364 1.00 49.84 332 TRP A C 1
ATOM 2682 O O . TRP A 1 332 ? -2.707 -3.285 30.879 1.00 49.84 332 TRP A O 1
ATOM 2692 N N . GLU A 1 333 ? -4.100 -3.693 32.631 1.00 38.81 333 GLU A N 1
ATOM 2693 C CA . GLU A 1 333 ? -3.323 -4.588 33.510 1.00 38.81 333 GLU A CA 1
ATOM 2694 C C . GLU A 1 333 ? -1.780 -4.502 33.352 1.00 38.81 333 GLU A C 1
ATOM 2696 O O . GLU A 1 333 ? -1.083 -5.325 32.753 1.00 38.81 333 GLU A O 1
ATOM 2701 N N . LEU A 1 334 ? -1.171 -3.537 34.032 1.00 35.75 334 LEU A N 1
ATOM 2702 C CA . LEU A 1 334 ? 0.273 -3.561 34.234 1.00 35.75 334 LEU A CA 1
ATOM 2703 C C . LEU A 1 334 ? 0.644 -4.724 35.156 1.00 35.75 334 LEU A C 1
ATOM 2705 O O . LEU A 1 334 ? 0.657 -4.588 36.379 1.00 35.75 334 LEU A O 1
ATOM 2709 N N . LYS A 1 335 ? 1.011 -5.875 34.587 1.00 39.00 335 LYS A N 1
ATOM 2710 C CA . LYS A 1 335 ? 1.834 -6.825 35.331 1.00 39.00 335 LYS A CA 1
ATOM 2711 C C . LYS A 1 335 ? 3.204 -6.170 35.476 1.00 39.00 335 LYS A C 1
ATOM 2713 O O . LYS A 1 335 ? 3.977 -6.103 34.525 1.00 39.00 335 LYS A O 1
ATOM 2718 N N . ILE A 1 336 ? 3.443 -5.595 36.650 1.00 43.22 336 ILE A N 1
ATOM 2719 C CA . ILE A 1 336 ? 4.667 -4.869 36.977 1.00 43.22 336 ILE A CA 1
ATOM 2720 C C . ILE A 1 336 ? 5.839 -5.821 36.733 1.00 43.22 336 ILE A C 1
ATOM 2722 O O . ILE A 1 336 ? 5.933 -6.876 37.362 1.00 43.22 336 ILE A O 1
ATOM 2726 N N . THR A 1 337 ? 6.720 -5.479 35.795 1.00 49.62 337 THR A N 1
ATOM 2727 C CA . THR A 1 337 ? 7.979 -6.213 35.639 1.00 49.62 337 THR A CA 1
ATOM 2728 C C . THR A 1 337 ? 8.816 -6.056 36.902 1.00 49.62 337 THR A C 1
ATOM 2730 O O . THR A 1 337 ? 8.702 -5.050 37.603 1.00 49.62 337 THR A O 1
ATOM 2733 N N . GLY A 1 338 ? 9.741 -6.983 37.166 1.00 49.84 338 GLY A N 1
ATOM 2734 C CA . GLY A 1 338 ? 10.710 -6.803 38.257 1.00 49.84 338 GLY A CA 1
ATOM 2735 C C . GLY A 1 338 ? 11.465 -5.465 38.167 1.00 49.84 338 GLY A C 1
ATOM 2736 O O . GLY A 1 338 ? 11.759 -4.851 39.187 1.00 49.84 338 GLY A O 1
ATOM 2737 N N . VAL A 1 339 ? 11.688 -4.958 36.948 1.00 46.31 339 VAL A N 1
ATOM 2738 C CA . VAL A 1 339 ? 12.335 -3.662 36.684 1.00 46.31 339 VAL A CA 1
ATOM 2739 C C . VAL A 1 339 ? 11.445 -2.476 37.072 1.00 46.31 339 VAL A C 1
ATOM 2741 O O . VAL A 1 339 ? 11.928 -1.507 37.655 1.00 46.31 339 VAL A O 1
ATOM 2744 N N . ARG A 1 340 ? 10.139 -2.527 36.774 1.00 46.72 340 ARG A N 1
ATOM 2745 C CA . ARG A 1 340 ? 9.203 -1.464 37.165 1.00 46.72 340 ARG A CA 1
ATOM 2746 C C . ARG A 1 340 ? 8.924 -1.490 38.667 1.00 46.72 340 ARG A C 1
ATOM 2748 O O . ARG A 1 340 ? 8.843 -0.418 39.249 1.00 46.72 340 ARG A O 1
ATOM 2755 N N . GLN A 1 341 ? 8.868 -2.670 39.287 1.00 53.03 341 GLN A N 1
ATOM 2756 C CA . GLN A 1 341 ? 8.726 -2.801 40.739 1.00 53.03 341 GLN A CA 1
ATOM 2757 C C . GLN A 1 341 ? 9.941 -2.198 41.444 1.00 53.03 341 GLN A C 1
ATOM 2759 O O . GLN A 1 341 ? 9.767 -1.343 42.297 1.00 53.03 341 GLN A O 1
ATOM 2764 N N . ALA A 1 342 ? 11.159 -2.531 41.001 1.00 53.94 342 ALA A N 1
ATOM 2765 C CA . ALA A 1 342 ? 12.382 -1.947 41.552 1.00 53.94 342 ALA A CA 1
ATOM 2766 C C . ALA A 1 342 ? 12.394 -0.414 41.442 1.00 53.94 342 ALA A C 1
ATOM 2768 O O . ALA A 1 342 ? 12.746 0.280 42.389 1.00 53.94 342 ALA A O 1
ATOM 2769 N N . ARG A 1 343 ? 11.937 0.132 40.309 1.00 50.31 343 ARG A N 1
ATOM 2770 C CA . ARG A 1 343 ? 11.838 1.583 40.118 1.00 50.31 343 ARG A CA 1
ATOM 2771 C C . ARG A 1 343 ? 10.777 2.229 41.011 1.00 50.31 343 ARG A C 1
ATOM 2773 O O . ARG A 1 343 ? 10.990 3.335 41.484 1.00 50.31 343 ARG A O 1
ATOM 2780 N N . MET A 1 344 ? 9.646 1.563 41.213 1.00 55.84 344 MET A N 1
ATOM 2781 C CA . MET A 1 344 ? 8.570 2.020 42.095 1.00 55.84 344 MET A CA 1
ATOM 2782 C C . MET A 1 344 ? 8.983 1.961 43.568 1.00 55.84 344 MET A C 1
ATOM 2784 O O . MET A 1 344 ? 8.699 2.888 44.320 1.00 55.84 344 MET A O 1
ATOM 2788 N N . ASP A 1 345 ? 9.737 0.931 43.950 1.00 66.25 345 ASP A N 1
ATOM 2789 C CA . ASP A 1 345 ? 10.349 0.803 45.273 1.00 66.25 345 ASP A CA 1
ATOM 2790 C C . ASP A 1 345 ? 11.396 1.912 45.508 1.00 66.25 345 ASP A C 1
ATOM 2792 O O . ASP A 1 345 ? 11.493 2.450 46.610 1.00 66.25 345 ASP A O 1
ATOM 2796 N N . GLU A 1 346 ? 12.148 2.303 44.469 1.00 67.06 346 GLU A N 1
ATOM 2797 C CA . GLU A 1 346 ? 13.107 3.418 44.513 1.00 67.06 346 GLU A CA 1
ATOM 2798 C C . GLU A 1 346 ? 12.434 4.798 44.604 1.00 67.06 346 GLU A C 1
ATOM 2800 O O . GLU A 1 346 ? 12.954 5.693 45.273 1.00 67.06 346 GLU A O 1
ATOM 2805 N N . THR A 1 347 ? 11.302 5.002 43.925 1.00 63.66 347 THR A N 1
ATOM 2806 C CA . THR A 1 347 ? 10.614 6.304 43.859 1.00 63.66 347 THR A CA 1
ATOM 2807 C C . THR A 1 347 ? 9.503 6.469 44.895 1.00 63.66 347 THR A C 1
ATOM 2809 O O . THR A 1 347 ? 9.030 7.588 45.095 1.00 63.66 347 THR A O 1
ATOM 2812 N N . GLY A 1 348 ? 9.085 5.388 45.560 1.00 61.75 348 GLY A N 1
ATOM 2813 C CA . GLY A 1 348 ? 7.915 5.359 46.441 1.00 61.75 348 GLY A CA 1
ATOM 2814 C C . GLY A 1 348 ? 6.576 5.438 45.695 1.00 61.75 348 GLY A C 1
ATOM 2815 O O . GLY A 1 348 ? 5.551 5.721 46.314 1.00 61.75 348 GLY A O 1
ATOM 2816 N N . GLU A 1 349 ? 6.569 5.230 44.376 1.00 46.88 349 GLU A N 1
ATOM 2817 C CA . GLU A 1 349 ? 5.350 5.218 43.562 1.00 46.88 349 GLU A CA 1
ATOM 2818 C C . GLU A 1 349 ? 4.565 3.918 43.801 1.00 46.88 349 GLU A C 1
ATOM 2820 O O . GLU A 1 349 ? 5.121 2.824 43.753 1.00 46.88 349 GLU A O 1
ATOM 2825 N N . THR A 1 350 ? 3.254 4.007 44.037 1.00 42.56 350 THR A N 1
ATOM 2826 C CA . THR A 1 350 ? 2.387 2.828 44.179 1.00 42.56 350 THR A CA 1
ATOM 2827 C C . THR A 1 350 ? 1.727 2.456 42.860 1.00 42.56 350 THR A C 1
ATOM 2829 O O . THR A 1 350 ? 1.522 3.288 41.977 1.00 42.56 350 THR A O 1
ATOM 2832 N N . VAL A 1 351 ? 1.392 1.176 42.725 1.00 41.53 351 VAL A N 1
ATOM 2833 C CA . VAL A 1 351 ? 0.681 0.644 41.559 1.00 41.53 351 VAL A CA 1
ATOM 2834 C C . VAL A 1 351 ? -0.745 1.168 41.616 1.00 41.53 351 VAL A C 1
ATOM 2836 O O . VAL A 1 351 ? -1.355 1.050 42.682 1.00 41.53 351 VAL A O 1
ATOM 2839 N N . PRO A 1 352 ? -1.285 1.708 40.514 1.00 41.50 352 PRO A N 1
ATOM 2840 C CA . PRO A 1 352 ? -2.713 1.933 40.423 1.00 41.50 352 PRO A CA 1
ATOM 2841 C C . PRO A 1 352 ? -3.456 0.619 40.696 1.00 41.50 352 PRO A C 1
ATOM 2843 O O . PRO A 1 352 ? -3.008 -0.451 40.270 1.00 41.50 352 PRO A O 1
ATOM 2846 N N . SER A 1 353 ? -4.558 0.674 41.439 1.00 39.03 353 SER A N 1
ATOM 2847 C CA . SER A 1 353 ? -5.413 -0.495 41.670 1.00 39.03 353 SER A CA 1
ATOM 2848 C C . SER A 1 353 ? -5.806 -1.130 40.322 1.00 39.03 353 SER A C 1
ATOM 2850 O O . SER A 1 353 ? -5.997 -0.402 39.353 1.00 39.03 353 SER A O 1
ATOM 2852 N N . PRO A 1 354 ? -5.992 -2.462 40.210 1.00 38.28 354 PRO A N 1
ATOM 2853 C CA . PRO A 1 354 ? -6.550 -3.089 39.002 1.00 38.28 354 PRO A CA 1
ATOM 2854 C C . PRO A 1 354 ? -7.912 -2.515 38.561 1.00 38.28 354 PRO A C 1
ATOM 2856 O O . PRO A 1 354 ? -8.337 -2.738 37.430 1.00 38.28 354 PRO A O 1
ATOM 2859 N N . GLU A 1 355 ? -8.590 -1.794 39.458 1.00 38.06 355 GLU A N 1
ATOM 2860 C CA . GLU A 1 355 ? -9.842 -1.065 39.222 1.00 38.06 355 GLU A CA 1
ATOM 2861 C C . GLU A 1 355 ? -9.627 0.372 38.695 1.00 38.06 355 GLU A C 1
ATOM 2863 O O . GLU A 1 355 ? -10.580 1.028 38.284 1.00 38.06 355 GLU A O 1
ATOM 2868 N N . GLU A 1 356 ? -8.389 0.871 38.664 1.00 36.62 356 GLU A N 1
ATOM 2869 C CA . GLU A 1 356 ? -8.026 2.198 38.158 1.00 36.62 356 GLU A CA 1
ATOM 2870 C C . GLU A 1 356 ? -7.658 2.108 36.673 1.00 36.62 356 GLU A C 1
ATOM 2872 O O . GLU A 1 356 ? -6.496 2.029 36.274 1.00 36.62 356 GLU A O 1
ATOM 2877 N N . VAL A 1 357 ? -8.692 2.108 35.833 1.00 34.91 357 VAL A N 1
ATOM 2878 C CA . VAL A 1 357 ? -8.550 2.336 34.394 1.00 34.91 357 VAL A CA 1
ATOM 2879 C C . VAL A 1 357 ? -8.191 3.806 34.191 1.00 34.91 357 VAL A C 1
ATOM 2881 O O . VAL A 1 357 ? -9.046 4.676 34.332 1.00 34.91 357 VAL A O 1
ATOM 2884 N N . THR A 1 358 ? -6.943 4.109 33.843 1.00 36.91 358 THR A N 1
ATOM 2885 C CA . THR A 1 358 ? -6.610 5.425 33.286 1.00 36.91 358 THR A CA 1
ATOM 2886 C C . THR A 1 358 ? -6.725 5.354 31.768 1.00 36.91 358 THR A C 1
ATOM 2888 O O . THR A 1 358 ? -5.862 4.730 31.146 1.00 36.91 358 THR A O 1
ATOM 2891 N N . PRO A 1 359 ? -7.754 5.956 31.139 1.00 33.94 359 PRO A N 1
ATOM 2892 C CA . PRO A 1 359 ? -7.745 6.140 29.695 1.00 33.94 359 PRO A CA 1
ATOM 2893 C C . PRO A 1 359 ? -6.476 6.907 29.328 1.00 33.94 359 PRO A C 1
ATOM 2895 O O . PRO A 1 359 ? -6.245 8.018 29.811 1.00 33.94 359 PRO A O 1
ATOM 2898 N N . HIS A 1 360 ? -5.615 6.300 28.515 1.00 34.78 360 HIS A N 1
ATOM 2899 C CA . HIS A 1 360 ? -4.445 7.009 28.035 1.00 34.78 360 HIS A CA 1
ATOM 2900 C C . HIS A 1 360 ? -4.884 7.921 26.885 1.00 34.78 360 HIS A C 1
ATOM 2902 O O . HIS A 1 360 ? -5.500 7.476 25.913 1.00 34.78 360 HIS A O 1
ATOM 2908 N N . ALA A 1 361 ? -4.647 9.224 27.065 1.00 36.53 361 ALA A N 1
ATOM 2909 C CA . ALA A 1 361 ? -5.070 10.261 26.139 1.00 36.53 361 ALA A CA 1
ATOM 2910 C C . ALA A 1 361 ? -4.439 10.123 24.755 1.00 36.53 361 ALA A C 1
ATOM 2912 O O . ALA A 1 361 ? -3.349 9.571 24.591 1.00 36.53 361 ALA A O 1
ATOM 2913 N N . LEU A 1 362 ? -5.173 10.705 23.807 1.00 39.28 362 LEU A N 1
ATOM 2914 C CA . LEU A 1 362 ? -4.915 10.771 22.381 1.00 39.28 362 LEU A CA 1
ATOM 2915 C C . LEU A 1 362 ? -3.450 10.887 22.008 1.00 39.28 362 LEU A C 1
ATOM 2917 O O . LEU A 1 362 ? -2.720 11.801 22.375 1.00 39.28 362 LEU A O 1
ATOM 2921 N N . VAL A 1 363 ? -3.107 9.974 21.130 1.00 48.16 363 VAL A N 1
ATOM 2922 C CA . VAL A 1 363 ? -1.954 9.994 20.280 1.00 48.16 363 VAL A CA 1
ATOM 2923 C C . VAL A 1 363 ? -2.493 9.704 18.875 1.00 48.16 363 VAL A C 1
ATOM 2925 O O . VAL A 1 363 ? -3.522 9.048 18.724 1.00 48.16 363 VAL A O 1
ATOM 2928 N N . HIS A 1 364 ? -1.863 10.248 17.831 1.00 55.22 364 HIS A N 1
ATOM 2929 C CA . HIS A 1 364 ? -2.272 9.980 16.452 1.00 55.22 364 HIS A CA 1
ATOM 2930 C C . HIS A 1 364 ? -2.517 8.471 16.225 1.00 55.22 364 HIS A C 1
ATOM 2932 O O . HIS A 1 364 ? -1.688 7.649 16.616 1.00 55.22 364 HIS A O 1
ATOM 2938 N N . LEU A 1 365 ? -3.671 8.108 15.643 1.00 61.34 365 LEU A N 1
ATOM 2939 C CA . LEU A 1 365 ? -4.114 6.711 15.521 1.00 61.34 365 LEU A CA 1
ATOM 2940 C C . LEU A 1 365 ? -3.062 5.828 14.831 1.00 61.34 365 LEU A C 1
ATOM 2942 O O . LEU A 1 365 ? -2.876 4.673 15.195 1.00 61.34 365 LEU A O 1
ATOM 2946 N N . ASP A 1 366 ? -2.352 6.377 13.850 1.00 60.56 366 ASP A N 1
ATOM 2947 C CA . ASP A 1 366 ? -1.195 5.747 13.220 1.00 60.56 366 ASP A CA 1
ATOM 2948 C C . ASP A 1 366 ? -0.065 5.468 14.231 1.00 60.56 366 ASP A C 1
ATOM 2950 O O . ASP A 1 366 ? 0.399 4.329 14.310 1.00 60.56 366 ASP A O 1
ATOM 2954 N N . ARG A 1 367 ? 0.321 6.457 15.053 1.00 61.16 367 ARG A N 1
ATOM 2955 C CA . ARG A 1 367 ? 1.333 6.339 16.118 1.00 61.16 367 ARG A CA 1
ATOM 2956 C C . ARG A 1 367 ? 0.995 5.233 17.113 1.00 61.16 367 ARG A C 1
ATOM 2958 O O . ARG A 1 367 ? 1.869 4.418 17.419 1.00 61.16 367 ARG A O 1
ATOM 2965 N N . ASP A 1 368 ? -0.253 5.164 17.564 1.00 65.00 368 ASP A N 1
ATOM 2966 C CA . ASP A 1 368 ? -0.705 4.105 18.472 1.00 65.00 368 ASP A CA 1
ATOM 2967 C C . ASP A 1 368 ? -0.737 2.741 17.792 1.00 65.00 368 ASP A C 1
ATOM 2969 O O . ASP A 1 368 ? -0.283 1.755 18.374 1.00 65.00 368 ASP A O 1
ATOM 2973 N N . LEU A 1 369 ? -1.188 2.674 16.537 1.00 66.31 369 LEU A N 1
ATOM 2974 C CA . LEU A 1 369 ? -1.201 1.425 15.784 1.00 66.31 369 LEU A CA 1
ATOM 2975 C C . LEU A 1 369 ? 0.206 0.860 15.572 1.00 66.31 369 LEU A C 1
ATOM 2977 O O . LEU A 1 369 ? 0.381 -0.338 15.796 1.00 66.31 369 LEU A O 1
ATOM 2981 N N . ALA A 1 370 ? 1.226 1.654 15.208 1.00 66.00 370 ALA A N 1
ATOM 2982 C CA . ALA A 1 370 ? 2.565 1.058 15.091 1.00 66.00 370 ALA A CA 1
ATOM 2983 C C . ALA A 1 370 ? 3.274 0.846 16.425 1.00 66.00 370 ALA A C 1
ATOM 2985 O O . ALA A 1 370 ? 4.093 -0.068 16.508 1.00 66.00 370 ALA A O 1
ATOM 2986 N N . ARG A 1 371 ? 2.961 1.610 17.482 1.00 64.50 371 ARG A N 1
ATOM 2987 C CA . ARG A 1 371 ? 3.440 1.256 18.825 1.00 64.50 371 ARG A CA 1
ATOM 2988 C C . ARG A 1 371 ? 2.876 -0.101 19.246 1.00 64.50 371 ARG A C 1
ATOM 2990 O O . ARG A 1 371 ? 3.645 -0.997 19.577 1.00 64.50 371 ARG A O 1
ATOM 2997 N N . LEU A 1 372 ? 1.562 -0.281 19.114 1.00 64.38 372 LEU A N 1
ATOM 2998 C CA . LEU A 1 372 ? 0.883 -1.547 19.378 1.00 64.38 372 LEU A CA 1
ATOM 2999 C C . LEU A 1 372 ? 1.447 -2.685 18.518 1.00 64.38 372 LEU A C 1
ATOM 3001 O O . LEU A 1 372 ? 1.596 -3.803 19.007 1.00 64.38 372 LEU A O 1
ATOM 3005 N N . ARG A 1 373 ? 1.775 -2.416 17.247 1.00 65.00 373 ARG A N 1
ATOM 3006 C CA . ARG A 1 373 ? 2.405 -3.411 16.373 1.00 65.00 373 ARG A CA 1
ATOM 3007 C C . ARG A 1 373 ? 3.761 -3.848 16.916 1.00 65.00 373 ARG A C 1
ATOM 3009 O O . ARG A 1 373 ? 3.969 -5.037 17.133 1.00 65.00 373 ARG A O 1
ATOM 3016 N N . ARG A 1 374 ? 4.645 -2.884 17.183 1.00 66.00 374 ARG A N 1
ATOM 3017 C CA . ARG A 1 374 ? 6.004 -3.124 17.681 1.00 66.00 374 ARG A CA 1
ATOM 3018 C C . ARG A 1 374 ? 6.006 -3.911 18.988 1.00 66.00 374 ARG A C 1
ATOM 3020 O O . ARG A 1 374 ? 6.774 -4.860 19.121 1.00 66.00 374 ARG A O 1
ATOM 3027 N N . ASP A 1 375 ? 5.145 -3.531 19.929 1.00 61.88 375 ASP A N 1
ATOM 3028 C CA . ASP A 1 375 ? 5.070 -4.171 21.243 1.00 61.88 375 ASP A CA 1
ATOM 3029 C C . ASP A 1 375 ? 4.588 -5.630 21.127 1.00 61.88 375 ASP A C 1
ATOM 3031 O O . ASP A 1 375 ? 5.062 -6.508 21.851 1.00 61.88 375 ASP A O 1
ATOM 3035 N N . ILE A 1 376 ? 3.691 -5.923 20.177 1.00 59.22 376 ILE A N 1
ATOM 3036 C CA . ILE A 1 376 ? 3.215 -7.291 19.934 1.00 59.22 376 ILE A CA 1
ATOM 3037 C C . ILE A 1 376 ? 4.251 -8.134 19.185 1.00 59.22 376 ILE A C 1
ATOM 3039 O O . ILE A 1 376 ? 4.464 -9.285 19.566 1.00 59.22 376 ILE A O 1
ATOM 3043 N N . ASP A 1 377 ? 4.908 -7.585 18.164 1.00 61.75 377 ASP A N 1
ATOM 3044 C CA . ASP A 1 377 ? 5.947 -8.301 17.415 1.00 61.75 377 ASP A CA 1
ATOM 3045 C C . ASP A 1 377 ? 7.103 -8.697 18.347 1.00 61.75 377 ASP A C 1
ATOM 3047 O O . ASP A 1 377 ? 7.527 -9.854 18.356 1.00 61.75 377 ASP A O 1
ATOM 3051 N N . HIS A 1 378 ? 7.550 -7.775 19.208 1.00 59.53 378 HIS A N 1
ATOM 3052 C CA . HIS A 1 378 ? 8.565 -8.059 20.222 1.00 59.53 378 HIS A CA 1
ATOM 3053 C C . HIS A 1 378 ? 8.175 -9.258 21.101 1.00 59.53 378 HIS A C 1
ATOM 3055 O O . HIS A 1 378 ? 8.965 -10.181 21.288 1.00 59.53 378 HIS A O 1
ATOM 3061 N N . ALA A 1 379 ? 6.924 -9.307 21.562 1.00 56.38 379 ALA A N 1
ATOM 3062 C CA . ALA A 1 379 ? 6.414 -10.420 22.358 1.00 56.38 379 ALA A CA 1
ATOM 3063 C C . ALA A 1 379 ? 6.344 -11.745 21.581 1.00 56.38 379 ALA A C 1
ATOM 3065 O O . ALA A 1 379 ? 6.580 -12.816 22.141 1.00 56.38 379 ALA A O 1
ATOM 3066 N N . TYR A 1 380 ? 5.990 -11.683 20.296 1.00 54.41 380 TYR A N 1
ATOM 3067 C CA . TYR A 1 380 ? 5.861 -12.859 19.441 1.00 54.41 380 TYR A CA 1
ATOM 3068 C C . TYR A 1 380 ? 7.221 -13.513 19.169 1.00 54.41 380 TYR A C 1
ATOM 3070 O O . TYR A 1 380 ? 7.340 -14.735 19.269 1.00 54.41 380 TYR A O 1
ATOM 3078 N N . HIS A 1 381 ? 8.251 -12.704 18.906 1.00 59.56 381 HIS A N 1
ATOM 3079 C CA . HIS A 1 381 ? 9.626 -13.177 18.735 1.00 59.56 381 HIS A CA 1
ATOM 3080 C C . HIS A 1 381 ? 10.179 -13.824 20.012 1.00 59.56 381 HIS A C 1
ATOM 3082 O O . HIS A 1 381 ? 10.717 -14.932 19.948 1.00 59.56 381 HIS A O 1
ATOM 3088 N N . VAL A 1 382 ? 9.943 -13.203 21.174 1.00 52.25 382 VAL A N 1
ATOM 3089 C CA . VAL A 1 382 ? 10.338 -13.753 22.484 1.00 52.25 382 VAL A CA 1
ATOM 3090 C C . VAL A 1 382 ? 9.647 -15.096 22.758 1.00 52.25 382 VAL A C 1
ATOM 3092 O O . VAL A 1 382 ? 10.305 -16.064 23.134 1.00 52.25 382 VAL A O 1
ATOM 3095 N N . MET A 1 383 ? 8.338 -15.212 22.501 1.00 41.62 383 MET A N 1
ATOM 3096 C CA . MET A 1 383 ? 7.597 -16.456 22.761 1.00 41.62 383 MET A CA 1
ATOM 3097 C C . MET A 1 383 ? 7.943 -17.617 21.817 1.00 41.62 383 MET A C 1
ATOM 3099 O O . MET A 1 383 ? 7.743 -18.774 22.191 1.00 41.62 383 MET A O 1
ATOM 3103 N N . LEU A 1 384 ? 8.416 -17.345 20.598 1.00 47.75 384 LEU A N 1
ATOM 3104 C CA . LEU A 1 384 ? 8.778 -18.391 19.635 1.00 47.75 384 LEU A CA 1
ATOM 3105 C C . LEU A 1 384 ? 10.259 -18.786 19.669 1.00 47.75 384 LEU A C 1
ATOM 3107 O O . LEU A 1 384 ? 10.641 -19.701 18.939 1.00 47.75 384 LEU A O 1
ATOM 3111 N N . GLY A 1 385 ? 11.083 -18.148 20.508 1.00 43.78 385 GLY A N 1
ATOM 3112 C CA . GLY A 1 385 ? 12.524 -18.416 20.566 1.00 43.78 385 GLY A CA 1
ATOM 3113 C C . GLY A 1 385 ? 13.223 -18.172 19.225 1.00 43.78 385 GLY A C 1
ATOM 3114 O O . GLY A 1 385 ? 14.169 -18.879 18.880 1.00 43.78 385 GLY A O 1
ATOM 3115 N N . MET A 1 386 ? 12.698 -17.231 18.437 1.00 44.66 386 MET A N 1
ATOM 3116 C CA . MET A 1 386 ? 13.248 -16.841 17.144 1.00 44.66 386 MET A CA 1
ATOM 3117 C C . MET A 1 386 ? 14.023 -15.536 17.343 1.00 44.66 386 MET A C 1
ATOM 3119 O O . MET A 1 386 ? 13.430 -14.463 17.219 1.00 44.66 386 MET A O 1
ATOM 3123 N N . ASP A 1 387 ? 15.305 -15.667 17.704 1.00 44.12 387 ASP A N 1
ATOM 3124 C CA . ASP A 1 387 ? 16.293 -14.571 17.745 1.00 44.12 387 ASP A CA 1
ATOM 3125 C C . ASP A 1 387 ? 16.632 -14.039 16.343 1.00 44.12 387 ASP A C 1
ATOM 3127 O O . ASP A 1 387 ? 16.786 -14.867 15.406 1.00 44.12 387 ASP A O 1
#